Protein AF-0000000066663809 (afdb_homodimer)

Radius of gyration: 26.53 Å; Cα contacts (8 Å, |Δi|>4): 1756; chains: 2; bounding box: 61×98×74 Å

Organism: Nocardia brasiliensis (strain ATCC 700358 / HUJEG-1) (NCBI:txid1133849)

Solvent-accessible surface area (backbone atoms only — not comparable to full-atom values): 35822 Å² total; per-residue (Å²): 129,78,75,81,65,85,80,81,50,74,12,41,63,73,47,77,40,82,46,66,41,21,41,27,49,97,36,65,39,71,44,48,30,28,42,32,32,24,27,21,38,38,52,80,69,44,84,42,63,30,35,22,28,37,38,31,32,68,58,68,71,36,98,58,38,34,38,30,26,38,29,57,47,75,40,48,41,20,46,77,34,9,50,47,59,21,22,56,57,16,67,28,62,60,28,44,61,51,44,54,44,20,73,69,12,29,27,36,19,34,37,26,36,54,12,16,69,34,82,68,56,34,35,47,80,36,24,58,29,36,5,41,28,38,52,18,33,38,46,20,42,47,67,34,72,87,62,68,46,54,76,81,33,46,26,32,34,35,17,36,34,48,2,5,26,21,25,45,32,23,41,32,39,27,72,77,76,38,61,75,60,53,51,34,25,35,30,30,21,39,29,64,32,44,52,64,59,46,52,66,66,25,53,60,31,73,60,24,47,53,54,52,49,38,50,51,5,46,30,50,50,40,58,89,66,50,56,70,74,32,41,31,75,60,23,47,53,50,47,61,54,52,47,36,18,43,39,69,42,40,50,51,41,33,53,66,42,94,67,41,46,61,73,62,30,24,79,53,60,60,79,76,34,66,72,52,37,52,53,37,59,69,42,36,61,41,85,52,53,40,85,34,41,35,40,37,34,34,16,68,50,28,77,80,40,51,41,63,45,51,54,49,37,46,51,40,27,41,74,65,69,29,55,67,44,79,47,77,39,77,85,18,36,59,70,57,29,53,65,64,41,48,65,57,50,52,51,54,45,51,59,28,56,74,52,55,73,71,72,78,75,75,77,75,128,130,78,75,81,67,85,82,81,49,73,12,41,63,72,46,74,40,82,46,65,41,22,43,26,50,97,37,66,38,70,42,50,31,26,43,33,33,25,27,21,36,38,55,80,68,44,81,43,64,30,34,22,29,37,38,33,30,69,57,68,71,36,96,59,39,34,40,32,26,38,31,57,47,73,40,48,43,19,46,78,32,9,49,47,59,21,21,56,58,16,67,28,62,59,27,43,60,52,45,55,45,20,74,68,11,29,26,36,18,33,37,27,36,53,12,17,70,33,83,68,57,33,34,46,79,38,23,60,29,36,6,42,28,39,51,19,34,38,46,21,44,47,68,34,73,89,62,68,44,54,76,82,34,46,24,32,33,35,17,37,34,47,2,4,25,21,25,46,32,24,41,33,40,27,71,77,78,38,62,76,59,53,51,35,25,36,29,31,22,38,29,63,32,44,53,64,60,45,53,66,65,24,52,59,31,71,60,23,48,53,54,55,49,37,50,52,6,47,31,50,51,40,58,89,66,51,57,70,74,32,41,32,75,59,24,48,52,50,47,61,54,53,47,35,18,42,40,69,42,41,51,50,41,33,52,66,41,93,68,38,47,61,74,62,30,25,77,54,61,59,79,76,34,68,74,51,36,51,54,38,60,70,41,35,60,40,84,51,54,39,84,34,41,35,39,38,32,34,16,69,50,28,77,81,39,52,39,64,45,53,53,51,38,48,51,39,27,40,75,64,69,29,55,65,44,81,46,76,39,76,85,20,36,58,69,57,30,53,65,64,41,47,67,57,50,53,50,53,45,50,59,28,57,75,53,56,74,73,74,80,76,78,78,86,126

Sequence (730 aa):
MRPPVPADRPGQLLSAEPMTAYLVPGVRMPGRAWRIRYTSTTATGGRTEVTGTVLVPHRRGRPDNPLIGYAVGTQGLADRCAASWQLARGVEYEAPFLAMALRRGWTLAVTDYPGLGTPGEHPYVIGHALGPAVLDCMRAARALPEAGLDPQGPAAIHGYSEGGCAAGWALQLQPTYAPDIPLAAGVVGAAPADLEAMIDRHEGGMFAFLLVYGLLGLHAAYPELDALSYLTGYGRAAATVLRRTHIVPAVPLGWLAPSKRIDRYVTRRPQDVPAIRARLRENRLGDLAPAAPVLLGSSTWEQITPHSQMIRLAADWASLGVPVTLHTMPYREHLTGALCLAPRAFRFLDHHLARPANPITQRIAMRPPVPADRPGQLLSAEPMTAYLVPGVRMPGRAWRIRYTSTTATGGRTEVTGTVLVPHRRGRPDNPLIGYAVGTQGLADRCAASWQLARGVEYEAPFLAMALRRGWTLAVTDYPGLGTPGEHPYVIGHALGPAVLDCMRAARALPEAGLDPQGPAAIHGYSEGGCAAGWALQLQPTYAPDIPLAAGVVGAAPADLEAMIDRHEGGMFAFLLVYGLLGLHAAYPELDALSYLTGYGRAAATVLRRTHIVPAVPLGWLAPSKRIDRYVTRRPQDVPAIRARLRENRLGDLAPAAPVLLGSSTWEQITPHSQMIRLAADWASLGVPVTLHTMPYREHLTGALCLAPRAFRFLDHHLARPANPITQRIA

Nearest PDB structures (foldseek):
  2veo-assembly2_B  TM=9.023E-01  e=4.514E-25  Moesziomyces antarcticus
  3zpx-assembly1_B  TM=8.946E-01  e=8.281E-25  Mycosarcoma maydis
  3guu-assembly2_B  TM=8.817E-01  e=8.799E-25  Moesziomyces antarcticus
  4ezi-assembly1_A  TM=8.107E-01  e=3.610E-19  Legionella pneumophila subsp. pneumophila str. Philadelphia 1
  7qun-assembly1_A  TM=5.311E-01  e=5.364E-09  Sus scrofa domesticus

Secondary structure (DSSP, 8-state):
--------STT-EEEEEEE--EEETTEE-SEEEEEEEEEEE-TTS-EEEEEEEEEEESS--STT--EEEEE----BSSGGG-HHHHHHHT--TTHHHHHHHHHTT-EEEEE--TTSSSSS---TT-HHHHHHHHHHHHHHHHT-GGG---TT--EEEEEETHHHHHHHHHHHHHHHH-TTS-EEEEEEES----HHHHHHHHTTSTTTHHHHHHHHHHHHH-GGG-GGGGB-HHHHHHHHHHTT-BHHHHHHHHHHSS---HHHHBSS-GGGSHHHHHHHHHT-TTSS--SS-EEEEEETT-SSS-HHHHHHHHHHHHHTT--EEEEEETT--HHHHHHHHHHHHHHHHHHHHHS----------/--------STT-EEEEEEE--EEETTEE-SEEEEEEEEEEE-TTS-EEEEEEEEEEESS--STT--EEEEE----BSSGGG-HHHHHHHT--TTHHHHHHHHHTT-EEEEE--TTSSSSS---TT-HHHHHHHHHHHHHHHHT-GGG---TT--EEEEEETHHHHHHHHHHHHHHHH-TTS-EEEEEEES----HHHHHHHHTTSTTTHHHHHHHHHHHHH-GGG-GGGGB-HHHHHHHHHHTT-BHHHHHHHHHHSS---HHHHBSS-GGGSHHHHHHHHHT-TTSS--SS-EEEEEETT-SSS-HHHHHHHHHHHHHTT--EEEEEETT--HHHHHHHHHHHHHHHHHHHHHS----------

Structure (mmCIF, N/CA/C/O backbone):
data_AF-0000000066663809-model_v1
#
loop_
_entity.id
_entity.type
_entity.pdbx_description
1 polymer 'Inactive lipase'
#
loop_
_atom_site.group_PDB
_atom_site.id
_atom_site.type_symbol
_atom_site.label_atom_id
_atom_site.label_alt_id
_atom_site.label_comp_id
_atom_site.label_asym_id
_atom_site.label_entity_id
_atom_site.label_seq_id
_atom_site.pdbx_PDB_ins_code
_atom_site.Cartn_x
_atom_site.Cartn_y
_atom_site.Cartn_z
_atom_site.occupancy
_atom_site.B_iso_or_equiv
_atom_site.auth_seq_id
_atom_site.auth_comp_id
_atom_site.auth_asym_id
_atom_site.auth_atom_id
_atom_site.pdbx_PDB_model_num
ATOM 1 N N . MET A 1 1 ? 6.641 7.875 38.594 1 26.58 1 MET A N 1
ATOM 2 C CA . MET A 1 1 ? 5.559 8.281 37.719 1 26.58 1 MET A CA 1
ATOM 3 C C . MET A 1 1 ? 5.207 9.75 37.906 1 26.58 1 MET A C 1
ATOM 5 O O . MET A 1 1 ? 4.871 10.164 39.031 1 26.58 1 MET A O 1
ATOM 9 N N . ARG A 1 2 ? 5.887 10.703 37.25 1 36.16 2 ARG A N 1
ATOM 10 C CA . ARG A 1 2 ? 5.738 12.102 37.625 1 36.16 2 ARG A CA 1
ATOM 11 C C . ARG A 1 2 ? 4.266 12.508 37.688 1 36.16 2 ARG A C 1
ATOM 13 O O . ARG A 1 2 ? 3.443 11.953 36.969 1 36.16 2 ARG A O 1
ATOM 20 N N . PRO A 1 3 ? 3.836 13.219 38.625 1 37.69 3 PRO A N 1
ATOM 21 C CA . PRO A 1 3 ? 2.434 13.633 38.719 1 37.69 3 PRO A CA 1
ATOM 22 C C . PRO A 1 3 ? 1.9 14.227 37.406 1 37.69 3 PRO A C 1
ATOM 24 O O . PRO A 1 3 ? 2.668 14.781 36.625 1 37.69 3 PRO A O 1
ATOM 27 N N . PRO A 1 4 ? 0.763 13.75 36.812 1 42.25 4 PRO A N 1
ATOM 28 C CA . PRO A 1 4 ? 0.203 14.344 35.594 1 42.25 4 PRO A CA 1
ATOM 29 C C . PRO A 1 4 ? 0.189 15.867 35.625 1 42.25 4 PRO A C 1
ATOM 31 O O . PRO A 1 4 ? -0.228 16.469 36.625 1 42.25 4 PRO A O 1
ATOM 34 N N . VAL A 1 5 ? 1.173 16.625 35.25 1 44.97 5 VAL A N 1
ATOM 35 C CA . VAL A 1 5 ? 1.13 18.094 35.125 1 44.97 5 VAL A CA 1
ATOM 36 C C . VAL A 1 5 ? -0.267 18.531 34.719 1 44.97 5 VAL A C 1
ATOM 38 O O . VAL A 1 5 ? -0.899 17.906 33.875 1 44.97 5 VAL A O 1
ATOM 41 N N . PRO A 1 6 ? -0.952 19.297 35.5 1 51 6 PRO A N 1
ATOM 42 C CA . PRO A 1 6 ? -2.262 19.812 35.094 1 51 6 PRO A CA 1
ATOM 43 C C . PRO A 1 6 ? -2.309 20.234 33.625 1 51 6 PRO A C 1
ATOM 45 O O . PRO A 1 6 ? -1.492 21.047 33.156 1 51 6 PRO A O 1
ATOM 48 N N . ALA A 1 7 ? -2.611 19.375 32.719 1 60 7 ALA A N 1
ATOM 49 C CA . ALA A 1 7 ? -2.752 19.438 31.25 1 60 7 ALA A CA 1
ATOM 50 C C . ALA A 1 7 ? -3.705 20.547 30.844 1 60 7 ALA A C 1
ATOM 52 O O . ALA A 1 7 ? -4.852 20.297 30.469 1 60 7 ALA A O 1
ATOM 53 N N . ASP A 1 8 ? -3.363 21.906 31.203 1 75.81 8 ASP A N 1
ATOM 54 C CA . ASP A 1 8 ? -4.367 22.953 31.016 1 75.81 8 ASP A CA 1
ATOM 55 C C . ASP A 1 8 ? -4.215 23.625 29.656 1 75.81 8 ASP A C 1
ATOM 57 O O . ASP A 1 8 ? -5.137 24.297 29.172 1 75.81 8 ASP A O 1
ATOM 61 N N . ARG A 1 9 ? -3.074 23.406 29 1 91.88 9 ARG A N 1
ATOM 62 C CA . ARG A 1 9 ? -2.951 24.109 27.734 1 91.88 9 ARG A CA 1
ATOM 63 C C . ARG A 1 9 ? -2.73 23.141 26.578 1 91.88 9 ARG A C 1
ATOM 65 O O . ARG A 1 9 ? -2.158 22.062 26.766 1 91.88 9 ARG A O 1
ATOM 72 N N . PRO A 1 10 ? -3.141 23.469 25.406 1 96.62 10 PRO A N 1
ATOM 73 C CA . PRO A 1 10 ? -2.871 22.625 24.234 1 96.62 10 PRO A CA 1
ATOM 74 C C . PRO A 1 10 ? -1.384 22.547 23.906 1 96.62 10 PRO A C 1
ATOM 76 O O . PRO A 1 10 ? -0.661 23.531 24.031 1 96.62 10 PRO A O 1
ATOM 79 N N . GLY A 1 11 ? -0.873 21.297 23.641 1 97.94 11 GLY A N 1
ATOM 80 C CA . GLY A 1 11 ? 0.498 21.094 23.203 1 97.94 11 GLY A CA 1
ATOM 81 C C . GLY A 1 11 ? 1.456 20.812 24.328 1 97.94 11 GLY A C 1
ATOM 82 O O . GLY A 1 11 ? 2.674 20.812 24.141 1 97.94 11 GLY A O 1
ATOM 83 N N . GLN A 1 12 ? 0.927 20.641 25.516 1 97.31 12 GLN A N 1
ATOM 84 C CA . GLN A 1 12 ? 1.769 20.281 26.656 1 97.31 12 GLN A CA 1
ATOM 85 C C . GLN A 1 12 ? 2.328 18.859 26.516 1 97.31 12 GLN A C 1
ATOM 87 O O . GLN A 1 12 ? 1.579 17.922 26.25 1 97.31 12 GLN A O 1
ATOM 92 N N . LEU A 1 13 ? 3.621 18.734 26.641 1 97.81 13 LEU A N 1
ATOM 93 C CA . LEU A 1 13 ? 4.258 17.422 26.641 1 97.81 13 LEU A CA 1
ATOM 94 C C . LEU A 1 13 ? 3.967 16.672 27.938 1 97.81 13 LEU A C 1
ATOM 96 O O . LEU A 1 13 ? 4.301 17.156 29.031 1 97.81 13 LEU A O 1
ATOM 100 N N . LEU A 1 14 ? 3.328 15.602 27.891 1 97.38 14 LEU A N 1
ATOM 101 C CA . LEU A 1 14 ? 2.947 14.82 29.062 1 97.38 14 LEU A CA 1
ATOM 102 C C . LEU A 1 14 ? 3.98 13.734 29.359 1 97.38 14 LEU A C 1
ATOM 104 O O . LEU A 1 14 ? 4.262 13.438 30.516 1 97.38 14 LEU A O 1
ATOM 108 N N . SER A 1 15 ? 4.461 13.125 28.359 1 97.88 15 SER A N 1
ATOM 109 C CA . SER A 1 15 ? 5.504 12.109 28.484 1 97.88 15 SER A CA 1
ATOM 110 C C . SER A 1 15 ? 6.324 11.992 27.219 1 97.88 15 SER A C 1
ATOM 112 O O . SER A 1 15 ? 5.855 12.352 26.125 1 97.88 15 SER A O 1
ATOM 114 N N . ALA A 1 16 ? 7.535 11.578 27.328 1 98.44 16 ALA A N 1
ATOM 115 C CA . ALA A 1 16 ? 8.461 11.281 26.25 1 98.44 16 ALA A CA 1
ATOM 116 C C . ALA A 1 16 ? 9.297 10.047 26.562 1 98.44 16 ALA A C 1
ATOM 118 O O . ALA A 1 16 ? 10 10 27.578 1 98.44 16 ALA A O 1
ATOM 119 N N . GLU A 1 17 ? 9.195 9.062 25.734 1 98.25 17 GLU A N 1
ATOM 120 C CA . GLU A 1 17 ? 9.945 7.82 25.906 1 98.25 17 GLU A CA 1
ATOM 121 C C . GLU A 1 17 ? 10.836 7.543 24.703 1 98.25 17 GLU A C 1
ATOM 123 O O . GLU A 1 17 ? 10.352 7.477 23.562 1 98.25 17 GLU A O 1
ATOM 128 N N . PRO A 1 18 ? 12.141 7.41 24.969 1 98 18 PRO A N 1
ATOM 129 C CA . PRO A 1 18 ? 12.984 7.035 23.844 1 98 18 PRO A CA 1
ATOM 130 C C . PRO A 1 18 ? 12.508 5.762 23.141 1 98 18 PRO A C 1
ATOM 132 O O . PRO A 1 18 ? 12.055 4.828 23.797 1 98 18 PRO A O 1
ATOM 135 N N . MET A 1 19 ? 12.57 5.797 21.812 1 97.81 19 MET A N 1
ATOM 136 C CA . MET A 1 19 ? 12.219 4.625 21.016 1 97.81 19 MET A CA 1
ATOM 137 C C . MET A 1 19 ? 13.18 4.453 19.844 1 97.81 19 MET A C 1
ATOM 139 O O . MET A 1 19 ? 13.984 5.34 19.562 1 97.81 19 MET A O 1
ATOM 143 N N . THR A 1 20 ? 13.18 3.273 19.328 1 97.12 20 THR A N 1
ATOM 144 C CA . THR A 1 20 ? 13.844 3.059 18.047 1 97.12 20 THR A CA 1
ATOM 145 C C . THR A 1 20 ? 12.836 3.143 16.891 1 97.12 20 THR A C 1
ATOM 147 O O . THR A 1 20 ? 11.805 2.471 16.922 1 97.12 20 THR A O 1
ATOM 150 N N . ALA A 1 21 ? 13.047 4.055 16.031 1 97.06 21 ALA A N 1
ATOM 151 C CA . ALA A 1 21 ? 12.258 4.141 14.805 1 97.06 21 ALA A CA 1
ATOM 152 C C . ALA A 1 21 ? 12.984 3.479 13.633 1 97.06 21 ALA A C 1
ATOM 154 O O . ALA A 1 21 ? 14.203 3.604 13.508 1 97.06 21 ALA A O 1
ATOM 155 N N . TYR A 1 22 ? 12.195 2.832 12.836 1 91.88 22 TYR A N 1
ATOM 156 C CA . TYR A 1 22 ? 12.789 2.055 11.75 1 91.88 22 TYR A CA 1
ATOM 157 C C . TYR A 1 22 ? 12.297 2.543 10.398 1 91.88 22 TYR A C 1
ATOM 159 O O . TYR A 1 22 ? 11.125 2.896 10.242 1 91.88 22 TYR A O 1
ATOM 167 N N . LEU A 1 23 ? 13.258 2.586 9.492 1 89.12 23 LEU A N 1
ATOM 168 C CA . LEU A 1 23 ? 12.914 2.809 8.086 1 89.12 23 LEU A CA 1
ATOM 169 C C . LEU A 1 23 ? 12.172 1.606 7.512 1 89.12 23 LEU A C 1
ATOM 171 O O . LEU A 1 23 ? 11.117 1.758 6.898 1 89.12 23 LEU A O 1
ATOM 175 N N . VAL A 1 24 ? 12.719 0.503 7.656 1 81.69 24 VAL A N 1
ATOM 176 C CA . VAL A 1 24 ? 12.18 -0.834 7.422 1 81.69 24 VAL A CA 1
ATOM 177 C C . VAL A 1 24 ? 12.602 -1.767 8.555 1 81.69 24 VAL A C 1
ATOM 179 O O . VAL A 1 24 ? 13.492 -1.434 9.344 1 81.69 24 VAL A O 1
ATOM 182 N N . PRO A 1 25 ? 11.93 -2.932 8.703 1 78.19 25 PRO A N 1
ATOM 183 C CA . PRO A 1 25 ? 12.312 -3.793 9.82 1 78.19 25 PRO A CA 1
ATOM 184 C C . PRO A 1 25 ? 13.812 -4.086 9.844 1 78.19 25 PRO A C 1
ATOM 186 O O . PRO A 1 25 ? 14.375 -4.539 8.844 1 78.19 25 PRO A O 1
ATOM 189 N N . GLY A 1 26 ? 14.516 -3.744 10.977 1 79.56 26 GLY A N 1
ATOM 190 C CA . GLY A 1 26 ? 15.922 -4.051 11.18 1 79.56 26 GLY A CA 1
ATOM 191 C C . GLY A 1 26 ? 16.844 -2.943 10.711 1 79.56 26 GLY A C 1
ATOM 192 O O . GLY A 1 26 ? 18.062 -3.004 10.93 1 79.56 26 GLY A O 1
ATOM 193 N N . VAL A 1 27 ? 16.281 -1.91 10.031 1 84.12 27 VAL A N 1
ATOM 194 C CA . VAL A 1 27 ? 17.062 -0.762 9.602 1 84.12 27 VAL A CA 1
ATOM 195 C C . VAL A 1 27 ? 16.578 0.498 10.312 1 84.12 27 VAL A C 1
ATOM 197 O O . VAL A 1 27 ? 15.477 0.973 10.055 1 84.12 27 VAL A O 1
ATOM 200 N N . ARG A 1 28 ? 17.375 1 11.031 1 91.56 28 ARG A N 1
ATOM 201 C CA . ARG A 1 28 ? 17 2.137 11.867 1 91.56 28 ARG A CA 1
ATOM 202 C C . ARG A 1 28 ? 16.891 3.414 11.039 1 91.56 28 ARG A C 1
ATOM 204 O O . ARG A 1 28 ? 17.609 3.576 10.047 1 91.56 28 ARG A O 1
ATOM 211 N N . MET A 1 29 ? 16 4.328 11.445 1 93.81 29 MET A N 1
ATOM 212 C CA . MET A 1 29 ? 15.977 5.691 10.922 1 93.81 29 MET A CA 1
ATOM 213 C C . MET A 1 29 ? 17.297 6.406 11.211 1 93.81 29 MET A C 1
ATOM 215 O O . MET A 1 29 ? 17.953 6.117 12.203 1 93.81 29 MET A O 1
ATOM 219 N N . PRO A 1 30 ? 17.688 7.336 10.328 1 91.31 30 PRO A N 1
ATOM 220 C CA . PRO A 1 30 ? 18.922 8.086 10.555 1 91.31 30 PRO A CA 1
ATOM 221 C C . PRO A 1 30 ? 18.766 9.195 11.586 1 91.31 30 PRO A C 1
ATOM 223 O O . PRO A 1 30 ? 19.031 10.367 11.289 1 91.31 30 PRO A O 1
ATOM 226 N N . GLY A 1 31 ? 18.406 8.859 12.734 1 95.69 31 GLY A N 1
ATOM 227 C CA . GLY A 1 31 ? 18.172 9.805 13.82 1 95.69 31 GLY A CA 1
ATOM 228 C C . GLY A 1 31 ? 17.719 9.133 15.102 1 95.69 31 GLY A C 1
ATOM 229 O O . GLY A 1 31 ? 17.688 7.902 15.188 1 95.69 31 GLY A O 1
ATOM 230 N N . ARG A 1 32 ? 17.469 9.961 16.078 1 97.06 32 ARG A N 1
ATOM 231 C CA . ARG A 1 32 ? 16.891 9.531 17.344 1 97.06 32 ARG A CA 1
ATOM 232 C C . ARG A 1 32 ? 15.375 9.75 17.359 1 97.06 32 ARG A C 1
ATOM 234 O O . ARG A 1 32 ? 14.859 10.578 16.609 1 97.06 32 ARG A O 1
ATOM 241 N N . ALA A 1 33 ? 14.742 8.961 18.141 1 98.56 33 ALA A N 1
ATOM 242 C CA . ALA A 1 33 ? 13.281 9.047 18.156 1 98.56 33 ALA A CA 1
ATOM 243 C C . ALA A 1 33 ? 12.742 8.961 19.578 1 98.56 33 ALA A C 1
ATOM 245 O O . ALA A 1 33 ? 13.32 8.281 20.438 1 98.56 33 ALA A O 1
ATOM 246 N N . TRP A 1 34 ? 11.656 9.617 19.859 1 98.75 34 TRP A N 1
ATOM 247 C CA . TRP A 1 34 ? 10.883 9.555 21.094 1 98.75 34 TRP A CA 1
ATOM 248 C C . TRP A 1 34 ? 9.398 9.383 20.797 1 98.75 34 TRP A C 1
ATOM 250 O O . TRP A 1 34 ? 8.844 10.086 19.953 1 98.75 34 TRP A O 1
ATOM 260 N N . ARG A 1 35 ? 8.773 8.461 21.406 1 98.56 35 ARG A N 1
ATOM 261 C CA . ARG A 1 35 ? 7.312 8.453 21.469 1 98.56 35 ARG A CA 1
ATOM 262 C C . ARG A 1 35 ? 6.809 9.453 22.5 1 98.56 35 ARG A C 1
ATOM 264 O O . ARG A 1 35 ? 7.246 9.43 23.656 1 98.56 35 ARG A O 1
ATOM 271 N N . ILE A 1 36 ? 5.906 10.289 22.094 1 98.69 36 ILE A N 1
ATOM 272 C CA . ILE A 1 36 ? 5.457 11.328 23.016 1 98.69 36 ILE A CA 1
ATOM 273 C C . ILE A 1 36 ? 3.945 11.227 23.219 1 98.69 36 ILE A C 1
ATOM 275 O O . ILE A 1 36 ? 3.242 10.672 22.375 1 98.69 36 ILE A O 1
ATOM 279 N N . ARG A 1 37 ? 3.5 11.688 24.312 1 98.19 37 ARG A N 1
ATOM 280 C CA . ARG A 1 37 ? 2.105 12 24.625 1 98.19 37 ARG A CA 1
ATOM 281 C C . ARG A 1 37 ? 1.923 13.484 24.906 1 98.19 37 ARG A C 1
ATOM 283 O O . ARG A 1 37 ? 2.74 14.086 25.609 1 98.19 37 ARG A O 1
ATOM 290 N N . TYR A 1 38 ? 0.921 14.078 24.391 1 98.19 38 TYR A N 1
ATOM 291 C CA . TYR A 1 38 ? 0.719 15.508 24.562 1 98.19 38 TYR A CA 1
ATOM 292 C C . TYR A 1 38 ? -0.766 15.852 24.562 1 98.19 38 TYR A C 1
ATOM 294 O O . TYR A 1 38 ? -1.599 15.047 24.141 1 98.19 38 TYR A O 1
ATOM 302 N N . THR A 1 39 ? -1.058 17.031 25.062 1 98.12 39 THR A N 1
ATOM 303 C CA . THR A 1 39 ? -2.438 17.5 25.062 1 98.12 39 THR A CA 1
ATOM 304 C C . THR A 1 39 ? -2.773 18.172 23.734 1 98.12 39 THR A C 1
ATOM 306 O O . THR A 1 39 ? -1.896 18.734 23.078 1 98.12 39 THR A O 1
ATOM 309 N N . SER A 1 40 ? -3.994 18.016 23.297 1 98.12 40 SER A N 1
ATOM 310 C CA . SER A 1 40 ? -4.5 18.672 22.094 1 98.12 40 SER A CA 1
ATOM 311 C C . SER A 1 40 ? -5.965 19.062 22.25 1 98.12 40 SER A C 1
ATOM 313 O O . SER A 1 40 ? -6.48 19.125 23.375 1 98.12 40 SER A O 1
ATOM 315 N N . THR A 1 41 ? -6.543 19.547 21.219 1 97.81 41 THR A N 1
ATOM 316 C CA . THR A 1 41 ? -7.895 20.094 21.234 1 97.81 41 THR A CA 1
ATOM 317 C C . THR A 1 41 ? -8.812 19.312 20.312 1 97.81 41 THR A C 1
ATOM 319 O O . THR A 1 41 ? -8.453 19.031 19.156 1 97.81 41 THR A O 1
ATOM 322 N N . THR A 1 42 ? -9.961 18.938 20.812 1 97.69 42 THR A N 1
ATOM 323 C CA . THR A 1 42 ? -10.938 18.219 20 1 97.69 42 THR A CA 1
ATOM 324 C C . THR A 1 42 ? -11.586 19.156 18.969 1 97.69 42 THR A C 1
ATOM 326 O O . THR A 1 42 ? -11.375 20.375 19.016 1 97.69 42 THR A O 1
ATOM 329 N N . ALA A 1 43 ? -12.359 18.594 18.078 1 98.06 43 ALA A N 1
ATOM 330 C CA . ALA A 1 43 ? -13.016 19.359 17.031 1 98.06 43 ALA A CA 1
ATOM 331 C C . ALA A 1 43 ? -13.969 20.391 17.641 1 98.06 43 ALA A C 1
ATOM 333 O O . ALA A 1 43 ? -14.242 21.438 17.031 1 98.06 43 ALA A O 1
ATOM 334 N N . THR A 1 44 ? -14.398 20.156 18.859 1 97 44 THR A N 1
ATOM 335 C CA . THR A 1 44 ? -15.375 21.031 19.484 1 97 44 THR A CA 1
ATOM 336 C C . THR A 1 44 ? -14.711 21.875 20.578 1 97 44 THR A C 1
ATOM 338 O O . THR A 1 44 ? -15.391 22.5 21.391 1 97 44 THR A O 1
ATOM 341 N N . GLY A 1 45 ? -13.43 21.812 20.688 1 95.69 45 GLY A N 1
ATOM 342 C CA . GLY A 1 45 ? -12.719 22.734 21.562 1 95.69 45 GLY A CA 1
ATOM 343 C C . GLY A 1 45 ? -12.328 22.141 22.891 1 95.69 45 GLY A C 1
ATOM 344 O O . GLY A 1 45 ? -11.688 22.797 23.719 1 95.69 45 GLY A O 1
ATOM 345 N N . GLY A 1 46 ? -12.703 20.891 23.109 1 95.44 46 GLY A N 1
ATOM 346 C CA . GLY A 1 46 ? -12.328 20.219 24.344 1 95.44 46 GLY A CA 1
ATOM 347 C C . GLY A 1 46 ? -10.883 19.766 24.359 1 95.44 46 GLY A C 1
ATOM 348 O O . GLY A 1 46 ? -10.211 19.766 23.328 1 95.44 46 GLY A O 1
ATOM 349 N N . ARG A 1 47 ? -10.406 19.391 25.578 1 95.81 47 ARG A N 1
ATOM 350 C CA . ARG A 1 47 ? -9.039 18.891 25.734 1 95.81 47 ARG A CA 1
ATOM 351 C C . ARG A 1 47 ? -8.984 17.375 25.5 1 95.81 47 ARG A C 1
ATOM 353 O O . ARG A 1 47 ? -9.906 16.656 25.875 1 95.81 47 ARG A O 1
ATOM 360 N N . THR A 1 48 ? -7.938 16.953 24.844 1 96.19 48 THR A N 1
ATOM 361 C CA . THR A 1 48 ? -7.695 15.531 24.641 1 96.19 48 THR A CA 1
ATOM 362 C C . THR A 1 48 ? -6.199 15.227 24.656 1 96.19 48 THR A C 1
ATOM 364 O O . THR A 1 48 ? -5.379 16.141 24.75 1 96.19 48 THR A O 1
ATOM 367 N N . GLU A 1 49 ? -5.891 13.945 24.734 1 97.19 49 GLU A N 1
ATOM 368 C CA . GLU A 1 49 ? -4.504 13.492 24.672 1 97.19 49 GLU A CA 1
ATOM 369 C C . GLU A 1 49 ? -4.23 12.781 23.344 1 97.19 49 GLU A C 1
ATOM 371 O O . GLU A 1 49 ? -5.07 12.016 22.859 1 97.19 49 GLU A O 1
ATOM 376 N N . VAL A 1 50 ? -3.146 13.078 22.781 1 97.94 50 VAL A N 1
ATOM 377 C CA . VAL A 1 50 ? -2.707 12.5 21.516 1 97.94 50 VAL A CA 1
ATOM 378 C C . VAL A 1 50 ? -1.27 12 21.656 1 97.94 50 VAL A C 1
ATOM 380 O O . VAL A 1 50 ? -0.509 12.5 22.484 1 97.94 50 VAL A O 1
ATOM 383 N N . THR A 1 51 ? -0.942 10.969 20.938 1 98.19 51 THR A N 1
ATOM 384 C CA . THR A 1 51 ? 0.436 10.492 20.891 1 98.19 51 THR A CA 1
ATOM 385 C C . THR A 1 51 ? 1.086 10.875 19.562 1 98.19 51 THR A C 1
ATOM 387 O O . THR A 1 51 ? 0.406 11.328 18.641 1 98.19 51 THR A O 1
ATOM 390 N N . GLY A 1 52 ? 2.357 10.797 19.484 1 98.56 52 GLY A N 1
ATOM 391 C CA . GLY A 1 52 ? 3.154 11.062 18.297 1 98.56 52 GLY A CA 1
ATOM 392 C C . GLY A 1 52 ? 4.605 10.648 18.453 1 98.56 52 GLY A C 1
ATOM 393 O O . GLY A 1 52 ? 4.961 9.938 19.391 1 98.56 52 GLY A O 1
ATOM 394 N N . THR A 1 53 ? 5.395 10.953 17.453 1 98.88 53 THR A N 1
ATOM 395 C CA . THR A 1 53 ? 6.824 10.664 17.438 1 98.88 53 THR A CA 1
ATOM 396 C C . THR A 1 53 ? 7.625 11.922 17.109 1 98.88 53 THR A C 1
ATOM 398 O O . THR A 1 53 ? 7.262 12.688 16.219 1 98.88 53 THR A O 1
ATOM 401 N N . VAL A 1 54 ? 8.641 12.164 17.906 1 98.81 54 VAL A N 1
ATOM 402 C CA . VAL A 1 54 ? 9.648 13.164 17.562 1 98.81 54 VAL A CA 1
ATOM 403 C C . VAL A 1 54 ? 10.883 12.469 17 1 98.81 54 VAL A C 1
ATOM 405 O O . VAL A 1 54 ? 11.445 11.57 17.641 1 98.81 54 VAL A O 1
ATOM 408 N N . LEU A 1 55 ? 11.266 12.812 15.789 1 98.44 55 LEU A N 1
ATOM 409 C CA . LEU A 1 55 ? 12.469 12.305 15.133 1 98.44 55 LEU A CA 1
ATOM 410 C C . LEU A 1 55 ? 13.523 13.398 15.023 1 98.44 55 LEU A C 1
ATOM 412 O O . LEU A 1 55 ? 13.266 14.469 14.469 1 98.44 55 LEU A O 1
ATOM 416 N N . VAL A 1 56 ? 14.703 13.172 15.523 1 96.88 56 VAL A N 1
ATOM 417 C CA . VAL A 1 56 ? 15.812 14.133 15.516 1 96.88 56 VAL A CA 1
ATOM 418 C C . VAL A 1 56 ? 16.969 13.57 14.688 1 96.88 56 VAL A C 1
ATOM 420 O O . VAL A 1 56 ? 17.453 12.469 14.953 1 96.88 56 VAL A O 1
ATOM 423 N N . PRO A 1 57 ? 17.391 14.352 13.672 1 94.81 57 PRO A N 1
ATOM 424 C CA . PRO A 1 57 ? 18.484 13.836 12.836 1 94.81 57 PRO A CA 1
ATOM 425 C C . PRO A 1 57 ? 19.781 13.672 13.609 1 94.81 57 PRO A C 1
ATOM 427 O O . PRO A 1 57 ? 20.031 14.414 14.57 1 94.81 57 PRO A O 1
ATOM 430 N N . HIS A 1 58 ? 20.594 12.641 13.289 1 86.88 58 HIS A N 1
ATOM 431 C CA . HIS A 1 58 ? 21.922 12.469 13.883 1 86.88 58 HIS A CA 1
ATOM 432 C C . HIS A 1 58 ? 22.828 13.648 13.555 1 86.88 58 HIS A C 1
ATOM 434 O O . HIS A 1 58 ? 23.547 14.141 14.422 1 86.88 58 HIS A O 1
ATOM 440 N N . ARG A 1 59 ? 22.891 13.906 12.328 1 73.56 59 ARG A N 1
ATOM 441 C CA . ARG A 1 59 ? 23.734 15.023 11.906 1 73.56 59 ARG A CA 1
ATOM 442 C C . ARG A 1 59 ? 22.922 16.312 11.805 1 73.56 59 ARG A C 1
ATOM 444 O O . ARG A 1 59 ? 21.891 16.359 11.125 1 73.56 59 ARG A O 1
ATOM 451 N N . ARG A 1 60 ? 23.234 17.141 12.758 1 64.56 60 ARG A N 1
ATOM 452 C CA . ARG A 1 60 ? 22.562 18.422 12.672 1 64.56 60 ARG A CA 1
ATOM 453 C C . ARG A 1 60 ? 23.141 19.266 11.531 1 64.56 60 ARG A C 1
ATOM 455 O O . ARG A 1 60 ? 24.312 19.641 11.57 1 64.56 60 ARG A O 1
ATOM 462 N N . GLY A 1 61 ? 22.688 18.906 10.344 1 58.22 61 GLY A N 1
ATOM 463 C CA . GLY A 1 61 ? 23.219 19.594 9.172 1 58.22 61 GLY A CA 1
ATOM 464 C C . GLY A 1 61 ? 23.078 21.109 9.25 1 58.22 61 GLY A C 1
ATOM 465 O O . GLY A 1 61 ? 23.766 21.828 8.531 1 58.22 61 GLY A O 1
ATOM 466 N N . ARG A 1 62 ? 22.125 21.578 9.953 1 69.75 62 ARG A N 1
ATOM 467 C CA . ARG A 1 62 ? 21.891 23.016 10.023 1 69.75 62 ARG A CA 1
ATOM 468 C C . ARG A 1 62 ? 21.844 23.5 11.469 1 69.75 62 ARG A C 1
ATOM 470 O O . ARG A 1 62 ? 21.281 22.812 12.336 1 69.75 62 ARG A O 1
ATOM 477 N N . PRO A 1 63 ? 22.641 24.438 11.75 1 67.81 63 PRO A N 1
ATOM 478 C CA . PRO A 1 63 ? 22.656 24.953 13.125 1 67.81 63 PRO A CA 1
ATOM 479 C C . PRO A 1 63 ? 21.266 25.312 13.641 1 67.81 63 PRO A C 1
ATOM 481 O O . PRO A 1 63 ? 21.031 25.297 14.852 1 67.81 63 PRO A O 1
ATOM 484 N N . ASP A 1 64 ? 20.359 25.547 12.68 1 79.06 64 ASP A N 1
ATOM 485 C CA . ASP A 1 64 ? 19.078 26.047 13.156 1 79.06 64 ASP A CA 1
ATOM 486 C C . ASP A 1 64 ? 18.078 24.906 13.375 1 79.06 64 ASP A C 1
ATOM 488 O O . ASP A 1 64 ? 17 25.109 13.938 1 79.06 64 ASP A O 1
ATOM 492 N N . ASN A 1 65 ? 18.359 23.656 13.047 1 85.19 65 ASN A N 1
ATOM 493 C CA . ASN A 1 65 ? 17.562 22.469 13.344 1 85.19 65 ASN A CA 1
ATOM 494 C C . ASN A 1 65 ? 16.062 22.734 13.188 1 85.19 65 ASN A C 1
ATOM 496 O O . ASN A 1 65 ? 15.32 22.672 14.164 1 85.19 65 ASN A O 1
ATOM 500 N N . PRO A 1 66 ? 15.641 23.062 11.969 1 94.06 66 PRO A N 1
ATOM 501 C CA . PRO A 1 66 ? 14.227 23.422 11.805 1 94.06 66 PRO A CA 1
ATOM 502 C C . PRO A 1 66 ? 13.289 22.297 12.227 1 94.06 66 PRO A C 1
ATOM 504 O O . PRO A 1 66 ? 13.664 21.125 12.172 1 94.06 66 PRO A O 1
ATOM 507 N N . LEU A 1 67 ? 12.109 22.688 12.672 1 96.94 67 LEU A N 1
ATOM 508 C CA . LEU A 1 67 ? 11.07 21.75 13.094 1 96.94 67 LEU A CA 1
ATOM 509 C C . LEU A 1 67 ? 9.992 21.625 12.016 1 96.94 67 LEU A C 1
ATOM 511 O O . LEU A 1 67 ? 9.438 22.625 11.562 1 96.94 67 LEU A O 1
ATOM 515 N N . ILE A 1 68 ? 9.781 20.422 11.57 1 98.56 68 ILE A N 1
ATOM 516 C CA . ILE A 1 68 ? 8.719 20.156 10.609 1 98.56 68 ILE A CA 1
ATOM 517 C C . ILE A 1 68 ? 7.574 19.422 11.289 1 98.56 68 ILE A C 1
ATOM 519 O O . ILE A 1 68 ? 7.773 18.328 11.836 1 98.56 68 ILE A O 1
ATOM 523 N N . GLY A 1 69 ? 6.375 20.078 11.375 1 98.88 69 GLY A N 1
ATOM 524 C CA . GLY A 1 69 ? 5.176 19.297 11.633 1 98.88 69 GLY A CA 1
ATOM 525 C C . GLY A 1 69 ? 4.785 18.406 10.477 1 98.88 69 GLY A C 1
ATOM 526 O O . GLY A 1 69 ? 4.328 18.891 9.438 1 98.88 69 GLY A O 1
ATOM 527 N N . TYR A 1 70 ? 5.008 17.125 10.609 1 98.81 70 TYR A N 1
ATOM 528 C CA . TYR A 1 70 ? 4.723 16.172 9.547 1 98.81 70 TYR A CA 1
ATOM 529 C C . TYR A 1 70 ? 3.393 15.469 9.789 1 98.81 70 TYR A C 1
ATOM 531 O O . TYR A 1 70 ? 3.268 14.664 10.719 1 98.81 70 TYR A O 1
ATOM 539 N N . ALA A 1 71 ? 2.412 15.781 8.945 1 98.88 71 ALA A N 1
ATOM 540 C CA . ALA A 1 71 ? 1.087 15.172 9.008 1 98.88 71 ALA A CA 1
ATOM 541 C C . ALA A 1 71 ? 0.991 13.961 8.078 1 98.88 71 ALA A C 1
ATOM 543 O O . ALA A 1 71 ? 0.95 14.117 6.859 1 98.88 71 ALA A O 1
ATOM 544 N N . VAL A 1 72 ? 0.865 12.82 8.703 1 98.38 72 VAL A N 1
ATOM 545 C CA . VAL A 1 72 ? 0.858 11.586 7.918 1 98.38 72 VAL A CA 1
ATOM 546 C C . VAL A 1 72 ? -0.481 11.438 7.203 1 98.38 72 VAL A C 1
ATOM 548 O O . VAL A 1 72 ? -1.495 11.984 7.645 1 98.38 72 VAL A O 1
ATOM 551 N N . GLY A 1 73 ? -0.413 10.758 6.066 1 97.94 73 GLY A N 1
ATOM 552 C CA . GLY A 1 73 ? -1.636 10.398 5.359 1 97.94 73 GLY A CA 1
ATOM 553 C C . GLY A 1 73 ? -2.488 9.398 6.113 1 97.94 73 GLY A C 1
ATOM 554 O O . GLY A 1 73 ? -2.234 9.117 7.285 1 97.94 73 GLY A O 1
ATOM 555 N N . THR A 1 74 ? -3.551 8.93 5.402 1 97.56 74 THR A N 1
ATOM 556 C CA . THR A 1 74 ? -4.48 7.984 6.008 1 97.56 74 THR A CA 1
ATOM 557 C C . THR A 1 74 ? -3.75 6.711 6.438 1 97.56 74 THR A C 1
ATOM 559 O O . THR A 1 74 ? -3.135 6.035 5.613 1 97.56 74 THR A O 1
ATOM 562 N N . GLN A 1 75 ? -3.848 6.441 7.703 1 94.81 75 GLN A N 1
ATOM 563 C CA . GLN A 1 75 ? -3.213 5.246 8.242 1 94.81 75 GLN A CA 1
ATOM 564 C C . GLN A 1 75 ? -4.223 4.109 8.406 1 94.81 75 GLN A C 1
ATOM 566 O O . GLN A 1 75 ? -3.865 2.936 8.297 1 94.81 75 GLN A O 1
ATOM 571 N N . GLY A 1 76 ? -5.422 4.43 8.547 1 93.94 76 GLY A N 1
ATOM 572 C CA . GLY A 1 76 ? -6.504 3.547 8.953 1 93.94 76 GLY A CA 1
ATOM 573 C C . GLY A 1 76 ? -7.238 4.031 10.188 1 93.94 76 GLY A C 1
ATOM 574 O O . GLY A 1 76 ? -7.102 5.191 10.586 1 93.94 76 GLY A O 1
ATOM 575 N N . LEU A 1 77 ? -8.148 3.115 10.68 1 93.5 77 LEU A N 1
ATOM 576 C CA . LEU A 1 77 ? -8.938 3.527 11.836 1 93.5 77 LEU A CA 1
ATOM 577 C C . LEU A 1 77 ? -8.641 2.641 13.039 1 93.5 77 LEU A C 1
ATOM 579 O O . LEU A 1 77 ? -9.055 2.951 14.164 1 93.5 77 LEU A O 1
ATOM 583 N N . ALA A 1 78 ? -7.824 1.637 12.797 1 88.5 78 ALA A N 1
ATOM 584 C CA . ALA A 1 78 ? -7.449 0.771 13.906 1 88.5 78 ALA A CA 1
ATOM 585 C C . ALA A 1 78 ? -6.398 1.44 14.797 1 88.5 78 ALA A C 1
ATOM 587 O O . ALA A 1 78 ? -5.613 2.264 14.32 1 88.5 78 ALA A O 1
ATOM 588 N N . ASP A 1 79 ? -6.316 1.056 16.031 1 79.88 79 ASP A N 1
ATOM 589 C CA . ASP A 1 79 ? -5.359 1.642 16.969 1 79.88 79 ASP A CA 1
ATOM 590 C C . ASP A 1 79 ? -3.924 1.376 16.531 1 79.88 79 ASP A C 1
ATOM 592 O O . ASP A 1 79 ? -3.057 2.242 16.656 1 79.88 79 ASP A O 1
ATOM 596 N N . ARG A 1 80 ? -3.734 0.244 16.016 1 81.19 80 ARG A N 1
ATOM 597 C CA . ARG A 1 80 ? -2.385 -0.159 15.633 1 81.19 80 ARG A CA 1
ATOM 598 C C . ARG A 1 80 ? -1.938 0.556 14.359 1 81.19 80 ARG A C 1
ATOM 600 O O . ARG A 1 80 ? -0.804 0.378 13.914 1 81.19 80 ARG A O 1
ATOM 607 N N . CYS A 1 81 ? -2.832 1.451 13.938 1 88.62 81 CYS A N 1
ATOM 608 C CA . CYS A 1 81 ? -2.49 2.197 12.734 1 88.62 81 CYS A CA 1
ATOM 609 C C . CYS A 1 81 ? -1.772 3.496 13.086 1 88.62 81 CYS A C 1
ATOM 611 O O . CYS A 1 81 ? -1.383 4.254 12.188 1 88.62 81 CYS A O 1
ATOM 613 N N . ALA A 1 82 ? -1.554 3.713 14.367 1 95.12 82 ALA A N 1
ATOM 614 C CA . ALA A 1 82 ? -0.793 4.898 14.758 1 95.12 82 ALA A CA 1
ATOM 615 C C . ALA A 1 82 ? 0.584 4.906 14.102 1 95.12 82 ALA A C 1
ATOM 617 O O . ALA A 1 82 ? 1.281 3.887 14.094 1 95.12 82 ALA A O 1
ATOM 618 N N . ALA A 1 83 ? 0.974 6.047 13.578 1 96.25 83 ALA A N 1
ATOM 619 C CA . ALA A 1 83 ? 2.273 6.164 12.922 1 96.25 83 ALA A CA 1
ATOM 620 C C . ALA A 1 83 ? 3.404 5.785 13.867 1 96.25 83 ALA A C 1
ATOM 622 O O . ALA A 1 83 ? 4.379 5.148 13.461 1 96.25 83 ALA A O 1
ATOM 623 N N . SER A 1 84 ? 3.309 6.148 15.141 1 97.19 84 SER A N 1
ATOM 624 C CA . SER A 1 84 ? 4.336 5.824 16.125 1 97.19 84 SER A CA 1
ATOM 625 C C . SER A 1 84 ? 4.5 4.312 16.281 1 97.19 84 SER A C 1
ATOM 627 O O . SER A 1 84 ? 5.621 3.809 16.359 1 97.19 84 SER A O 1
ATOM 629 N N . TRP A 1 85 ? 3.396 3.637 16.312 1 93.25 85 TRP A N 1
ATOM 630 C CA . TRP A 1 85 ? 3.418 2.18 16.406 1 93.25 85 TRP A CA 1
ATOM 631 C C . TRP A 1 85 ? 4.09 1.568 15.18 1 93.25 85 TRP A C 1
ATOM 633 O O . TRP A 1 85 ? 4.906 0.651 15.305 1 93.25 85 TRP A O 1
ATOM 643 N N . GLN A 1 86 ? 3.758 2.08 14.109 1 90.81 86 GLN A N 1
ATOM 644 C CA . GLN A 1 86 ? 4.258 1.539 12.844 1 90.81 86 GLN A CA 1
ATOM 645 C C . GLN A 1 86 ? 5.742 1.845 12.664 1 90.81 86 GLN A C 1
ATOM 647 O O . GLN A 1 86 ? 6.496 1.01 12.164 1 90.81 86 GLN A O 1
ATOM 652 N N . LEU A 1 87 ? 6.168 3.008 13.023 1 94.44 87 LEU A N 1
ATOM 653 C CA . LEU A 1 87 ? 7.574 3.387 12.961 1 94.44 87 LEU A CA 1
ATOM 654 C C . LEU A 1 87 ? 8.422 2.494 13.859 1 94.44 87 LEU A C 1
ATOM 656 O O . LEU A 1 87 ? 9.539 2.121 13.5 1 94.44 87 LEU A O 1
ATOM 660 N N . ALA A 1 88 ? 7.883 2.127 15.016 1 94.44 88 ALA A N 1
ATOM 661 C CA . ALA A 1 88 ? 8.609 1.285 15.961 1 94.44 88 ALA A CA 1
ATOM 662 C C . ALA A 1 88 ? 8.82 -0.117 15.398 1 94.44 88 ALA A C 1
ATOM 664 O O . ALA A 1 88 ? 9.672 -0.865 15.891 1 94.44 88 ALA A O 1
ATOM 665 N N . ARG A 1 89 ? 8.07 -0.414 14.398 1 85.94 89 ARG A N 1
ATOM 666 C CA . ARG A 1 89 ? 8.117 -1.777 13.875 1 85.94 89 ARG A CA 1
ATOM 667 C C . ARG A 1 89 ? 8.648 -1.801 12.445 1 85.94 89 ARG A C 1
ATOM 669 O O . ARG A 1 89 ? 8.875 -2.873 11.883 1 85.94 89 ARG A O 1
ATOM 676 N N . GLY A 1 90 ? 8.867 -0.622 11.883 1 87 90 GLY A N 1
ATOM 677 C CA . GLY A 1 90 ? 9.43 -0.528 10.539 1 87 90 GLY A CA 1
ATOM 678 C C . GLY A 1 90 ? 8.414 -0.805 9.445 1 87 90 GLY A C 1
ATOM 679 O O . GLY A 1 90 ? 8.766 -1.301 8.375 1 87 90 GLY A O 1
ATOM 680 N N . VAL A 1 91 ? 7.066 -0.509 9.711 1 81.31 91 VAL A N 1
ATOM 681 C CA . VAL A 1 91 ? 6.047 -0.839 8.719 1 81.31 91 VAL A CA 1
ATOM 682 C C . VAL A 1 91 ? 5.273 0.419 8.336 1 81.31 91 VAL A C 1
ATOM 684 O O . VAL A 1 91 ? 4.242 0.341 7.66 1 81.31 91 VAL A O 1
ATOM 687 N N . GLU A 1 92 ? 5.801 1.593 8.781 1 90.56 92 GLU A N 1
ATOM 688 C CA . GLU A 1 92 ? 5.195 2.854 8.367 1 90.56 92 GLU A CA 1
ATOM 689 C C . GLU A 1 92 ? 5.492 3.152 6.902 1 90.56 92 GLU A C 1
ATOM 691 O O . GLU A 1 92 ? 6.652 3.303 6.516 1 90.56 92 GLU A O 1
ATOM 696 N N . TYR A 1 93 ? 4.422 3.369 6.074 1 88.44 93 TYR A N 1
ATOM 697 C CA . TYR A 1 93 ? 4.621 3.441 4.633 1 88.44 93 TYR A CA 1
ATOM 698 C C . TYR A 1 93 ? 5.234 4.777 4.23 1 88.44 93 TYR A C 1
ATOM 700 O O . TYR A 1 93 ? 5.789 4.914 3.137 1 88.44 93 TYR A O 1
ATOM 708 N N . GLU A 1 94 ? 5.215 5.781 5.125 1 94.69 94 GLU A N 1
ATOM 709 C CA . GLU A 1 94 ? 5.812 7.074 4.809 1 94.69 94 GLU A CA 1
ATOM 710 C C . GLU A 1 94 ? 7.203 7.203 5.426 1 94.69 94 GLU A C 1
ATOM 712 O O . GLU A 1 94 ? 7.812 8.273 5.375 1 94.69 94 GLU A O 1
ATOM 717 N N . ALA A 1 95 ? 7.734 6.148 6.008 1 93.75 95 ALA A N 1
ATOM 718 C CA . ALA A 1 95 ? 9.039 6.172 6.656 1 93.75 95 ALA A CA 1
ATOM 719 C C . ALA A 1 95 ? 10.117 6.672 5.695 1 93.75 95 ALA A C 1
ATOM 721 O O . ALA A 1 95 ? 10.992 7.449 6.086 1 93.75 95 ALA A O 1
ATOM 722 N N . PRO A 1 96 ? 10.094 6.324 4.426 1 90.56 96 PRO A N 1
ATOM 723 C CA . PRO A 1 96 ? 11.133 6.816 3.516 1 90.56 96 PRO A CA 1
ATOM 724 C C . PRO A 1 96 ? 11.109 8.336 3.355 1 90.56 96 PRO A C 1
ATOM 726 O O . PRO A 1 96 ? 12.164 8.961 3.23 1 90.56 96 PRO A O 1
ATOM 729 N N . PHE A 1 97 ? 9.906 8.914 3.336 1 95.06 97 PHE A N 1
ATOM 730 C CA . PHE A 1 97 ? 9.82 10.367 3.258 1 95.06 97 PHE A CA 1
ATOM 731 C C . PHE A 1 97 ? 10.359 11.016 4.527 1 95.06 97 PHE A C 1
ATOM 733 O O . PHE A 1 97 ? 11.023 12.055 4.465 1 95.06 97 PHE A O 1
ATOM 740 N N . LEU A 1 98 ? 10.07 10.375 5.652 1 97.19 98 LEU A N 1
ATOM 741 C CA . LEU A 1 98 ? 10.594 10.867 6.922 1 97.19 98 LEU A CA 1
ATOM 742 C C . LEU A 1 98 ? 12.117 10.797 6.941 1 97.19 98 LEU A C 1
ATOM 744 O O . LEU A 1 98 ? 12.773 11.734 7.406 1 97.19 98 LEU A O 1
ATOM 748 N N . ALA A 1 99 ? 12.633 9.734 6.457 1 93.44 99 ALA A N 1
ATOM 749 C CA . ALA A 1 99 ? 14.078 9.578 6.395 1 93.44 99 ALA A CA 1
ATOM 750 C C . ALA A 1 99 ? 14.711 10.648 5.504 1 93.44 99 ALA A C 1
ATOM 752 O O . ALA A 1 99 ? 15.773 11.18 5.828 1 93.44 99 ALA A O 1
ATOM 753 N N . MET A 1 100 ? 14.07 10.93 4.406 1 91.06 100 MET A N 1
ATOM 754 C CA . MET A 1 100 ? 14.539 11.977 3.504 1 91.06 100 MET A CA 1
ATOM 755 C C . MET A 1 100 ? 14.555 13.336 4.199 1 91.06 100 MET A C 1
ATOM 757 O O . MET A 1 100 ? 15.5 14.109 4.039 1 91.06 100 MET A O 1
ATOM 761 N N . ALA A 1 101 ? 13.562 13.594 4.926 1 94.81 101 ALA A N 1
ATOM 762 C CA . ALA A 1 101 ? 13.484 14.836 5.68 1 94.81 101 ALA A CA 1
ATOM 763 C C . ALA A 1 101 ? 14.586 14.914 6.738 1 94.81 101 ALA A C 1
ATOM 765 O O . ALA A 1 101 ? 15.234 15.945 6.895 1 94.81 101 ALA A O 1
ATOM 766 N N . LEU A 1 102 ? 14.82 13.836 7.477 1 94.94 102 LEU A N 1
ATOM 767 C CA . LEU A 1 102 ? 15.867 13.781 8.492 1 94.94 102 LEU A CA 1
ATOM 768 C C . LEU A 1 102 ? 17.234 14.039 7.875 1 94.94 102 LEU A C 1
ATOM 770 O O . LEU A 1 102 ? 18.078 14.719 8.477 1 94.94 102 LEU A O 1
ATOM 774 N N . ARG A 1 103 ? 17.422 13.555 6.711 1 89.81 103 ARG A N 1
ATOM 775 C CA . ARG A 1 103 ? 18.703 13.703 6.039 1 89.81 103 ARG A CA 1
ATOM 776 C C . ARG A 1 103 ? 18.969 15.156 5.66 1 89.81 103 ARG A C 1
ATOM 778 O O . ARG A 1 103 ? 20.109 15.547 5.418 1 89.81 103 ARG A O 1
ATOM 785 N N . ARG A 1 104 ? 17.953 15.938 5.648 1 91.31 104 ARG A N 1
ATOM 786 C CA . ARG A 1 104 ? 18.109 17.359 5.371 1 91.31 104 ARG A CA 1
ATOM 787 C C . ARG A 1 104 ? 18.422 18.141 6.648 1 91.31 104 ARG A C 1
ATOM 789 O O . ARG A 1 104 ? 18.594 19.359 6.613 1 91.31 104 ARG A O 1
ATOM 796 N N . GLY A 1 105 ? 18.391 17.422 7.766 1 93 105 GLY A N 1
ATOM 797 C CA . GLY A 1 105 ? 18.734 18.047 9.039 1 93 105 GLY A CA 1
ATOM 798 C C . GLY A 1 105 ? 17.516 18.578 9.773 1 93 105 GLY A C 1
ATOM 799 O O . GLY A 1 105 ? 17.656 19.422 10.672 1 93 105 GLY A O 1
ATOM 800 N N . TRP A 1 106 ? 16.344 18.156 9.367 1 95.69 106 TRP A N 1
ATOM 801 C CA . TRP A 1 106 ? 15.125 18.641 10 1 95.69 106 TRP A CA 1
ATOM 802 C C . TRP A 1 106 ? 14.703 17.734 11.156 1 95.69 106 TRP A C 1
ATOM 804 O O . TRP A 1 106 ? 14.812 16.516 11.062 1 95.69 106 TRP A O 1
ATOM 814 N N . THR A 1 107 ? 14.297 18.297 12.25 1 97.06 107 THR A N 1
ATOM 815 C CA . THR A 1 107 ? 13.562 17.578 13.281 1 97.06 107 THR A CA 1
ATOM 816 C C . THR A 1 107 ? 12.094 17.453 12.914 1 97.06 107 THR A C 1
ATOM 818 O O . THR A 1 107 ? 11.484 18.406 12.422 1 97.06 107 THR A O 1
ATOM 821 N N . LEU A 1 108 ? 11.547 16.281 13.117 1 98.62 108 LEU A N 1
ATOM 822 C CA . LEU A 1 108 ? 10.172 16.047 12.703 1 98.62 108 LEU A CA 1
ATOM 823 C C . LEU A 1 108 ? 9.281 15.766 13.914 1 98.62 108 LEU A C 1
ATOM 825 O O . LEU A 1 108 ? 9.656 15 14.805 1 98.62 108 LEU A O 1
ATOM 829 N N . ALA A 1 109 ? 8.156 16.453 14 1 98.94 109 ALA A N 1
ATOM 830 C CA . ALA A 1 109 ? 7.039 16.125 14.883 1 98.94 109 ALA A CA 1
ATOM 831 C C . ALA A 1 109 ? 5.918 15.43 14.109 1 98.94 109 ALA A C 1
ATOM 833 O O . ALA A 1 109 ? 5.227 16.062 13.305 1 98.94 109 ALA A O 1
ATOM 834 N N . VAL A 1 110 ? 5.738 14.141 14.398 1 98.94 110 VAL A N 1
ATOM 835 C CA . VAL A 1 110 ? 4.793 13.312 13.656 1 98.94 110 VAL A CA 1
ATOM 836 C C . VAL A 1 110 ? 3.627 12.922 14.562 1 98.94 110 VAL A C 1
ATOM 838 O O . VAL A 1 110 ? 3.766 12.039 15.414 1 98.94 110 VAL A O 1
ATOM 841 N N . THR A 1 111 ? 2.506 13.516 14.367 1 98.81 111 THR A N 1
ATOM 842 C CA . THR A 1 111 ? 1.33 13.203 15.172 1 98.81 111 THR A CA 1
ATOM 843 C C . THR A 1 111 ? 0.735 11.859 14.758 1 98.81 111 THR A C 1
ATOM 845 O O . THR A 1 111 ? 0.724 11.516 13.578 1 98.81 111 THR A O 1
ATOM 848 N N . ASP A 1 112 ? 0.203 11.094 15.711 1 98.31 112 ASP A N 1
ATOM 849 C CA . ASP A 1 112 ? -0.587 9.906 15.422 1 98.31 112 ASP A CA 1
ATOM 850 C C . ASP A 1 112 ? -2.025 10.273 15.062 1 98.31 112 ASP A C 1
ATOM 852 O O . ASP A 1 112 ? -2.748 9.477 14.461 1 98.31 112 ASP A O 1
ATOM 856 N N . TYR A 1 113 ? -2.416 11.5 15.391 1 98.31 113 TYR A N 1
ATOM 857 C CA . TYR A 1 113 ? -3.793 11.977 15.344 1 98.31 113 TYR A CA 1
ATOM 858 C C . TYR A 1 113 ? -4.598 11.438 16.516 1 98.31 113 TYR A C 1
ATOM 860 O O . TYR A 1 113 ? -4.254 10.406 17.094 1 98.31 113 TYR A O 1
ATOM 868 N N . PRO A 1 114 ? -5.68 12.219 16.922 1 97.75 114 PRO A N 1
ATOM 869 C CA . PRO A 1 114 ? -6.547 11.711 17.984 1 97.75 114 PRO A CA 1
ATOM 870 C C . PRO A 1 114 ? -7.188 10.367 17.641 1 97.75 114 PRO A C 1
ATOM 872 O O . PRO A 1 114 ? -7.609 10.164 16.5 1 97.75 114 PRO A O 1
ATOM 875 N N . GLY A 1 115 ? -7.172 9.508 18.609 1 96.31 115 GLY A N 1
ATOM 876 C CA . GLY A 1 115 ? -7.887 8.25 18.438 1 96.31 115 GLY A CA 1
ATOM 877 C C . GLY A 1 115 ? -7.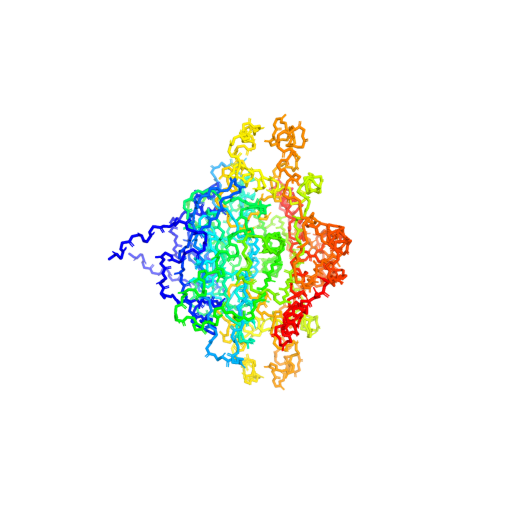031 7.156 17.812 1 96.31 115 GLY A C 1
ATOM 878 O O . GLY A 1 115 ? -7.441 5.996 17.781 1 96.31 115 GLY A O 1
ATOM 879 N N . LEU A 1 116 ? -5.91 7.465 17.266 1 95.94 116 LEU A N 1
ATOM 880 C CA . LEU A 1 116 ? -4.941 6.473 16.812 1 95.94 116 LEU A CA 1
ATOM 881 C C . LEU A 1 116 ? -3.826 6.297 17.844 1 95.94 116 LEU A C 1
ATOM 883 O O . LEU A 1 116 ? -2.963 7.168 17.984 1 95.94 116 LEU A O 1
ATOM 887 N N . GLY A 1 117 ? -3.809 5.195 18.531 1 91 117 GLY A N 1
ATOM 888 C CA . GLY A 1 117 ? -2.869 4.977 19.609 1 91 117 GLY A CA 1
ATOM 889 C C . GLY A 1 117 ? -3.367 5.504 20.953 1 91 117 GLY A C 1
ATOM 890 O O . GLY A 1 117 ? -2.705 5.336 21.969 1 91 117 GLY A O 1
ATOM 891 N N . THR A 1 118 ? -4.461 6.191 20.984 1 92.38 118 THR A N 1
ATOM 892 C CA . THR A 1 118 ? -5.129 6.711 22.172 1 92.38 118 THR A CA 1
ATOM 893 C C . THR A 1 118 ? -6.605 6.32 22.172 1 92.38 118 THR A C 1
ATOM 895 O O . THR A 1 118 ? -7.137 5.859 21.156 1 92.38 118 THR A O 1
ATOM 898 N N . PRO A 1 119 ? -7.191 6.438 23.312 1 89.94 119 PRO A N 1
ATOM 899 C CA . PRO A 1 119 ? -8.609 6.066 23.375 1 89.94 119 PRO A CA 1
ATOM 900 C C . PRO A 1 119 ? -9.477 6.902 22.438 1 89.94 119 PRO A C 1
ATOM 902 O O . PRO A 1 119 ? -9.148 8.062 22.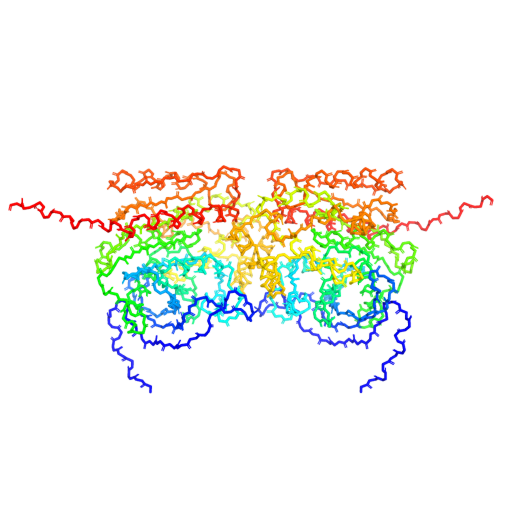156 1 89.94 119 PRO A O 1
ATOM 905 N N . GLY A 1 120 ? -10.57 6.281 22.031 1 91.81 120 GLY A N 1
ATOM 906 C CA . GLY A 1 120 ? -11.5 6.949 21.125 1 91.81 120 GLY A CA 1
ATOM 907 C C . GLY A 1 120 ? -11.312 6.562 19.672 1 91.81 120 GLY A C 1
ATOM 908 O O . GLY A 1 120 ? -10.414 5.781 19.344 1 91.81 120 GLY A O 1
ATOM 909 N N . GLU A 1 121 ? -12.203 7.078 18.812 1 95.25 121 GLU A N 1
ATOM 910 C CA . GLU A 1 121 ? -12.148 6.852 17.375 1 95.25 121 GLU A CA 1
ATOM 911 C C . GLU A 1 121 ? -11.492 8.023 16.656 1 95.25 121 GLU A C 1
ATOM 913 O O . GLU A 1 121 ? -11.641 9.172 17.062 1 95.25 121 GLU A O 1
ATOM 918 N N . HIS A 1 122 ? -10.75 7.715 15.633 1 97.75 122 HIS A N 1
ATOM 919 C CA . HIS A 1 122 ? -10.023 8.719 14.852 1 97.75 122 HIS A CA 1
ATOM 920 C C . HIS A 1 122 ? -10.992 9.602 14.078 1 97.75 122 HIS A C 1
ATOM 922 O O . HIS A 1 122 ? -11.805 9.109 13.289 1 97.75 122 HIS A O 1
ATOM 928 N N . PRO A 1 123 ? -10.961 10.922 14.375 1 98.5 123 PRO A N 1
ATOM 929 C CA . PRO A 1 123 ? -11.789 11.844 13.594 1 98.5 123 PRO A CA 1
ATOM 930 C C . PRO A 1 123 ? -11.242 12.086 12.188 1 98.5 123 PRO A C 1
ATOM 932 O O . PRO A 1 123 ? -10.828 13.203 11.867 1 98.5 123 PRO A O 1
ATOM 935 N N . TYR A 1 124 ? -11.406 11.078 11.359 1 98.31 124 TYR A N 1
ATOM 936 C CA . TYR A 1 124 ? -10.836 11 10.016 1 98.31 124 TYR A CA 1
ATOM 937 C C . TYR A 1 124 ? -11.273 12.188 9.164 1 98.31 124 TYR A C 1
ATOM 939 O O . TYR A 1 124 ? -12.469 12.438 9.016 1 98.31 124 TYR A O 1
ATOM 947 N N . VAL A 1 125 ? -10.32 13.031 8.656 1 98.31 125 VAL A N 1
ATOM 948 C CA . VAL A 1 125 ? -10.398 14.148 7.719 1 98.31 125 VAL A CA 1
ATOM 949 C C . VAL A 1 125 ? -11.203 15.281 8.336 1 98.31 125 VAL A C 1
ATOM 951 O O . VAL A 1 125 ? -11.758 16.125 7.621 1 98.31 125 VAL A O 1
ATOM 954 N N . ILE A 1 126 ? -11.32 15.281 9.648 1 98.75 126 ILE A N 1
ATOM 955 C CA . ILE A 1 126 ? -11.93 16.422 10.328 1 98.75 126 ILE A CA 1
ATOM 956 C C . ILE A 1 126 ? -10.852 17.422 10.727 1 98.75 126 ILE A C 1
ATOM 958 O O . ILE A 1 126 ? -10.188 17.266 11.758 1 98.75 126 ILE A O 1
ATOM 962 N N . GLY A 1 127 ? -10.789 18.469 9.977 1 98.56 127 GLY A N 1
ATOM 963 C CA . GLY A 1 127 ? -9.711 19.438 10.07 1 98.56 127 GLY A CA 1
ATOM 964 C C . GLY A 1 127 ? -9.633 20.109 11.422 1 98.56 127 GLY A C 1
ATOM 965 O O . GLY A 1 127 ? -8.539 20.344 11.945 1 98.56 127 GLY A O 1
ATOM 966 N N . HIS A 1 128 ? -10.711 20.391 12.07 1 98.31 128 HIS A N 1
ATOM 967 C CA . HIS A 1 128 ? -10.75 21.078 13.352 1 98.31 128 HIS A CA 1
ATOM 968 C C . HIS A 1 128 ? -10.141 20.234 14.461 1 98.31 128 HIS A C 1
ATOM 970 O O . HIS A 1 128 ? -9.805 20.766 15.531 1 98.31 128 HIS A O 1
ATOM 976 N N . ALA A 1 129 ? -10.023 18.969 14.219 1 98.62 129 ALA A N 1
ATOM 977 C CA . ALA A 1 129 ? -9.336 18.109 15.172 1 98.62 129 ALA A CA 1
ATOM 978 C C . ALA A 1 129 ? -7.898 17.844 14.742 1 98.62 129 ALA A C 1
ATOM 980 O O . ALA A 1 129 ? -6.992 17.812 15.57 1 98.62 129 ALA A O 1
ATOM 981 N N . LEU A 1 130 ? -7.711 17.641 13.453 1 98.88 130 LEU A N 1
ATOM 982 C CA . LEU A 1 130 ? -6.41 17.203 12.953 1 98.88 130 LEU A CA 1
ATOM 983 C C . LEU A 1 130 ? -5.414 18.359 12.953 1 98.88 130 LEU A C 1
ATOM 985 O O . LEU A 1 130 ? -4.234 18.172 13.258 1 98.88 130 LEU A O 1
ATOM 989 N N . GLY A 1 131 ? -5.844 19.578 12.625 1 98.88 131 GLY A N 1
ATOM 990 C CA . GLY A 1 131 ? -4.98 20.75 12.633 1 98.88 131 GLY A CA 1
ATOM 991 C C . GLY A 1 131 ? -4.328 20.984 13.977 1 98.88 131 GLY A C 1
ATOM 992 O O . GLY A 1 131 ? -3.098 21.031 14.086 1 98.88 131 GLY A O 1
ATOM 993 N N . PRO A 1 132 ? -5.152 21.109 15.016 1 98.81 132 PRO A N 1
ATOM 994 C CA . PRO A 1 132 ? -4.609 21.266 16.375 1 98.81 132 PRO A CA 1
ATOM 995 C C . PRO A 1 132 ? -3.643 20.156 16.75 1 98.81 132 PRO A C 1
ATOM 997 O O . PRO A 1 132 ? -2.621 20.406 17.391 1 98.81 132 PRO A O 1
ATOM 1000 N N . ALA A 1 133 ? -3.936 18.953 16.328 1 98.88 133 ALA A N 1
ATOM 1001 C CA . ALA A 1 133 ? -3.068 17.828 16.688 1 98.88 133 ALA A CA 1
ATOM 1002 C C . ALA A 1 133 ? -1.667 18.016 16.109 1 98.88 133 ALA A C 1
ATOM 1004 O O . ALA A 1 133 ? -0.671 17.719 16.766 1 98.88 133 ALA A O 1
ATOM 1005 N N . VAL A 1 134 ? -1.602 18.484 14.867 1 98.94 134 VAL A N 1
ATOM 1006 C CA . VAL A 1 134 ? -0.313 18.734 14.234 1 98.94 134 VAL A CA 1
ATOM 1007 C C . VAL A 1 134 ? 0.43 19.828 14.977 1 98.94 134 VAL A C 1
ATOM 1009 O O . VAL A 1 134 ? 1.593 19.672 15.352 1 98.94 134 VAL A O 1
ATOM 1012 N N . LEU A 1 135 ? -0.205 20.969 15.258 1 98.88 135 LEU A N 1
ATOM 1013 C CA . LEU A 1 135 ? 0.409 22.109 15.914 1 98.88 135 LEU A CA 1
ATOM 1014 C C . LEU A 1 135 ? 0.843 21.766 17.328 1 98.88 135 LEU A C 1
ATOM 1016 O O . LEU A 1 135 ? 1.938 22.141 17.766 1 98.88 135 LEU A O 1
ATOM 1020 N N . ASP A 1 136 ? 0.005 21.047 18.016 1 98.88 136 ASP A N 1
ATOM 1021 C CA . ASP A 1 136 ? 0.302 20.688 19.391 1 98.88 136 ASP A CA 1
ATOM 1022 C C . ASP A 1 136 ? 1.439 19.672 19.469 1 98.88 136 ASP A C 1
ATOM 1024 O O . ASP A 1 136 ? 2.23 19.688 20.422 1 98.88 136 ASP A O 1
ATOM 1028 N N . CYS A 1 137 ? 1.509 18.812 18.484 1 98.81 137 CYS A N 1
ATOM 1029 C CA . CYS A 1 137 ? 2.662 17.922 18.406 1 98.81 137 CYS A CA 1
ATOM 1030 C C . CYS A 1 137 ? 3.953 18.719 18.25 1 98.81 137 CYS A C 1
ATOM 1032 O O . CYS A 1 137 ? 4.969 18.375 18.859 1 98.81 137 CYS A O 1
ATOM 1034 N N . MET A 1 138 ? 3.924 19.75 17.469 1 98.75 138 MET A N 1
ATOM 1035 C CA . MET A 1 138 ? 5.078 20.625 17.266 1 98.75 138 MET A CA 1
ATOM 1036 C C . MET A 1 138 ? 5.449 21.328 18.562 1 98.75 138 MET A C 1
ATOM 1038 O O . MET A 1 138 ? 6.625 21.422 18.922 1 98.75 138 MET A O 1
ATOM 1042 N N . ARG A 1 139 ? 4.453 21.844 19.312 1 97.94 139 ARG A N 1
ATOM 1043 C CA . ARG A 1 139 ? 4.703 22.438 20.609 1 97.94 139 ARG A CA 1
ATOM 1044 C C . ARG A 1 139 ? 5.375 21.453 21.547 1 97.94 139 ARG A C 1
ATOM 1046 O O . ARG A 1 139 ? 6.34 21.797 22.234 1 97.94 139 ARG A O 1
ATOM 1053 N N . ALA A 1 140 ? 4.844 20.266 21.562 1 98.19 140 ALA A N 1
ATOM 1054 C CA . ALA A 1 140 ? 5.391 19.234 22.438 1 98.19 140 ALA A CA 1
ATOM 1055 C C . ALA A 1 140 ? 6.832 18.906 22.062 1 98.19 140 ALA A C 1
ATOM 1057 O O . ALA A 1 140 ? 7.672 18.688 22.938 1 98.19 140 ALA A O 1
ATOM 1058 N N . ALA A 1 141 ? 7.07 18.828 20.75 1 98.38 141 ALA A N 1
ATOM 1059 C CA . ALA A 1 141 ? 8.43 18.562 20.297 1 98.38 141 ALA A CA 1
ATOM 1060 C C . ALA A 1 141 ? 9.391 19.641 20.797 1 98.38 141 ALA A C 1
ATOM 1062 O O . ALA A 1 141 ? 10.516 19.344 21.203 1 98.38 141 ALA A O 1
ATOM 1063 N N . ARG A 1 142 ? 9.023 20.891 20.828 1 96.75 142 ARG A N 1
ATOM 1064 C CA . ARG A 1 142 ? 9.852 22 21.281 1 96.75 142 ARG A CA 1
ATOM 1065 C C . ARG A 1 142 ? 10.094 21.938 22.781 1 96.75 142 ARG A C 1
ATOM 1067 O O . ARG A 1 142 ? 11.109 22.422 23.281 1 96.75 142 ARG A O 1
ATOM 1074 N N . ALA A 1 143 ? 9.203 21.312 23.453 1 96.19 143 ALA A N 1
ATOM 1075 C CA . ALA A 1 143 ? 9.328 21.188 24.906 1 96.19 143 ALA A CA 1
ATOM 1076 C C . ALA A 1 143 ? 10.203 20 25.281 1 96.19 143 ALA A C 1
ATOM 1078 O O . ALA A 1 143 ? 10.523 19.812 26.453 1 96.19 143 ALA A O 1
ATOM 1079 N N . LEU A 1 144 ? 10.531 19.156 24.297 1 97.38 144 LEU A N 1
ATOM 1080 C CA . LEU A 1 144 ? 11.406 18.016 24.531 1 97.38 144 LEU A CA 1
ATOM 1081 C C . LEU A 1 144 ? 12.867 18.453 24.562 1 97.38 144 LEU A C 1
ATOM 1083 O O . LEU A 1 144 ? 13.453 18.734 23.516 1 97.38 144 LEU A O 1
ATOM 1087 N N . PRO A 1 145 ? 13.5 18.516 25.75 1 95.31 145 PRO A N 1
ATOM 1088 C CA . PRO A 1 145 ? 14.867 19.031 25.828 1 95.31 145 PRO A CA 1
ATOM 1089 C C . PRO A 1 145 ? 15.852 18.25 24.953 1 95.31 145 PRO A C 1
ATOM 1091 O O . PRO A 1 145 ? 16.766 18.828 24.375 1 95.31 145 PRO A O 1
ATOM 1094 N N . GLU A 1 146 ? 15.609 17.016 24.781 1 94.31 146 GLU A N 1
ATOM 1095 C CA . GLU A 1 146 ? 16.531 16.141 24.047 1 94.31 146 GLU A CA 1
ATOM 1096 C C . GLU A 1 146 ? 16.516 16.469 22.547 1 94.31 146 GLU A C 1
ATOM 1098 O O . GLU A 1 146 ? 17.438 16.094 21.828 1 94.31 146 GLU A O 1
ATOM 1103 N N . ALA A 1 147 ? 15.461 17.078 22.125 1 94.31 147 ALA A N 1
ATOM 1104 C CA . ALA A 1 147 ? 15.367 17.406 20.703 1 94.31 147 ALA A CA 1
ATOM 1105 C C . ALA A 1 147 ? 16.281 18.578 20.359 1 94.31 147 ALA A C 1
ATOM 1107 O O . ALA A 1 147 ? 16.625 18.781 19.188 1 94.31 147 ALA A O 1
ATOM 1108 N N . GLY A 1 148 ? 16.641 19.406 21.328 1 91.25 148 GLY A N 1
ATOM 1109 C CA . GLY A 1 148 ? 17.562 20.5 21.109 1 91.25 148 GLY A CA 1
ATOM 1110 C C . GLY A 1 148 ? 17.031 21.562 20.156 1 91.25 148 GLY A C 1
ATOM 1111 O O . GLY A 1 148 ? 17.781 22.125 19.359 1 91.25 148 GLY A O 1
ATOM 1112 N N . LEU A 1 149 ? 15.742 21.75 20.219 1 92.94 149 LEU A N 1
ATOM 1113 C CA . LEU A 1 149 ? 15.109 22.703 19.312 1 92.94 149 LEU A CA 1
ATOM 1114 C C . LEU A 1 149 ? 15.156 24.109 19.906 1 92.94 149 LEU A C 1
ATOM 1116 O O . LEU A 1 149 ? 15 24.297 21.109 1 92.94 149 LEU A O 1
ATOM 1120 N N . ASP A 1 150 ? 15.398 25.062 19.016 1 88.31 150 ASP A N 1
ATOM 1121 C CA . ASP A 1 150 ? 15.211 26.469 19.375 1 88.31 150 ASP A CA 1
ATOM 1122 C C . ASP A 1 150 ? 13.734 26.797 19.547 1 88.31 150 ASP A C 1
ATOM 1124 O O . ASP A 1 150 ? 12.93 26.578 18.641 1 88.31 150 ASP A O 1
ATOM 1128 N N . PRO A 1 151 ? 13.328 27.25 20.688 1 84.5 151 PRO A N 1
ATOM 1129 C CA . PRO A 1 151 ? 11.914 27.562 20.938 1 84.5 151 PRO A CA 1
ATOM 1130 C C . PRO A 1 151 ? 11.344 28.531 19.906 1 84.5 151 PRO A C 1
ATOM 1132 O O . PRO A 1 151 ? 10.133 28.547 19.672 1 84.5 151 PRO A O 1
ATOM 1135 N N . GLN A 1 152 ? 12.227 29.328 19.312 1 84.75 152 GLN A N 1
ATOM 1136 C CA . GLN A 1 152 ? 11.766 30.297 18.328 1 84.75 152 GLN A CA 1
ATOM 1137 C C . GLN A 1 152 ? 12.375 30 16.953 1 84.75 152 GLN A C 1
ATOM 1139 O O . GLN A 1 152 ? 12.445 30.891 16.094 1 84.75 152 GLN A O 1
ATOM 1144 N N . GLY A 1 153 ? 12.828 28.828 16.812 1 90.12 153 GLY A N 1
ATOM 1145 C CA . GLY A 1 153 ? 13.469 28.469 15.555 1 90.12 153 GLY A CA 1
ATOM 1146 C C . GLY A 1 153 ? 12.477 28.281 14.414 1 90.12 153 GLY A C 1
ATOM 1147 O O . GLY A 1 153 ? 11.266 28.25 14.633 1 90.12 153 GLY A O 1
ATOM 1148 N N . PRO A 1 154 ? 12.984 28.234 13.227 1 92.19 154 PRO A N 1
ATOM 1149 C CA . PRO A 1 154 ? 12.117 28.078 12.062 1 92.19 154 PRO A CA 1
ATOM 1150 C C . PRO A 1 154 ? 11.336 26.766 12.062 1 92.19 154 PRO A C 1
ATOM 1152 O O . PRO A 1 154 ? 11.852 25.75 12.531 1 92.19 154 PRO A O 1
ATOM 1155 N N . ALA A 1 155 ? 10.156 26.844 11.578 1 97.06 155 ALA A N 1
ATOM 1156 C CA . ALA A 1 155 ? 9.281 25.688 11.508 1 97.06 155 ALA A CA 1
ATOM 1157 C C . ALA A 1 155 ? 8.492 25.656 10.195 1 97.06 155 ALA A C 1
ATOM 1159 O O . ALA A 1 155 ? 8.367 26.688 9.523 1 97.06 155 ALA A O 1
ATOM 1160 N N . ALA A 1 156 ? 8.07 24.516 9.789 1 98.38 156 ALA A N 1
ATOM 1161 C CA . ALA A 1 156 ? 7.215 24.328 8.625 1 98.38 156 ALA A CA 1
ATOM 1162 C C . ALA A 1 156 ? 6.297 23.125 8.812 1 98.38 156 ALA A C 1
ATOM 1164 O O . ALA A 1 156 ? 6.406 22.406 9.812 1 98.38 156 ALA A O 1
ATOM 1165 N N . ILE A 1 157 ? 5.324 23 7.934 1 98.88 157 ILE A N 1
ATOM 1166 C CA . ILE A 1 157 ? 4.367 21.906 8.016 1 98.88 157 ILE A CA 1
ATOM 1167 C C . ILE A 1 157 ? 4.258 21.219 6.652 1 98.88 157 ILE A C 1
ATOM 1169 O O . ILE A 1 157 ? 4.285 21.875 5.613 1 98.88 157 ILE A O 1
ATOM 1173 N N . HIS A 1 158 ? 4.191 19.891 6.676 1 98.81 158 HIS A N 1
ATOM 1174 C CA . HIS A 1 158 ? 4.031 19.094 5.469 1 98.81 158 HIS A CA 1
ATOM 1175 C C . HIS A 1 158 ? 2.951 18.031 5.648 1 98.81 158 HIS A C 1
ATOM 1177 O O . HIS A 1 158 ? 2.857 17.406 6.711 1 98.81 158 HIS A O 1
ATOM 1183 N N . GLY A 1 159 ? 2.131 17.844 4.609 1 98.81 159 GLY A N 1
ATOM 1184 C CA . GLY A 1 159 ? 1.183 16.734 4.609 1 98.81 159 GLY A CA 1
ATOM 1185 C C . GLY A 1 159 ? 0.635 16.406 3.232 1 98.81 159 GLY A C 1
ATOM 1186 O O . GLY A 1 159 ? 0.641 17.266 2.342 1 98.81 159 GLY A O 1
ATOM 1187 N N . TYR A 1 160 ? 0.205 15.203 3.035 1 98.5 160 TYR A N 1
ATOM 1188 C CA . TYR A 1 160 ? -0.385 14.711 1.797 1 98.5 160 TYR A CA 1
ATOM 1189 C C . TYR A 1 160 ? -1.654 13.914 2.078 1 98.5 160 TYR A C 1
ATOM 1191 O O . TYR A 1 160 ? -1.724 13.172 3.059 1 98.5 160 TYR A O 1
ATOM 1199 N N . SER A 1 161 ? -2.727 14.086 1.179 1 98.31 161 SER A N 1
ATOM 1200 C CA . SER A 1 161 ? -3.982 13.367 1.338 1 98.31 161 SER A CA 1
ATOM 1201 C C . SER A 1 161 ? -4.664 13.719 2.652 1 98.31 161 SER A C 1
ATOM 1203 O O . SER A 1 161 ? -4.887 14.898 2.943 1 98.31 161 SER A O 1
ATOM 1205 N N . GLU A 1 162 ? -4.953 12.711 3.551 1 98.62 162 GLU A N 1
ATOM 1206 C CA . GLU A 1 162 ? -5.422 13.094 4.879 1 98.62 162 GLU A CA 1
ATOM 1207 C C . GLU A 1 162 ? -4.418 14.008 5.578 1 98.62 162 GLU A C 1
ATOM 1209 O O . GLU A 1 162 ? -4.809 14.93 6.301 1 98.62 162 GLU A O 1
ATOM 1214 N N . GLY A 1 163 ? -3.184 13.711 5.383 1 98.81 163 GLY A N 1
ATOM 1215 C CA . GLY A 1 163 ? -2.143 14.586 5.902 1 98.81 163 GLY A CA 1
ATOM 1216 C C . GLY A 1 163 ? -2.188 15.984 5.316 1 98.81 163 GLY A C 1
ATOM 1217 O O . GLY A 1 163 ? -1.849 16.953 5.992 1 98.81 163 GLY A O 1
ATOM 1218 N N . GLY A 1 164 ? -2.596 16.031 4.027 1 98.88 164 GLY A N 1
ATOM 1219 C CA . GLY A 1 164 ? -2.811 17.344 3.436 1 98.88 164 GLY A CA 1
ATOM 1220 C C . GLY A 1 164 ? -3.924 18.125 4.109 1 98.88 164 GLY A C 1
ATOM 1221 O O . GLY A 1 164 ? -3.801 19.328 4.32 1 98.88 164 GLY A O 1
ATOM 1222 N N . CYS A 1 165 ? -5.008 17.438 4.402 1 98.81 165 CYS A N 1
ATOM 1223 C CA . CYS A 1 165 ? -6.102 18.047 5.152 1 98.81 165 CYS A CA 1
ATOM 1224 C C . CYS A 1 165 ? -5.617 18.562 6.508 1 98.81 165 CYS A C 1
ATOM 1226 O O . CYS A 1 165 ? -5.867 19.719 6.867 1 98.81 165 CYS A O 1
ATOM 1228 N N . ALA A 1 166 ? -4.891 17.75 7.211 1 98.94 166 ALA A N 1
ATOM 1229 C CA . ALA A 1 166 ? -4.371 18.109 8.531 1 98.94 166 ALA A CA 1
ATOM 1230 C C . ALA A 1 166 ? -3.395 19.281 8.445 1 98.94 166 ALA A C 1
ATOM 1232 O O . ALA A 1 166 ? -3.48 20.219 9.219 1 98.94 166 ALA A O 1
ATOM 1233 N N . ALA A 1 167 ? -2.525 19.203 7.496 1 98.94 167 ALA A N 1
ATOM 1234 C CA . ALA A 1 167 ? -1.55 20.266 7.289 1 98.94 167 ALA A CA 1
ATOM 1235 C C . ALA A 1 167 ? -2.24 21.578 6.922 1 98.94 167 ALA A C 1
ATOM 1237 O O . ALA A 1 167 ? -1.896 22.625 7.453 1 98.94 167 ALA A O 1
ATOM 1238 N N . GLY A 1 168 ? -3.176 21.469 6.012 1 98.94 168 GLY A N 1
ATOM 1239 C CA . GLY A 1 168 ? -3.914 22.672 5.637 1 98.94 168 GLY A CA 1
ATOM 1240 C C . GLY A 1 168 ? -4.602 23.328 6.812 1 98.94 168 GLY A C 1
ATOM 1241 O O . GLY A 1 168 ? -4.523 24.547 6.973 1 98.94 168 GLY A O 1
ATOM 1242 N N . TRP A 1 169 ? -5.195 22.578 7.582 1 98.94 169 TRP A N 1
ATOM 1243 C CA . TRP A 1 169 ? -5.895 23.141 8.734 1 98.94 169 TRP A CA 1
ATOM 1244 C C . TRP A 1 169 ? -4.902 23.656 9.773 1 98.94 169 TRP A C 1
ATOM 1246 O O . TRP A 1 169 ? -5.137 24.688 10.406 1 98.94 169 TRP A O 1
ATOM 1256 N N . ALA A 1 170 ? -3.811 22.953 9.977 1 98.94 170 ALA A N 1
ATOM 1257 C CA . ALA A 1 170 ? -2.777 23.469 10.875 1 98.94 170 ALA A CA 1
ATOM 1258 C C . ALA A 1 170 ? -2.271 24.828 10.414 1 98.94 170 ALA A C 1
ATOM 1260 O O . ALA A 1 170 ? -2.143 25.75 11.219 1 98.94 170 ALA A O 1
ATOM 1261 N N . LEU A 1 171 ? -2.053 24.953 9.148 1 98.88 171 LEU A N 1
ATOM 1262 C CA . LEU A 1 171 ? -1.575 26.219 8.57 1 98.88 171 LEU A CA 1
ATOM 1263 C C . LEU A 1 171 ? -2.596 27.328 8.773 1 98.88 171 LEU A C 1
ATOM 1265 O O . LEU A 1 171 ? -2.236 28.438 9.164 1 98.88 171 LEU A O 1
ATOM 1269 N N . GLN A 1 172 ? -3.826 27.016 8.625 1 98.12 172 GLN A N 1
ATOM 1270 C CA . GLN A 1 172 ? -4.902 28 8.742 1 98.12 172 GLN A CA 1
ATOM 1271 C C . GLN A 1 172 ? -5.113 28.406 10.195 1 98.12 172 GLN A C 1
ATOM 1273 O O . GLN A 1 172 ? -5.484 29.547 10.477 1 98.12 172 GLN A O 1
ATOM 1278 N N . LEU A 1 173 ? -4.895 27.484 11.047 1 98.56 173 LEU A N 1
ATOM 1279 C CA . LEU A 1 173 ? -5.215 27.75 12.445 1 98.56 173 LEU A CA 1
ATOM 1280 C C . LEU A 1 173 ? -4.027 28.359 13.172 1 98.56 173 LEU A C 1
ATOM 1282 O O . LEU A 1 173 ? -4.188 28.969 14.234 1 98.56 173 LEU A O 1
ATOM 1286 N N . GLN A 1 174 ? -2.863 28.219 12.633 1 98.38 174 GLN A N 1
ATOM 1287 C CA . GLN A 1 174 ? -1.628 28.594 13.305 1 98.38 174 GLN A CA 1
ATOM 1288 C C . GLN A 1 174 ? -1.681 30.047 13.766 1 98.38 174 GLN A C 1
ATOM 1290 O O . GLN A 1 174 ? -1.355 30.344 14.922 1 98.38 174 GLN A O 1
ATOM 1295 N N . PRO A 1 175 ? -2.172 31.062 13.039 1 97.56 175 PRO A N 1
ATOM 1296 C CA . PRO A 1 175 ? -2.117 32.469 13.453 1 97.56 175 PRO A CA 1
ATOM 1297 C C . PRO A 1 175 ? -2.902 32.719 14.742 1 97.56 175 PRO A C 1
ATOM 1299 O O . PRO A 1 175 ? -2.504 33.562 15.547 1 97.56 175 PRO A O 1
ATOM 1302 N N . THR A 1 176 ? -3.906 31.953 14.984 1 97.25 176 THR A N 1
ATOM 1303 C CA . THR A 1 176 ? -4.75 32.25 16.141 1 97.25 176 THR A CA 1
ATOM 1304 C C . THR A 1 176 ? -4.555 31.172 17.219 1 97.25 176 THR A C 1
ATOM 1306 O O . THR A 1 176 ? -4.539 31.484 18.422 1 97.25 176 THR A O 1
ATOM 1309 N N . TYR A 1 177 ? -4.363 29.969 16.828 1 97.69 177 TYR A N 1
ATOM 1310 C CA . TYR A 1 177 ? -4.32 28.828 17.75 1 97.69 177 TYR A CA 1
ATOM 1311 C C . TYR A 1 177 ? -2.912 28.641 18.297 1 97.69 177 TYR A C 1
ATOM 1313 O O . TYR A 1 177 ? -2.742 28.281 19.469 1 97.69 177 TYR A O 1
ATOM 1321 N N . ALA A 1 178 ? -1.934 28.859 17.469 1 97.44 178 ALA A N 1
ATOM 1322 C CA . ALA A 1 178 ? -0.545 28.594 17.844 1 97.44 178 ALA A CA 1
ATOM 1323 C C . ALA A 1 178 ? 0.381 29.688 17.297 1 97.44 178 ALA A C 1
ATOM 1325 O O . ALA A 1 178 ? 1.374 29.375 16.625 1 97.44 178 ALA A O 1
ATOM 1326 N N . PRO A 1 179 ? 0.127 30.938 17.625 1 95.94 179 PRO A N 1
ATOM 1327 C CA . PRO A 1 179 ? 0.987 32 17.125 1 95.94 179 PRO A CA 1
ATOM 1328 C C . PRO A 1 179 ? 2.434 31.875 17.594 1 95.94 179 PRO A C 1
ATOM 1330 O O . PRO A 1 179 ? 3.326 32.531 17.047 1 95.94 179 PRO A O 1
ATOM 1333 N N . ASP A 1 180 ? 2.688 31.031 18.562 1 94.69 180 ASP A N 1
ATOM 1334 C CA . ASP A 1 180 ? 4.012 30.828 19.141 1 94.69 180 ASP A CA 1
ATOM 1335 C C . ASP A 1 180 ? 4.863 29.938 18.234 1 94.69 180 ASP A C 1
ATOM 1337 O O . ASP A 1 180 ? 6.062 29.766 18.469 1 94.69 180 ASP A O 1
ATOM 1341 N N . ILE A 1 181 ? 4.312 29.375 17.172 1 95.62 181 ILE A N 1
ATOM 1342 C CA . ILE A 1 181 ? 5.07 28.562 16.203 1 95.62 181 ILE A CA 1
ATOM 1343 C C . ILE A 1 181 ? 5.324 29.391 14.945 1 95.62 181 ILE A C 1
ATOM 1345 O O . ILE A 1 181 ? 4.457 29.484 14.07 1 95.62 181 ILE A O 1
ATOM 1349 N N . PRO A 1 182 ? 6.457 29.906 14.852 1 92.25 182 PRO A N 1
ATOM 1350 C CA . PRO A 1 182 ? 6.754 30.672 13.641 1 92.25 182 PRO A CA 1
ATOM 1351 C C . PRO A 1 182 ? 6.914 29.797 12.406 1 92.25 182 PRO A C 1
ATOM 1353 O O . PRO A 1 182 ? 7.973 29.188 12.211 1 92.25 182 PRO A O 1
ATOM 1356 N N . LEU A 1 183 ? 5.949 29.797 11.523 1 96.88 183 LEU A N 1
ATOM 1357 C CA . LEU A 1 183 ? 6 28.953 10.328 1 96.88 183 LEU A CA 1
ATOM 1358 C C . LEU A 1 183 ? 6.656 29.703 9.172 1 96.88 183 LEU A C 1
ATOM 1360 O O . LEU A 1 183 ? 6.234 30.812 8.828 1 96.88 183 LEU A O 1
ATOM 1364 N N . ALA A 1 184 ? 7.633 29.078 8.594 1 96.94 184 ALA A N 1
ATOM 1365 C CA . ALA A 1 184 ? 8.32 29.641 7.434 1 96.94 184 ALA A CA 1
ATOM 1366 C C . ALA A 1 184 ? 7.605 29.25 6.141 1 96.94 184 ALA A C 1
ATOM 1368 O O . ALA A 1 184 ? 7.672 29.984 5.148 1 96.94 184 ALA A O 1
ATOM 1369 N N . ALA A 1 185 ? 6.938 28.125 6.133 1 98.31 185 ALA A N 1
ATOM 1370 C CA . ALA A 1 185 ? 6.266 27.625 4.938 1 98.31 185 ALA A CA 1
ATOM 1371 C C . ALA A 1 185 ? 5.375 26.422 5.262 1 98.31 185 ALA A C 1
ATOM 1373 O O . ALA A 1 185 ? 5.422 25.891 6.375 1 98.31 185 ALA A O 1
ATOM 1374 N N . GLY A 1 186 ? 4.551 26.047 4.328 1 98.75 186 GLY A N 1
ATOM 1375 C CA . GLY A 1 186 ? 3.736 24.844 4.426 1 98.75 186 GLY A CA 1
ATOM 1376 C C . GLY A 1 186 ? 3.531 24.156 3.092 1 98.75 186 GLY A C 1
ATOM 1377 O O . GLY A 1 186 ? 3.557 24.797 2.041 1 98.75 186 GLY A O 1
ATOM 1378 N N . VAL A 1 187 ? 3.393 22.875 3.131 1 98.88 187 VAL A N 1
ATOM 1379 C CA . VAL A 1 187 ? 3.072 22.062 1.96 1 98.88 187 VAL A CA 1
ATOM 1380 C C . VAL A 1 187 ? 1.781 21.281 2.207 1 98.88 187 VAL A C 1
ATOM 1382 O O . VAL A 1 187 ? 1.633 20.625 3.242 1 98.88 187 VAL A O 1
ATOM 1385 N N . VAL A 1 188 ? 0.858 21.375 1.297 1 98.88 188 VAL A N 1
ATOM 1386 C CA . VAL A 1 188 ? -0.413 20.656 1.308 1 98.88 188 VAL A CA 1
ATOM 1387 C C . VAL A 1 188 ? -0.596 19.906 -0.009 1 98.88 188 VAL A C 1
ATOM 1389 O O . VAL A 1 188 ? -0.805 20.531 -1.058 1 98.88 188 VAL A O 1
ATOM 1392 N N . GLY A 1 189 ? -0.538 18.609 0.082 1 98.75 189 GLY A N 1
ATOM 1393 C CA . GLY A 1 189 ? -0.699 17.797 -1.114 1 98.75 189 GLY A CA 1
ATOM 1394 C C . GLY A 1 189 ? -2.008 17.031 -1.143 1 98.75 189 GLY A C 1
ATOM 1395 O O . GLY A 1 189 ? -2.385 16.391 -0.153 1 98.75 189 GLY A O 1
ATOM 1396 N N . ALA A 1 190 ? -2.729 17.109 -2.24 1 98.25 190 ALA A N 1
ATOM 1397 C CA . ALA A 1 190 ? -3.924 16.328 -2.537 1 98.25 190 ALA A CA 1
ATOM 1398 C C . ALA A 1 190 ? -4.859 16.266 -1.333 1 98.25 190 ALA A C 1
ATOM 1400 O O . ALA A 1 190 ? -5.301 15.195 -0.929 1 98.25 190 ALA A O 1
ATOM 1401 N N . ALA A 1 191 ? -5.152 17.359 -0.751 1 98.62 191 ALA A N 1
ATOM 1402 C CA . ALA A 1 191 ? -5.988 17.438 0.444 1 98.62 191 ALA A CA 1
ATOM 1403 C C . ALA A 1 191 ? -7.469 17.312 0.088 1 98.62 191 ALA A C 1
ATOM 1405 O O . ALA A 1 191 ? -7.934 17.922 -0.873 1 98.62 191 ALA A O 1
ATOM 1406 N N . PRO A 1 192 ? -8.227 16.469 0.803 1 98.25 192 PRO A N 1
ATOM 1407 C CA . PRO A 1 192 ? -9.68 16.672 0.767 1 98.25 192 PRO A CA 1
ATOM 1408 C C . PRO A 1 192 ? -10.102 17.984 1.413 1 98.25 192 PRO A C 1
ATOM 1410 O O . PRO A 1 192 ? -10.383 18.031 2.613 1 98.25 192 PRO A O 1
ATOM 1413 N N . ALA A 1 193 ? -10.273 19 0.609 1 98.25 193 ALA A N 1
ATOM 1414 C CA . ALA A 1 193 ? -10.469 20.375 1.073 1 98.25 193 ALA A CA 1
ATOM 1415 C C . ALA A 1 193 ? -11.953 20.688 1.211 1 98.25 193 ALA A C 1
ATOM 1417 O O . ALA A 1 193 ? -12.328 21.641 1.91 1 98.25 193 ALA A O 1
ATOM 1418 N N . ASP A 1 194 ? -12.758 19.969 0.501 1 97.81 194 ASP A N 1
ATOM 1419 C CA . ASP A 1 194 ? -14.211 20.125 0.492 1 97.81 194 ASP A CA 1
ATOM 1420 C C . ASP A 1 194 ? -14.906 18.781 0.671 1 97.81 194 ASP A C 1
ATOM 1422 O O . ASP A 1 194 ? -15.195 18.094 -0.308 1 97.81 194 ASP A O 1
ATOM 1426 N N . LEU A 1 195 ? -15.297 18.547 1.902 1 96.75 195 LEU A N 1
ATOM 1427 C CA . LEU A 1 195 ? -15.805 17.219 2.258 1 96.75 195 LEU A CA 1
ATOM 1428 C C . LEU A 1 195 ? -17.172 16.969 1.62 1 96.75 195 LEU A C 1
ATOM 1430 O O . LEU A 1 195 ? -17.484 15.836 1.264 1 96.75 195 LEU A O 1
ATOM 1434 N N . GLU A 1 196 ? -17.969 18 1.441 1 95.06 196 GLU A N 1
ATOM 1435 C CA . GLU A 1 196 ? -19.25 17.828 0.757 1 95.06 196 GLU A CA 1
ATOM 1436 C C . GLU A 1 196 ? -19.031 17.375 -0.683 1 95.06 196 GLU A C 1
ATOM 1438 O O . GLU A 1 196 ? -19.703 16.438 -1.144 1 95.06 196 GLU A O 1
ATOM 1443 N N . ALA A 1 197 ? -18.156 18 -1.343 1 95.06 197 ALA A N 1
ATOM 1444 C CA . ALA A 1 197 ? -17.859 17.641 -2.729 1 95.06 197 ALA A CA 1
ATOM 1445 C C . ALA A 1 197 ? -17.281 16.234 -2.816 1 95.06 197 ALA A C 1
ATOM 1447 O O . ALA A 1 197 ? -17.484 15.531 -3.807 1 95.06 197 ALA A O 1
ATOM 1448 N N . MET A 1 198 ? -16.562 15.82 -1.767 1 95.88 198 MET A N 1
ATOM 1449 C CA . MET A 1 198 ? -15.969 14.492 -1.744 1 95.88 198 MET A CA 1
ATOM 1450 C C . MET A 1 198 ? -17.047 13.414 -1.717 1 95.88 198 MET A C 1
ATOM 1452 O O . MET A 1 198 ? -16.844 12.32 -2.254 1 95.88 198 MET A O 1
ATOM 1456 N N . ILE A 1 199 ? -18.156 13.703 -1.036 1 94.69 199 ILE A N 1
ATOM 1457 C CA . ILE A 1 199 ? -19.266 12.758 -1.005 1 94.69 199 ILE A CA 1
ATOM 1458 C C . ILE A 1 199 ? -19.734 12.477 -2.428 1 94.69 199 ILE A C 1
ATOM 1460 O O . ILE A 1 199 ? -19.891 11.32 -2.822 1 94.69 199 ILE A O 1
ATOM 1464 N N . ASP A 1 200 ? -19.891 13.57 -3.217 1 91.88 200 ASP A N 1
ATOM 1465 C CA . ASP A 1 200 ? -20.328 13.422 -4.605 1 91.88 200 ASP A CA 1
ATOM 1466 C C . ASP A 1 200 ? -19.281 12.672 -5.43 1 91.88 200 ASP A C 1
ATOM 1468 O O . ASP A 1 200 ? -19.625 11.828 -6.258 1 91.88 200 ASP A O 1
ATOM 1472 N N . ARG A 1 201 ? -18.031 12.938 -5.164 1 91.19 201 ARG A N 1
ATOM 1473 C CA . ARG A 1 201 ? -16.938 12.336 -5.914 1 91.19 201 ARG A CA 1
ATOM 1474 C C . ARG A 1 201 ? -16.891 10.828 -5.723 1 91.19 201 ARG A C 1
ATOM 1476 O O . ARG A 1 201 ? -16.594 10.078 -6.656 1 91.19 201 ARG A O 1
ATOM 1483 N N . HIS A 1 202 ? -17.141 10.336 -4.492 1 93.69 202 HIS A N 1
ATOM 1484 C CA . HIS A 1 202 ? -16.906 8.93 -4.176 1 93.69 202 HIS A CA 1
ATOM 1485 C C . HIS A 1 202 ? -18.188 8.109 -4.312 1 93.69 202 HIS A C 1
ATOM 1487 O O . HIS A 1 202 ? -18.141 6.875 -4.281 1 93.69 202 HIS A O 1
ATOM 1493 N N . GLU A 1 203 ? -19.328 8.805 -4.531 1 91.44 203 GLU A N 1
ATOM 1494 C CA . GLU A 1 203 ? -20.578 8.086 -4.734 1 91.44 203 GLU A CA 1
ATOM 1495 C C . GLU A 1 203 ? -20.469 7.117 -5.91 1 91.44 203 GLU A C 1
ATOM 1497 O O . GLU A 1 203 ? -20.172 7.523 -7.031 1 91.44 203 GLU A O 1
ATOM 1502 N N . GLY A 1 204 ? -20.688 5.898 -5.57 1 90.19 204 GLY A N 1
ATOM 1503 C CA . GLY A 1 204 ? -20.672 4.875 -6.602 1 90.19 204 GLY A CA 1
ATOM 1504 C C . GLY A 1 204 ? -19.297 4.609 -7.164 1 90.19 204 GLY A C 1
ATOM 1505 O O . GLY A 1 204 ? -19.141 3.863 -8.133 1 90.19 204 GLY A O 1
ATOM 1506 N N . GLY A 1 205 ? -18.328 5.172 -6.578 1 88.5 205 GLY A N 1
ATOM 1507 C CA . GLY A 1 205 ? -17 5.098 -7.16 1 88.5 205 GLY A CA 1
ATOM 1508 C C . GLY A 1 205 ? -16.109 4.074 -6.48 1 88.5 205 GLY A C 1
ATOM 1509 O O . GLY A 1 205 ? -16.5 3.457 -5.488 1 88.5 205 GLY A O 1
ATOM 1510 N N . MET A 1 206 ? -14.859 3.926 -7.008 1 84.94 206 MET A N 1
ATOM 1511 C CA . MET A 1 206 ? -13.883 2.922 -6.605 1 84.94 206 MET A CA 1
ATOM 1512 C C . MET A 1 206 ? -13.492 3.1 -5.141 1 84.94 206 MET A C 1
ATOM 1514 O O . MET A 1 206 ? -13.227 2.119 -4.441 1 84.94 206 MET A O 1
ATOM 1518 N N . PHE A 1 207 ? -13.492 4.32 -4.6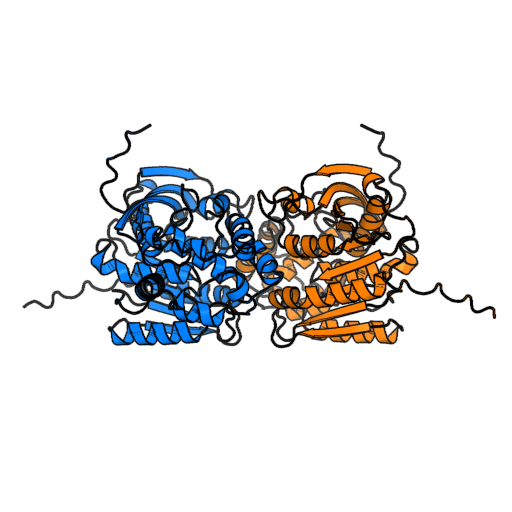72 1 92.06 207 PHE A N 1
ATOM 1519 C CA . PHE A 1 207 ? -13.008 4.605 -3.326 1 92.06 207 PHE A CA 1
ATOM 1520 C C . PHE A 1 207 ? -14.148 5.059 -2.422 1 92.06 207 PHE A C 1
ATOM 1522 O O . PHE A 1 207 ? -13.945 5.863 -1.513 1 92.06 207 PHE A O 1
ATOM 1529 N N . ALA A 1 208 ? -15.328 4.508 -2.664 1 92 208 ALA A N 1
ATOM 1530 C CA . ALA A 1 208 ? -16.531 4.852 -1.904 1 92 208 ALA A CA 1
ATOM 1531 C C . ALA A 1 208 ? -16.375 4.477 -0.433 1 92 208 ALA A C 1
ATOM 1533 O O . ALA A 1 208 ? -17.016 5.07 0.436 1 92 208 ALA A O 1
ATOM 1534 N N . PHE A 1 209 ? -15.484 3.527 -0.094 1 91.75 209 PHE A N 1
ATOM 1535 C CA . PHE A 1 209 ? -15.281 3.102 1.285 1 91.75 209 PHE A CA 1
ATOM 1536 C C . PHE A 1 209 ? -14.781 4.258 2.141 1 91.75 209 PHE A C 1
ATOM 1538 O O . PHE A 1 209 ? -14.984 4.273 3.355 1 91.75 209 PHE A O 1
ATOM 1545 N N . LEU A 1 210 ? -14.164 5.238 1.526 1 95.38 210 LEU A N 1
ATOM 1546 C CA . LEU A 1 210 ? -13.664 6.41 2.24 1 95.38 210 LEU A CA 1
ATOM 1547 C C . LEU A 1 210 ? -14.812 7.227 2.818 1 95.38 210 LEU A C 1
ATOM 1549 O O . LEU A 1 210 ? -14.633 7.961 3.793 1 95.38 210 LEU A O 1
ATOM 1553 N N . LEU A 1 211 ? -15.992 7.07 2.191 1 95.06 211 LEU A N 1
ATOM 1554 C CA . LEU A 1 211 ? -17.172 7.742 2.742 1 95.06 211 LEU A CA 1
ATOM 1555 C C . LEU A 1 211 ? -17.562 7.129 4.086 1 95.06 211 LEU A C 1
ATOM 1557 O O . LEU A 1 211 ? -18.031 7.836 4.977 1 95.06 211 LEU A O 1
ATOM 1561 N N . VAL A 1 212 ? -17.344 5.855 4.211 1 95.12 212 VAL A N 1
ATOM 1562 C CA . VAL A 1 212 ? -17.594 5.211 5.496 1 95.12 212 VAL A CA 1
ATOM 1563 C C . VAL A 1 212 ? -16.578 5.699 6.523 1 95.12 212 VAL A C 1
ATOM 1565 O O . VAL A 1 212 ? -16.938 6.012 7.66 1 95.12 212 VAL A O 1
ATOM 1568 N N . TYR A 1 213 ? -15.289 5.77 6.113 1 96.38 213 TYR A N 1
ATOM 1569 C CA . TYR A 1 213 ? -14.273 6.363 6.973 1 96.38 213 TYR A CA 1
ATOM 1570 C C . TYR A 1 213 ? -14.68 7.766 7.41 1 96.38 213 TYR A C 1
ATOM 1572 O O . TYR A 1 213 ? -14.562 8.117 8.586 1 96.38 213 TYR A O 1
ATOM 1580 N N . GLY A 1 214 ? -15.133 8.516 6.43 1 96.88 214 GLY A N 1
ATOM 1581 C CA . GLY A 1 214 ? -15.562 9.875 6.715 1 96.88 214 GLY A CA 1
ATOM 1582 C C . GLY A 1 214 ? -16.703 9.945 7.711 1 96.88 214 GLY A C 1
ATOM 1583 O O . GLY A 1 214 ? -16.703 10.797 8.609 1 96.88 214 GLY A O 1
ATOM 1584 N N . LEU A 1 215 ? -17.672 9.07 7.539 1 96.62 215 LEU A N 1
ATOM 1585 C CA . LEU A 1 215 ? -18.812 9.039 8.438 1 96.62 215 LEU A CA 1
ATOM 1586 C C . LEU A 1 215 ? -18.375 8.68 9.859 1 96.62 215 LEU A C 1
ATOM 1588 O O . LEU A 1 215 ? -18.859 9.273 10.828 1 96.62 215 LEU A O 1
ATOM 1592 N N . LEU A 1 216 ? -17.531 7.742 9.984 1 96.94 216 LEU A N 1
ATOM 1593 C CA . LEU A 1 216 ? -16.984 7.363 11.289 1 96.94 216 LEU A CA 1
ATOM 1594 C C . LEU A 1 216 ? -16.203 8.516 11.898 1 96.94 216 LEU A C 1
ATOM 1596 O O . LEU A 1 216 ? -16.281 8.758 13.102 1 96.94 216 LEU A O 1
ATOM 1600 N N . GLY A 1 217 ? -15.438 9.211 11.047 1 97.81 217 GLY A N 1
ATOM 1601 C CA . GLY A 1 217 ? -14.727 10.391 11.508 1 97.81 217 GLY A CA 1
ATOM 1602 C C . GLY A 1 217 ? -15.648 11.492 12 1 97.81 217 GLY A C 1
ATOM 1603 O O . GLY A 1 217 ? -15.383 12.109 13.031 1 97.81 217 GLY A O 1
ATOM 1604 N N . LEU A 1 218 ? -16.703 11.711 11.266 1 97.44 218 LEU A N 1
ATOM 1605 C CA . LEU A 1 218 ? -17.703 12.711 11.648 1 97.44 218 LEU A CA 1
ATOM 1606 C C . LEU A 1 218 ? -18.328 12.359 12.992 1 97.44 218 LEU A C 1
ATOM 1608 O O . LEU A 1 218 ? -18.516 13.234 13.844 1 97.44 218 LEU A O 1
ATOM 1612 N N . HIS A 1 219 ? -18.625 11.117 13.141 1 97.06 219 HIS A N 1
ATOM 1613 C CA . HIS A 1 219 ? -19.203 10.656 14.398 1 97.06 219 HIS A CA 1
ATOM 1614 C C . HIS A 1 219 ? -18.219 10.844 15.555 1 97.06 219 HIS A C 1
ATOM 1616 O O . HIS A 1 219 ? -18.625 11.242 16.641 1 97.06 219 HIS A O 1
ATOM 1622 N N . ALA A 1 220 ? -17 10.562 15.32 1 97.69 220 ALA A N 1
ATOM 1623 C CA . ALA A 1 220 ? -15.977 10.688 16.344 1 97.69 220 ALA A CA 1
ATOM 1624 C C . ALA A 1 220 ? -15.805 12.148 16.766 1 97.69 220 ALA A C 1
ATOM 1626 O O . ALA A 1 220 ? -15.633 12.438 17.953 1 97.69 220 ALA A O 1
ATOM 1627 N N . ALA A 1 221 ? -15.914 13.078 15.852 1 98.31 221 ALA A N 1
ATOM 1628 C CA . ALA A 1 221 ? -15.672 14.5 16.109 1 98.31 221 ALA A CA 1
ATOM 1629 C C . ALA A 1 221 ? -16.906 15.172 16.688 1 98.31 221 ALA A C 1
ATOM 1631 O O . ALA A 1 221 ? -16.797 16.062 17.531 1 98.31 221 ALA A O 1
ATOM 1632 N N . TYR A 1 222 ? -18.062 14.742 16.203 1 98.12 222 TYR A N 1
ATOM 1633 C CA . TYR A 1 222 ? -19.312 15.391 16.547 1 98.12 222 TYR A CA 1
ATOM 1634 C C . TYR A 1 222 ? -20.375 14.352 16.922 1 98.12 222 TYR A C 1
ATOM 1636 O O . TYR A 1 222 ? -21.359 14.188 16.203 1 98.12 222 TYR A O 1
ATOM 1644 N N . PRO A 1 223 ? -20.234 13.82 18.078 1 97.12 223 PRO A N 1
ATOM 1645 C CA . PRO A 1 223 ? -21.156 12.75 18.469 1 97.12 223 PRO A CA 1
ATOM 1646 C C . PRO A 1 223 ? -22.609 13.234 18.578 1 97.12 223 PRO A C 1
ATOM 1648 O O . PRO A 1 223 ? -23.531 12.43 18.453 1 97.12 223 PRO A O 1
ATOM 1651 N N . GLU A 1 224 ? -22.812 14.508 18.75 1 96.81 224 GLU A N 1
ATOM 1652 C CA . GLU A 1 224 ? -24.156 15.062 18.891 1 96.81 224 GLU A CA 1
ATOM 1653 C C . GLU A 1 224 ? -24.953 14.906 17.609 1 96.81 224 GLU A C 1
ATOM 1655 O O . GLU A 1 224 ? -26.172 14.977 17.625 1 96.81 224 GLU A O 1
ATOM 1660 N N . LEU A 1 225 ? -24.281 14.664 16.516 1 96.81 225 LEU A N 1
ATOM 1661 C CA . LEU A 1 225 ? -24.953 14.531 15.234 1 96.81 225 LEU A CA 1
ATOM 1662 C C . LEU A 1 225 ? -25.625 13.164 15.109 1 96.81 225 LEU A C 1
ATOM 1664 O O . LEU A 1 225 ? -26.484 12.969 14.258 1 96.81 225 LEU A O 1
ATOM 1668 N N . ASP A 1 226 ? -25.203 12.211 15.883 1 96.12 226 ASP A N 1
ATOM 1669 C CA . ASP A 1 226 ? -25.703 10.844 15.82 1 96.12 226 ASP A CA 1
ATOM 1670 C C . ASP A 1 226 ? -25.688 10.32 14.383 1 96.12 226 ASP A C 1
ATOM 1672 O O . ASP A 1 226 ? -26.703 9.805 13.898 1 96.12 226 ASP A O 1
ATOM 1676 N N . ALA A 1 227 ? -24.641 10.578 13.75 1 95.38 227 ALA A N 1
ATOM 1677 C CA . ALA A 1 227 ? -24.547 10.297 12.32 1 95.38 227 ALA A CA 1
ATOM 1678 C C . ALA A 1 227 ? -24.703 8.805 12.047 1 95.38 227 ALA A C 1
ATOM 1680 O O . ALA A 1 227 ? -25.203 8.406 10.992 1 95.38 227 ALA A O 1
ATOM 1681 N N . LEU A 1 228 ? -24.312 7.938 12.969 1 96.12 228 LEU A N 1
ATOM 1682 C CA . LEU A 1 228 ? -24.328 6.496 12.75 1 96.12 228 LEU A CA 1
ATOM 1683 C C . LEU A 1 228 ? -25.75 5.953 12.805 1 96.12 228 LEU A C 1
ATOM 1685 O O . LEU A 1 228 ? -26.016 4.82 12.398 1 96.12 228 LEU A O 1
ATOM 1689 N N . SER A 1 229 ? -26.672 6.766 13.297 1 95.88 229 SER A N 1
ATOM 1690 C CA . SER A 1 229 ? -28.062 6.328 13.359 1 95.88 229 SER A CA 1
ATOM 1691 C C . SER A 1 229 ? -28.656 6.203 11.961 1 95.88 229 SER A C 1
ATOM 1693 O O . SER A 1 229 ? -29.703 5.562 11.781 1 95.88 229 SER A O 1
ATOM 1695 N N . TYR A 1 230 ? -28 6.797 11.016 1 95.88 230 TYR A N 1
ATOM 1696 C CA . TYR A 1 230 ? -28.5 6.758 9.648 1 95.88 230 TYR A CA 1
ATOM 1697 C C . TYR A 1 230 ? -28.016 5.516 8.922 1 95.88 230 TYR A C 1
ATOM 1699 O O . TYR A 1 230 ? -28.422 5.246 7.789 1 95.88 230 TYR A O 1
ATOM 1707 N N . LEU A 1 231 ? -27.156 4.715 9.516 1 97.06 231 LEU A N 1
ATOM 1708 C CA . LEU A 1 231 ? -26.625 3.523 8.859 1 97.06 231 LEU A CA 1
ATOM 1709 C C . LEU A 1 231 ? -27.703 2.455 8.734 1 97.06 231 LEU A C 1
ATOM 1711 O O . LEU A 1 231 ? -28.469 2.225 9.672 1 97.06 231 LEU A O 1
ATOM 1715 N N . THR A 1 232 ? -27.766 1.873 7.57 1 97.25 232 THR A N 1
ATOM 1716 C CA . THR A 1 232 ? -28.531 0.648 7.406 1 97.25 232 THR A CA 1
ATOM 1717 C C . THR A 1 232 ? -27.828 -0.535 8.055 1 97.25 232 THR A C 1
ATOM 1719 O O . THR A 1 232 ? -26.734 -0.377 8.625 1 97.25 232 THR A O 1
ATOM 1722 N N . GLY A 1 233 ? -28.5 -1.701 7.992 1 95.69 233 GLY A N 1
ATOM 1723 C CA . GLY A 1 233 ? -27.812 -2.902 8.438 1 95.69 233 GLY A CA 1
ATOM 1724 C C . GLY A 1 233 ? -26.516 -3.16 7.691 1 95.69 233 GLY A C 1
ATOM 1725 O O . GLY A 1 233 ? -25.516 -3.512 8.297 1 95.69 233 GLY A O 1
ATOM 1726 N N . TYR A 1 234 ? -26.547 -2.936 6.402 1 93.44 234 TYR A N 1
ATOM 1727 C CA . TYR A 1 234 ? -25.359 -3.076 5.562 1 93.44 234 TYR A CA 1
ATOM 1728 C C . TYR A 1 234 ? -24.297 -2.066 5.957 1 93.44 234 TYR A C 1
ATOM 1730 O O . TYR A 1 234 ? -23.109 -2.41 6.066 1 93.44 234 TYR A O 1
ATOM 1738 N N . GLY A 1 235 ? -24.688 -0.878 6.168 1 95.88 235 GLY A N 1
ATOM 1739 C CA . GLY A 1 235 ? -23.766 0.169 6.578 1 95.88 235 GLY A CA 1
ATOM 1740 C C . GLY A 1 235 ? -23.109 -0.111 7.914 1 95.88 235 GLY A C 1
ATOM 1741 O O . GLY A 1 235 ? -21.906 0.15 8.086 1 95.88 235 GLY A O 1
ATOM 1742 N N . ARG A 1 236 ? -23.828 -0.663 8.836 1 96.25 236 ARG A N 1
ATOM 1743 C CA . ARG A 1 236 ? -23.297 -0.993 10.156 1 96.25 236 ARG A CA 1
ATOM 1744 C C . ARG A 1 236 ? -22.25 -2.092 10.055 1 96.25 236 ARG A C 1
ATOM 1746 O O . ARG A 1 236 ? -21.234 -2.047 10.75 1 96.25 236 ARG A O 1
ATOM 1753 N N . ALA A 1 237 ? -22.531 -3.018 9.258 1 91.5 237 ALA A N 1
ATOM 1754 C CA . ALA A 1 237 ? -21.562 -4.102 9.055 1 91.5 237 ALA A CA 1
ATOM 1755 C C . ALA A 1 237 ? -20.281 -3.584 8.422 1 91.5 237 ALA A C 1
ATOM 1757 O O . ALA A 1 237 ? -19.172 -3.943 8.859 1 91.5 237 ALA A O 1
ATOM 1758 N N . ALA A 1 238 ? -20.438 -2.783 7.414 1 92.69 238 ALA A N 1
ATOM 1759 C CA . ALA A 1 238 ? -19.281 -2.193 6.758 1 92.69 238 ALA A CA 1
ATOM 1760 C C . ALA A 1 238 ? -18.453 -1.357 7.738 1 92.69 238 ALA A C 1
ATOM 1762 O O . ALA A 1 238 ? -17.234 -1.451 7.77 1 92.69 238 ALA A O 1
ATOM 1763 N N . ALA A 1 239 ? -19.156 -0.574 8.555 1 94.06 239 ALA A N 1
ATOM 1764 C CA . ALA A 1 239 ? -18.484 0.271 9.547 1 94.06 239 ALA A CA 1
ATOM 1765 C C . ALA A 1 239 ? -17.719 -0.572 10.562 1 94.06 239 ALA A C 1
ATOM 1767 O O . ALA A 1 239 ? -16.609 -0.215 10.961 1 94.06 239 ALA A O 1
ATOM 1768 N N . THR A 1 240 ? -18.281 -1.657 10.945 1 91.75 240 THR A N 1
ATOM 1769 C CA . THR A 1 240 ? -17.656 -2.545 11.922 1 91.75 240 THR A CA 1
ATOM 1770 C C . THR A 1 240 ? -16.328 -3.096 11.391 1 91.75 240 THR A C 1
ATOM 1772 O O . THR A 1 240 ? -15.336 -3.146 12.109 1 91.75 240 THR A O 1
ATOM 1775 N N . VAL A 1 241 ? -16.359 -3.41 10.164 1 88.12 241 VAL A N 1
ATOM 1776 C CA . VAL A 1 241 ? -15.164 -3.984 9.547 1 88.12 241 VAL A CA 1
ATOM 1777 C C . VAL A 1 241 ? -14.125 -2.893 9.32 1 88.12 241 VAL A C 1
ATOM 1779 O O . VAL A 1 241 ? -12.953 -3.059 9.68 1 88.12 241 VAL A O 1
ATOM 1782 N N . LEU A 1 242 ? -14.555 -1.818 8.781 1 92 242 LEU A N 1
ATOM 1783 C CA . LEU A 1 242 ? -13.625 -0.775 8.359 1 92 242 LEU A CA 1
ATOM 1784 C C . LEU A 1 242 ? -12.992 -0.089 9.57 1 92 242 LEU A C 1
ATOM 1786 O O . LEU A 1 242 ? -11.867 0.399 9.492 1 92 242 LEU A O 1
ATOM 1790 N N . ARG A 1 243 ? -13.617 -0.136 10.75 1 92.38 243 ARG A N 1
ATOM 1791 C CA . ARG A 1 243 ? -13.078 0.409 11.992 1 92.38 243 ARG A CA 1
ATOM 1792 C C . ARG A 1 243 ? -11.797 -0.311 12.398 1 92.38 243 ARG A C 1
ATOM 1794 O O . ARG A 1 243 ? -11 0.223 13.172 1 92.38 243 ARG A O 1
ATOM 1801 N N . ARG A 1 244 ? -11.547 -1.403 11.844 1 88.19 244 ARG A N 1
ATOM 1802 C CA . ARG A 1 244 ? -10.453 -2.26 12.281 1 88.19 244 ARG A CA 1
ATOM 1803 C C . ARG A 1 244 ? -9.367 -2.35 11.219 1 88.19 244 ARG A C 1
ATOM 1805 O O . ARG A 1 244 ? -8.469 -3.188 11.312 1 88.19 244 ARG A O 1
ATOM 1812 N N . THR A 1 245 ? -9.484 -1.49 10.266 1 88.56 245 THR A N 1
ATOM 1813 C CA . THR A 1 245 ? -8.609 -1.694 9.117 1 88.56 245 THR A CA 1
ATOM 1814 C C . THR A 1 245 ? -7.469 -0.679 9.117 1 88.56 245 THR A C 1
ATOM 1816 O O . THR A 1 245 ? -7.66 0.476 9.508 1 88.56 245 THR A O 1
ATOM 1819 N N . HIS A 1 246 ? -6.227 -1.18 8.758 1 86 246 HIS A N 1
ATOM 1820 C CA . HIS A 1 246 ? -5.211 -0.336 8.141 1 86 246 HIS A CA 1
ATOM 1821 C C . HIS A 1 246 ? -5.625 0.082 6.73 1 86 246 HIS A C 1
ATOM 1823 O O . HIS A 1 246 ? -6.398 -0.616 6.074 1 86 246 HIS A O 1
ATOM 1829 N N . ILE A 1 247 ? -5.105 1.152 6.242 1 89.88 247 ILE A N 1
ATOM 1830 C CA . ILE A 1 247 ? -5.551 1.721 4.977 1 89.88 247 ILE A CA 1
ATOM 1831 C C . ILE A 1 247 ? -5.18 0.78 3.83 1 89.88 247 ILE A C 1
ATOM 1833 O O . ILE A 1 247 ? -5.922 0.663 2.852 1 89.88 247 ILE A O 1
ATOM 1837 N N . VAL A 1 248 ? -4.137 0.051 3.939 1 84.19 248 VAL A N 1
ATOM 1838 C CA . VAL A 1 248 ? -3.631 -0.748 2.828 1 84.19 248 VAL A CA 1
ATOM 1839 C C . VAL A 1 248 ? -4.609 -1.875 2.514 1 84.19 248 VAL A C 1
ATOM 1841 O O . VAL A 1 248 ? -5.094 -1.989 1.384 1 84.19 248 VAL A O 1
ATOM 1844 N N . PRO A 1 249 ? -5.062 -2.66 3.457 1 81.38 249 PRO A N 1
ATOM 1845 C CA . PRO A 1 249 ? -6.09 -3.654 3.135 1 81.38 249 PRO A CA 1
ATOM 1846 C C . PRO A 1 249 ? -7.469 -3.031 2.928 1 81.38 249 PRO A C 1
ATOM 1848 O O . PRO A 1 249 ? -8.336 -3.645 2.309 1 81.38 249 PRO A O 1
ATOM 1851 N N . ALA A 1 250 ? -7.715 -1.818 3.436 1 88.06 250 ALA A N 1
ATOM 1852 C CA . ALA A 1 250 ? -9.016 -1.176 3.295 1 88.06 250 ALA A CA 1
ATOM 1853 C C . ALA A 1 250 ? -9.32 -0.868 1.832 1 88.06 250 ALA A C 1
ATOM 1855 O O . ALA A 1 250 ? -10.484 -0.875 1.419 1 88.06 250 ALA A O 1
ATOM 1856 N N . VAL A 1 251 ? -8.305 -0.658 1.093 1 88.31 251 VAL A N 1
ATOM 1857 C CA . VAL A 1 251 ? -8.5 -0.271 -0.301 1 88.31 251 VAL A CA 1
ATOM 1858 C C . VAL A 1 251 ? -9.125 -1.427 -1.077 1 88.31 251 VAL A C 1
ATOM 1860 O O . VAL A 1 251 ? -10.219 -1.294 -1.624 1 88.31 251 VAL A O 1
ATOM 1863 N N . PRO A 1 252 ? -8.547 -2.611 -1.086 1 83.94 252 PRO A N 1
ATOM 1864 C CA . PRO A 1 252 ? -9.211 -3.701 -1.81 1 83.94 252 PRO A CA 1
ATOM 1865 C C . PRO A 1 252 ? -10.508 -4.152 -1.146 1 83.94 252 PRO A C 1
ATOM 1867 O O . PRO A 1 252 ? -11.445 -4.574 -1.831 1 83.94 252 PRO A O 1
ATOM 1870 N N . LEU A 1 253 ? -10.586 -4.047 0.134 1 82.69 253 LEU A N 1
ATOM 1871 C CA . LEU A 1 253 ? -11.828 -4.395 0.813 1 82.69 253 LEU A CA 1
ATOM 1872 C C . LEU A 1 253 ? -12.977 -3.494 0.354 1 82.69 253 LEU A C 1
ATOM 1874 O O . LEU A 1 253 ? -14.078 -3.971 0.092 1 82.69 253 LEU A O 1
ATOM 1878 N N . GLY A 1 254 ? -12.672 -2.246 0.235 1 84.06 254 GLY A N 1
ATOM 1879 C CA . GLY A 1 254 ? -13.664 -1.288 -0.232 1 84.06 254 GLY A CA 1
ATOM 1880 C C . GLY A 1 254 ? -14.039 -1.485 -1.687 1 84.06 254 GLY A C 1
ATOM 1881 O O . GLY A 1 254 ? -15.219 -1.404 -2.041 1 84.06 254 GLY A O 1
ATOM 1882 N N . TRP A 1 255 ? -13.07 -1.774 -2.447 1 80.81 255 TRP A N 1
ATOM 1883 C CA . TRP A 1 255 ? -13.32 -1.976 -3.871 1 80.81 255 TRP A CA 1
ATOM 1884 C C . TRP A 1 255 ? -14.172 -3.223 -4.105 1 80.81 255 TRP A C 1
ATOM 1886 O O . TRP A 1 255 ? -15.008 -3.248 -5.004 1 80.81 255 TRP A O 1
ATOM 1896 N N . LEU A 1 256 ? -13.992 -4.176 -3.277 1 76.75 256 LEU A N 1
ATOM 1897 C CA . LEU A 1 256 ? -14.672 -5.453 -3.463 1 76.75 256 LEU A CA 1
ATOM 1898 C C . LEU A 1 256 ? -16.031 -5.449 -2.783 1 76.75 256 LEU A C 1
ATOM 1900 O O . LEU A 1 256 ? -16.812 -6.398 -2.922 1 76.75 256 LEU A O 1
ATOM 1904 N N . ALA A 1 257 ? -16.328 -4.398 -2.059 1 82.5 257 ALA A N 1
ATOM 1905 C CA . ALA A 1 257 ? -17.625 -4.293 -1.406 1 82.5 257 ALA A CA 1
ATOM 1906 C C . ALA A 1 257 ? -18.766 -4.434 -2.418 1 82.5 257 ALA A C 1
ATOM 1908 O O . ALA A 1 257 ? -18.656 -3.938 -3.543 1 82.5 257 ALA A O 1
ATOM 1909 N N . PRO A 1 258 ? -19.844 -5.078 -2.021 1 77.12 258 PRO A N 1
ATOM 1910 C CA . PRO A 1 258 ? -20.969 -5.367 -2.932 1 77.12 258 PRO A CA 1
ATOM 1911 C C . PRO A 1 258 ? -21.625 -4.102 -3.473 1 77.12 258 PRO A C 1
ATOM 1913 O O . PRO A 1 258 ? -22.234 -4.129 -4.547 1 77.12 258 PRO A O 1
ATOM 1916 N N . SER A 1 259 ? -21.625 -3.086 -2.693 1 82.88 259 SER A N 1
ATOM 1917 C CA . SER A 1 259 ? -22.234 -1.844 -3.152 1 82.88 259 SER A CA 1
ATOM 1918 C C . SER A 1 259 ? -21.328 -0.65 -2.902 1 82.88 259 SER A C 1
ATOM 1920 O O . SER A 1 259 ? -20.594 -0.619 -1.909 1 82.88 259 SER A O 1
ATOM 1922 N N . LYS A 1 260 ? -21.422 0.223 -3.871 1 86.44 260 LYS A N 1
ATOM 1923 C CA . LYS A 1 260 ? -20.688 1.479 -3.764 1 86.44 260 LYS A CA 1
ATOM 1924 C C . LYS A 1 260 ? -21.641 2.672 -3.705 1 86.44 260 LYS A C 1
ATOM 1926 O O . LYS A 1 260 ? -21.203 3.824 -3.707 1 86.44 260 LYS A O 1
ATOM 1931 N N . ARG A 1 261 ? -22.891 2.346 -3.555 1 91.31 261 ARG A N 1
ATOM 1932 C CA . ARG A 1 261 ? -23.906 3.393 -3.518 1 91.31 261 ARG A CA 1
ATOM 1933 C C . ARG A 1 261 ? -24.203 3.824 -2.084 1 91.31 261 ARG A C 1
ATOM 1935 O O . ARG A 1 261 ? -24.438 2.984 -1.212 1 91.31 261 ARG A O 1
ATOM 1942 N N . ILE A 1 262 ? -24.25 5.035 -1.859 1 92.25 262 ILE A N 1
ATOM 1943 C CA . ILE A 1 262 ? -24.438 5.625 -0.538 1 92.25 262 ILE A CA 1
ATOM 1944 C C . ILE A 1 262 ? -25.766 5.156 0.051 1 92.25 262 ILE A C 1
ATOM 1946 O O . ILE A 1 262 ? -25.859 4.859 1.244 1 92.25 262 ILE A O 1
ATOM 1950 N N . ASP A 1 263 ? -26.75 4.969 -0.829 1 93.56 263 ASP A N 1
ATOM 1951 C CA . ASP A 1 263 ? -28.094 4.648 -0.37 1 93.56 263 ASP A CA 1
ATOM 1952 C C . ASP A 1 263 ? -28.156 3.238 0.211 1 93.56 263 ASP A C 1
ATOM 1954 O O . ASP A 1 263 ? -29.109 2.895 0.914 1 93.56 263 ASP A O 1
ATOM 1958 N N . ARG A 1 264 ? -27.188 2.449 -0.068 1 94.19 264 ARG A N 1
ATOM 1959 C CA . ARG A 1 264 ? -27.141 1.115 0.524 1 94.19 264 ARG A CA 1
ATOM 1960 C C . ARG A 1 264 ? -26.594 1.171 1.949 1 94.19 264 ARG A C 1
ATOM 1962 O O . ARG A 1 264 ? -26.891 0.294 2.766 1 94.19 264 ARG A O 1
ATOM 1969 N N . TYR A 1 265 ? -25.875 2.195 2.248 1 94.75 265 TYR A N 1
ATOM 1970 C CA . TYR A 1 265 ? -25.156 2.271 3.512 1 94.75 265 TYR A CA 1
ATOM 1971 C C . TYR A 1 265 ? -25.906 3.121 4.523 1 94.75 265 TYR A C 1
ATOM 1973 O O . TYR A 1 265 ? -25.766 2.936 5.734 1 94.75 265 TYR A O 1
ATOM 1981 N N . VAL A 1 266 ? -26.703 4.059 4.051 1 95.94 266 VAL A N 1
ATOM 1982 C CA . VAL A 1 266 ? -27.375 4.984 4.957 1 95.94 266 VAL A CA 1
ATOM 1983 C C . VAL A 1 266 ? -28.828 5.156 4.535 1 95.94 266 VAL A C 1
ATOM 1985 O O . VAL A 1 266 ? -29.156 5.035 3.352 1 95.94 266 VAL A O 1
ATOM 1988 N N . THR A 1 267 ? -29.625 5.496 5.504 1 96.31 267 THR A N 1
ATOM 1989 C CA . THR A 1 267 ? -31.047 5.738 5.266 1 96.31 267 THR A CA 1
ATOM 1990 C C . THR A 1 267 ? -31.281 7.172 4.801 1 96.31 267 THR A C 1
ATOM 1992 O O . THR A 1 267 ? -32.312 7.477 4.203 1 96.31 267 THR A O 1
ATOM 1995 N N . ARG A 1 268 ? -30.344 8.008 5.164 1 94.44 268 ARG A N 1
ATOM 1996 C CA . ARG A 1 268 ? -30.344 9.414 4.773 1 94.44 268 ARG A CA 1
ATOM 1997 C C . ARG A 1 268 ? -28.938 9.898 4.418 1 94.44 268 ARG A C 1
ATOM 1999 O O . ARG A 1 268 ? -28 9.672 5.172 1 94.44 268 ARG A O 1
ATOM 2006 N N . ARG A 1 269 ? -28.922 10.555 3.289 1 91.75 269 ARG A N 1
ATOM 2007 C CA . ARG A 1 269 ? -27.625 11.07 2.877 1 91.75 269 ARG A CA 1
ATOM 2008 C C . ARG A 1 269 ? -27.156 12.164 3.824 1 91.75 269 ARG A C 1
ATOM 2010 O O . ARG A 1 269 ? -27.938 13.023 4.238 1 91.75 269 ARG A O 1
ATOM 2017 N N . PRO A 1 270 ? -25.828 12.133 4.133 1 88.62 270 PRO A N 1
ATOM 2018 C CA . PRO A 1 270 ? -25.297 13.133 5.059 1 88.62 270 PRO A CA 1
ATOM 2019 C C . PRO A 1 270 ? -25.547 14.57 4.594 1 88.62 270 PRO A C 1
ATOM 2021 O O . PRO A 1 270 ? -25.844 15.445 5.41 1 88.62 270 PRO A O 1
ATOM 2024 N N . GLN A 1 271 ? -25.438 14.75 3.309 1 87.75 271 GLN A N 1
ATOM 2025 C CA . GLN A 1 271 ? -25.594 16.094 2.775 1 87.75 271 GLN A CA 1
ATOM 2026 C C . GLN A 1 271 ? -27.031 16.594 2.926 1 87.75 271 GLN A C 1
ATOM 2028 O O . GLN A 1 271 ? -27.297 17.781 2.811 1 87.75 271 GLN A O 1
ATOM 2033 N N . ASP A 1 272 ? -27.938 15.664 3.176 1 92.81 272 ASP A N 1
ATOM 2034 C CA . ASP A 1 272 ? -29.344 16.016 3.289 1 92.81 272 ASP A CA 1
ATOM 2035 C C . ASP A 1 272 ? -29.719 16.297 4.742 1 92.81 272 ASP A C 1
ATOM 2037 O O . ASP A 1 272 ? -30.859 16.672 5.027 1 92.81 272 ASP A O 1
ATOM 2041 N N . VAL A 1 273 ? -28.844 16.141 5.641 1 95.5 273 VAL A N 1
ATOM 2042 C CA . VAL A 1 273 ? -29.047 16.453 7.051 1 95.5 273 VAL A CA 1
ATOM 2043 C C . VAL A 1 273 ? -28.406 17.797 7.383 1 95.5 273 VAL A C 1
ATOM 2045 O O . VAL A 1 273 ? -27.188 17.906 7.461 1 95.5 273 VAL A O 1
ATOM 2048 N N . PRO A 1 274 ? -29.219 18.781 7.648 1 96.69 274 PRO A N 1
ATOM 2049 C CA . PRO A 1 274 ? -28.703 20.141 7.785 1 96.69 274 PRO A CA 1
ATOM 2050 C C . PRO A 1 274 ? -27.578 20.25 8.812 1 96.69 274 PRO A C 1
ATOM 2052 O O . PRO A 1 274 ? -26.547 20.891 8.555 1 96.69 274 PRO A O 1
ATOM 2055 N N . ALA A 1 275 ? -27.719 19.609 9.945 1 97.19 275 ALA A N 1
ATOM 2056 C CA . ALA A 1 275 ? -26.688 19.688 10.984 1 97.19 275 ALA A CA 1
ATOM 2057 C C . ALA A 1 275 ? -25.375 19.078 10.5 1 97.19 275 ALA A C 1
ATOM 2059 O O . ALA A 1 275 ? -24.297 19.578 10.82 1 97.19 275 ALA A O 1
ATOM 2060 N N . ILE A 1 276 ? -25.422 18 9.758 1 97.25 276 ILE A N 1
ATOM 2061 C CA . ILE A 1 276 ? -24.234 17.359 9.219 1 97.25 276 ILE A CA 1
ATOM 2062 C C . ILE A 1 276 ? -23.609 18.234 8.141 1 97.25 276 ILE A C 1
ATOM 2064 O O . ILE A 1 276 ? -22.391 18.453 8.141 1 97.25 276 ILE A O 1
ATOM 2068 N N . ARG A 1 277 ? -24.406 18.734 7.25 1 96.69 277 ARG A N 1
ATOM 2069 C CA . ARG A 1 277 ? -23.922 19.641 6.203 1 96.69 277 ARG A CA 1
ATOM 2070 C C . ARG A 1 277 ? -23.188 20.828 6.797 1 96.69 277 ARG A C 1
ATOM 2072 O O . ARG A 1 277 ? -22.156 21.25 6.277 1 96.69 277 ARG A O 1
ATOM 2079 N N . ALA A 1 278 ? -23.703 21.375 7.867 1 97.5 278 ALA A N 1
ATOM 2080 C CA . ALA A 1 278 ? -23.078 22.531 8.523 1 97.5 278 ALA A CA 1
ATOM 2081 C C . ALA A 1 278 ? -21.688 22.172 9.023 1 97.5 278 ALA A C 1
ATOM 2083 O O . ALA A 1 278 ? -20.75 22.953 8.859 1 97.5 278 ALA A O 1
ATOM 2084 N N . ARG A 1 279 ? -21.547 21 9.633 1 97.75 279 ARG A N 1
ATOM 2085 C CA . ARG A 1 279 ? -20.25 20.594 10.133 1 97.75 279 ARG A CA 1
ATOM 2086 C C . ARG A 1 279 ? -19.281 20.297 8.984 1 97.75 279 ARG A C 1
ATOM 2088 O O . ARG A 1 279 ? -18.094 20.562 9.086 1 97.75 279 ARG A O 1
ATOM 2095 N N . LEU A 1 280 ? -19.781 19.719 7.883 1 97.31 280 LEU A N 1
ATOM 2096 C CA . LEU A 1 280 ? -18.953 19.5 6.707 1 97.31 280 LEU A CA 1
ATOM 2097 C C . LEU A 1 280 ? -18.422 20.812 6.16 1 97.31 280 LEU A C 1
ATOM 2099 O O . LEU A 1 280 ? -17.234 20.922 5.844 1 97.31 280 LEU A O 1
ATOM 2103 N N . ARG A 1 281 ? -19.266 21.828 6.145 1 96.31 281 ARG A N 1
ATOM 2104 C CA . ARG A 1 281 ? -18.875 23.141 5.629 1 96.31 281 ARG A CA 1
ATOM 2105 C C . ARG A 1 281 ? -17.891 23.828 6.562 1 96.31 281 ARG A C 1
ATOM 2107 O O . ARG A 1 281 ? -16.969 24.516 6.105 1 96.31 281 ARG A O 1
ATOM 2114 N N . GLU A 1 282 ? -18.109 23.594 7.82 1 96.94 282 GLU A N 1
ATOM 2115 C CA . GLU A 1 282 ? -17.188 24.141 8.812 1 96.94 282 GLU A CA 1
ATOM 2116 C C . GLU A 1 282 ? -15.781 23.594 8.641 1 96.94 282 GLU A C 1
ATOM 2118 O O . GLU A 1 282 ? -14.805 24.25 9 1 96.94 282 GLU A O 1
ATOM 2123 N N . ASN A 1 283 ? -15.688 22.422 8.102 1 97.75 283 ASN A N 1
ATOM 2124 C CA . ASN A 1 283 ? -14.391 21.766 7.949 1 97.75 283 ASN A CA 1
ATOM 2125 C C . ASN A 1 283 ? -13.852 21.906 6.527 1 97.75 283 ASN A C 1
ATOM 2127 O O . ASN A 1 283 ? -13.008 21.125 6.098 1 97.75 283 ASN A O 1
ATOM 2131 N N . ARG A 1 284 ? -14.352 22.859 5.781 1 98.25 284 ARG A N 1
ATOM 2132 C CA . ARG A 1 284 ? -13.805 23.172 4.461 1 98.25 284 ARG A CA 1
ATOM 2133 C C . ARG A 1 284 ? -12.547 24.016 4.57 1 98.25 284 ARG A C 1
ATOM 2135 O O . ARG A 1 284 ? -12.492 24.953 5.367 1 98.25 284 ARG A O 1
ATOM 2142 N N . LEU A 1 285 ? -11.523 23.641 3.865 1 98.56 285 LEU A N 1
ATOM 2143 C CA . LEU A 1 285 ? -10.305 24.438 3.783 1 98.56 285 LEU A CA 1
ATOM 2144 C C . LEU A 1 285 ? -10.516 25.656 2.887 1 98.56 285 LEU A C 1
ATOM 2146 O O . LEU A 1 285 ? -11.281 25.594 1.92 1 98.56 285 LEU A O 1
ATOM 2150 N N . GLY A 1 286 ? -9.852 26.734 3.184 1 98.56 286 GLY A N 1
ATOM 2151 C CA . GLY A 1 286 ? -9.805 27.844 2.23 1 98.56 286 GLY A CA 1
ATOM 2152 C C . GLY A 1 286 ? -10.375 29.125 2.781 1 98.56 286 GLY A C 1
ATOM 2153 O O . GLY A 1 286 ? -10.164 30.203 2.211 1 98.56 286 GLY A O 1
ATOM 2154 N N . ASP A 1 287 ? -11.016 29.062 3.957 1 97.31 287 ASP A N 1
ATOM 2155 C CA . ASP A 1 287 ? -11.727 30.234 4.465 1 97.31 287 ASP A CA 1
ATOM 2156 C C . ASP A 1 287 ? -10.828 31.062 5.387 1 97.31 287 ASP A C 1
ATOM 2158 O O . ASP A 1 287 ? -11.133 32.219 5.688 1 97.31 287 ASP A O 1
ATOM 2162 N N . LEU A 1 288 ? -9.812 30.516 5.875 1 98 288 LEU A N 1
ATOM 2163 C CA . LEU A 1 288 ? -8.828 31.188 6.719 1 98 288 LEU A CA 1
ATOM 2164 C C . LEU A 1 288 ? -7.465 31.234 6.035 1 98 288 LEU A C 1
ATOM 2166 O O . LEU A 1 288 ? -7.074 30.281 5.359 1 98 288 LEU A O 1
ATOM 2170 N N . ALA A 1 289 ? -6.766 32.25 6.25 1 98.31 289 ALA A N 1
ATOM 2171 C CA . ALA A 1 289 ? -5.492 32.438 5.562 1 98.31 289 ALA A CA 1
ATOM 2172 C C . ALA A 1 289 ? -4.336 31.875 6.387 1 98.31 289 ALA A C 1
ATOM 2174 O O . ALA A 1 289 ? -4.137 32.281 7.539 1 98.31 289 ALA A O 1
ATOM 2175 N N . PRO A 1 290 ? -3.549 30.969 5.793 1 98.38 290 PRO A N 1
ATOM 2176 C CA . PRO A 1 290 ? -2.24 30.703 6.398 1 98.38 290 PRO A CA 1
ATOM 2177 C C . PRO A 1 290 ? -1.374 31.969 6.496 1 98.38 290 PRO A C 1
ATOM 2179 O O . PRO A 1 290 ? -1.539 32.906 5.703 1 98.38 290 PRO A O 1
ATOM 2182 N N . ALA A 1 291 ? -0.458 32 7.453 1 96.81 291 ALA A N 1
ATOM 2183 C CA . ALA A 1 291 ? 0.41 33.188 7.633 1 96.81 291 ALA A CA 1
ATOM 2184 C C . ALA A 1 291 ? 1.771 32.938 6.984 1 96.81 291 ALA A C 1
ATOM 2186 O O . ALA A 1 291 ? 2.678 33.781 7.125 1 96.81 291 ALA A O 1
ATOM 2187 N N . ALA A 1 292 ? 1.938 31.859 6.293 1 97.12 292 ALA A N 1
ATOM 2188 C CA . ALA A 1 292 ? 3.184 31.5 5.621 1 97.12 292 ALA A CA 1
ATOM 2189 C C . ALA A 1 292 ? 2.93 31.125 4.164 1 97.12 292 ALA A C 1
ATOM 2191 O O . ALA A 1 292 ? 1.812 30.75 3.801 1 97.12 292 ALA A O 1
ATOM 2192 N N . PRO A 1 293 ? 4 31.25 3.266 1 98.19 293 PRO A N 1
ATOM 2193 C CA . PRO A 1 293 ? 3.857 30.719 1.907 1 98.19 293 PRO A CA 1
ATOM 2194 C C . PRO A 1 293 ? 3.529 29.234 1.889 1 98.19 293 PRO A C 1
ATOM 2196 O O . PRO A 1 293 ? 4.012 28.484 2.738 1 98.19 293 PRO A O 1
ATOM 2199 N N . VAL A 1 294 ? 2.715 28.875 0.882 1 98.81 294 VAL A N 1
ATOM 2200 C CA . VAL A 1 294 ? 2.309 27.469 0.823 1 98.81 294 VAL A CA 1
ATOM 2201 C C . VAL A 1 294 ? 2.545 26.922 -0.583 1 98.81 294 VAL A C 1
ATOM 2203 O O . VAL A 1 294 ? 2.43 27.656 -1.568 1 98.81 294 VAL A O 1
ATOM 2206 N N . LEU A 1 295 ? 2.977 25.672 -0.655 1 98.88 295 LEU A N 1
ATOM 2207 C CA . LEU A 1 295 ? 2.971 24.875 -1.881 1 98.88 295 LEU A CA 1
ATOM 2208 C C . LEU A 1 295 ? 1.837 23.859 -1.865 1 98.88 295 LEU A C 1
ATOM 2210 O O . LEU A 1 295 ? 1.729 23.062 -0.934 1 98.88 295 LEU A O 1
ATOM 2214 N N . LEU A 1 296 ? 0.985 23.953 -2.85 1 98.81 296 LEU A N 1
ATOM 2215 C CA . LEU A 1 296 ? -0.087 22.984 -3.055 1 98.81 296 LEU A CA 1
ATOM 2216 C C . LEU A 1 296 ? 0.265 22.016 -4.172 1 98.81 296 LEU A C 1
ATOM 2218 O O . LEU A 1 296 ? 0.723 22.422 -5.242 1 98.81 296 LEU A O 1
ATOM 2222 N N . GLY A 1 297 ? 0.129 20.719 -3.906 1 98.38 297 GLY A N 1
ATOM 2223 C CA . GLY A 1 297 ? 0.41 19.703 -4.906 1 98.38 297 GLY A CA 1
ATOM 2224 C C . GLY A 1 297 ? -0.812 18.891 -5.293 1 98.38 297 GLY A C 1
ATOM 2225 O O . GLY A 1 297 ? -1.627 18.547 -4.438 1 98.38 297 GLY A O 1
ATOM 2226 N N . SER A 1 298 ? -0.962 18.578 -6.586 1 96 298 SER A N 1
ATOM 2227 C CA . SER A 1 298 ? -2.068 17.734 -7.035 1 96 298 SER A CA 1
ATOM 2228 C C . SER A 1 298 ? -1.757 17.094 -8.375 1 96 298 SER A C 1
ATOM 2230 O O . SER A 1 298 ? -1.079 17.688 -9.219 1 96 298 SER A O 1
ATOM 2232 N N . SER A 1 299 ? -2.318 15.906 -8.539 1 95.19 299 SER A N 1
ATOM 2233 C CA . SER A 1 299 ? -2.166 15.156 -9.789 1 95.19 299 SER A CA 1
ATOM 2234 C C . SER A 1 299 ? -3.418 15.273 -10.656 1 95.19 299 SER A C 1
ATOM 2236 O O . SER A 1 299 ? -4.531 15.367 -10.133 1 95.19 299 SER A O 1
ATOM 2238 N N . THR A 1 300 ? -3.219 15.133 -11.992 1 93.94 300 THR A N 1
ATOM 2239 C CA . THR A 1 300 ? -4.352 15.391 -12.875 1 93.94 300 THR A CA 1
ATOM 2240 C C . THR A 1 300 ? -5.199 14.125 -13.039 1 93.94 300 THR A C 1
ATOM 2242 O O . THR A 1 300 ? -6.355 14.203 -13.461 1 93.94 300 THR A O 1
ATOM 2245 N N . TRP A 1 301 ? -4.621 12.977 -12.812 1 88.81 301 TRP A N 1
ATOM 2246 C CA . TRP A 1 301 ? -5.387 11.734 -12.914 1 88.81 301 TRP A CA 1
ATOM 2247 C C . TRP A 1 301 ? -5.77 11.219 -11.531 1 88.81 301 TRP A C 1
ATOM 2249 O O . TRP A 1 301 ? -5.996 10.016 -11.352 1 88.81 301 TRP A O 1
ATOM 2259 N N . GLU A 1 302 ? -5.871 12.141 -10.625 1 89.38 302 GLU A N 1
ATOM 2260 C CA . GLU A 1 302 ? -6.215 11.844 -9.242 1 89.38 302 GLU A CA 1
ATOM 2261 C C . GLU A 1 302 ? -7.59 11.195 -9.141 1 89.38 302 GLU A C 1
ATOM 2263 O O . GLU A 1 302 ? -8.57 11.703 -9.688 1 89.38 302 GLU A O 1
ATOM 2268 N N . GLN A 1 303 ? -7.613 10.039 -8.406 1 88.06 303 GLN A N 1
ATOM 2269 C CA . GLN A 1 303 ? -8.883 9.328 -8.328 1 88.06 3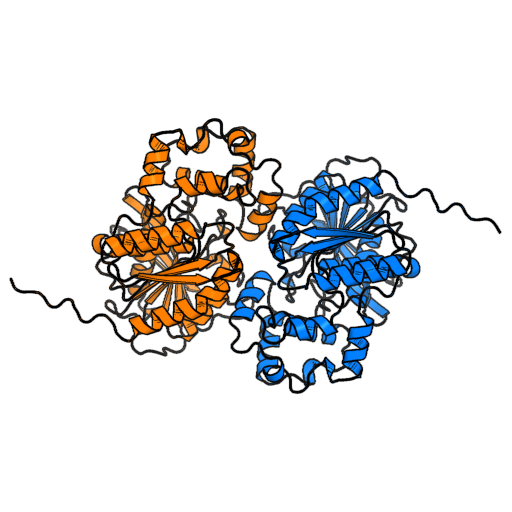03 GLN A CA 1
ATOM 2270 C C . GLN A 1 303 ? -9.539 9.516 -6.961 1 88.06 303 GLN A C 1
ATOM 2272 O O . GLN A 1 303 ? -10.727 9.234 -6.793 1 88.06 303 GLN A O 1
ATOM 2277 N N . ILE A 1 304 ? -8.812 9.992 -6 1 93.69 304 ILE A N 1
ATOM 2278 C CA . ILE A 1 304 ? -9.32 10.062 -4.633 1 93.69 304 ILE A CA 1
ATOM 2279 C C . ILE A 1 304 ? -9.727 11.492 -4.309 1 93.69 304 ILE A C 1
ATOM 2281 O O . ILE A 1 304 ? -10.883 11.75 -3.943 1 93.69 304 ILE A O 1
ATOM 2285 N N . THR A 1 305 ? -8.805 12.422 -4.41 1 96.38 305 THR A N 1
ATOM 2286 C CA . THR A 1 305 ? -9.055 13.844 -4.211 1 96.38 305 THR A CA 1
ATOM 2287 C C . THR A 1 305 ? -8.945 14.602 -5.527 1 96.38 305 THR A C 1
ATOM 2289 O O . THR A 1 305 ? -7.844 14.945 -5.965 1 96.38 305 THR A O 1
ATOM 2292 N N . PRO A 1 306 ? -10.039 14.992 -6.09 1 94.69 306 PRO A N 1
ATOM 2293 C CA . PRO A 1 306 ? -10.008 15.617 -7.414 1 94.69 306 PRO A CA 1
ATOM 2294 C C . PRO A 1 306 ? -9.062 16.812 -7.484 1 94.69 306 PRO A C 1
ATOM 2296 O O . PRO A 1 306 ? -9 17.609 -6.547 1 94.69 306 PRO A O 1
ATOM 2299 N N . HIS A 1 307 ? -8.336 16.859 -8.617 1 96.19 307 HIS A N 1
ATOM 2300 C CA . HIS A 1 307 ? -7.414 17.953 -8.906 1 96.19 307 HIS A CA 1
ATOM 2301 C C . HIS A 1 307 ? -8.086 19.297 -8.711 1 96.19 307 HIS A C 1
ATOM 2303 O O . HIS A 1 307 ? -7.453 20.25 -8.25 1 96.19 307 HIS A O 1
ATOM 2309 N N . SER A 1 308 ? -9.383 19.406 -8.969 1 96.69 308 SER A N 1
ATOM 2310 C CA . SER A 1 308 ? -10.133 20.656 -8.898 1 96.69 308 SER A CA 1
ATOM 2311 C C . SER A 1 308 ? -10.172 21.203 -7.473 1 96.69 308 SER A C 1
ATOM 2313 O O . SER A 1 308 ? -10.273 22.406 -7.262 1 96.69 308 SER A O 1
ATOM 2315 N N . GLN A 1 309 ? -10.102 20.375 -6.473 1 97.38 309 GLN A N 1
ATOM 2316 C CA . GLN A 1 309 ? -10.125 20.828 -5.086 1 97.38 309 GLN A CA 1
ATOM 2317 C C . GLN A 1 309 ? -8.867 21.625 -4.746 1 97.38 309 GLN A C 1
ATOM 2319 O O . GLN A 1 309 ? -8.938 22.641 -4.051 1 97.38 309 GLN A O 1
ATOM 2324 N N . MET A 1 310 ? -7.742 21.156 -5.258 1 98 310 MET A N 1
ATOM 2325 C CA . MET A 1 310 ? -6.496 21.875 -4.996 1 98 310 MET A CA 1
ATOM 2326 C C . MET A 1 310 ? -6.453 23.188 -5.77 1 98 310 MET A C 1
ATOM 2328 O O . MET A 1 310 ? -5.926 24.188 -5.273 1 98 310 MET A O 1
ATOM 2332 N N . ILE A 1 311 ? -7.043 23.203 -6.977 1 98.12 311 ILE A N 1
ATOM 2333 C CA . ILE A 1 311 ? -7.145 24.422 -7.754 1 98.12 311 ILE A CA 1
ATOM 2334 C C . ILE A 1 311 ? -8 25.438 -7.004 1 98.12 311 ILE A C 1
ATOM 2336 O O . ILE A 1 311 ? -7.621 26.609 -6.875 1 98.12 311 ILE A O 1
ATOM 2340 N N . ARG A 1 312 ? -9.109 24.984 -6.512 1 98.44 312 ARG A N 1
ATOM 2341 C CA . ARG A 1 312 ? -10 25.875 -5.773 1 98.44 312 ARG A CA 1
ATOM 2342 C C . ARG A 1 312 ? -9.344 26.375 -4.496 1 98.44 312 ARG A C 1
ATOM 2344 O O . ARG A 1 312 ? -9.445 27.562 -4.164 1 98.44 312 ARG A O 1
ATOM 2351 N N . LEU A 1 313 ? -8.664 25.516 -3.773 1 98.75 313 LEU A N 1
ATOM 2352 C CA . LEU A 1 313 ? -7.98 25.922 -2.551 1 98.75 313 LEU A CA 1
ATOM 2353 C C . LEU A 1 313 ? -6.914 26.969 -2.846 1 98.75 313 LEU A C 1
ATOM 2355 O O . LEU A 1 313 ? -6.766 27.938 -2.094 1 98.75 313 LEU A O 1
ATOM 2359 N N . ALA A 1 314 ? -6.184 26.781 -3.922 1 98.75 314 ALA A N 1
ATOM 2360 C CA . ALA A 1 314 ? -5.18 27.75 -4.336 1 98.75 314 ALA A CA 1
ATOM 2361 C C . ALA A 1 314 ? -5.812 29.125 -4.57 1 98.75 314 ALA A C 1
ATOM 2363 O O . ALA A 1 314 ? -5.289 30.141 -4.113 1 98.75 314 ALA A O 1
ATOM 2364 N N . ALA A 1 315 ? -6.891 29.109 -5.242 1 98.69 315 ALA A N 1
ATOM 2365 C CA . ALA A 1 315 ? -7.594 30.359 -5.543 1 98.69 315 ALA A CA 1
ATOM 2366 C C . ALA A 1 315 ? -8.117 31.016 -4.27 1 98.69 315 ALA A C 1
ATOM 2368 O O . ALA A 1 315 ? -8 32.219 -4.105 1 98.69 315 ALA A O 1
ATOM 2369 N N . ASP A 1 316 ? -8.703 30.25 -3.396 1 98.75 316 ASP A N 1
ATOM 2370 C CA . ASP A 1 316 ? -9.25 30.766 -2.143 1 98.75 316 ASP A CA 1
ATOM 2371 C C . ASP A 1 316 ? -8.148 31.422 -1.301 1 98.75 316 ASP A C 1
ATOM 2373 O O . ASP A 1 316 ? -8.305 32.562 -0.833 1 98.75 316 ASP A O 1
ATOM 2377 N N . TRP A 1 317 ? -7.023 30.734 -1.1 1 98.75 317 TRP A N 1
ATOM 2378 C CA . TRP A 1 317 ? -5.941 31.25 -0.273 1 98.75 317 TRP A CA 1
ATOM 2379 C C . TRP A 1 317 ? -5.27 32.438 -0.948 1 98.75 317 TRP A C 1
ATOM 2381 O O . TRP A 1 317 ? -4.879 33.406 -0.281 1 98.75 317 TRP A O 1
ATOM 2391 N N . ALA A 1 318 ? -5.148 32.406 -2.279 1 98.62 318 ALA A N 1
ATOM 2392 C CA . ALA A 1 318 ? -4.609 33.562 -3 1 98.62 318 ALA A CA 1
ATOM 2393 C C . ALA A 1 318 ? -5.488 34.781 -2.803 1 98.62 318 ALA A C 1
ATOM 2395 O O . ALA A 1 318 ? -4.98 35.906 -2.641 1 98.62 318 ALA A O 1
ATOM 2396 N N . SER A 1 319 ? -6.723 34.625 -2.811 1 98.5 319 SER A N 1
ATOM 2397 C CA . SER A 1 319 ? -7.664 35.719 -2.654 1 98.5 319 SER A CA 1
ATOM 2398 C C . SER A 1 319 ? -7.578 36.312 -1.258 1 98.5 319 SER A C 1
ATOM 2400 O O . SER A 1 319 ? -7.984 37.469 -1.047 1 98.5 319 SER A O 1
ATOM 2402 N N . LEU A 1 320 ? -7.031 35.594 -0.339 1 98.38 320 LEU A N 1
ATOM 2403 C CA . LEU A 1 320 ? -6.855 36.062 1.029 1 98.38 320 LEU A CA 1
ATOM 2404 C C . LEU A 1 320 ? -5.465 36.656 1.228 1 98.38 320 LEU A C 1
ATOM 2406 O O . LEU A 1 320 ? -5.082 37 2.35 1 98.38 320 LEU A O 1
ATOM 2410 N N . GLY A 1 321 ? -4.664 36.625 0.207 1 98.19 321 GLY A N 1
ATOM 2411 C CA . GLY A 1 321 ? -3.365 37.281 0.239 1 98.19 321 GLY A CA 1
ATOM 2412 C C . GLY A 1 321 ? -2.223 36.344 0.549 1 98.19 321 GLY A C 1
ATOM 2413 O O . GLY A 1 321 ? -1.089 36.75 0.761 1 98.19 321 GLY A O 1
ATOM 2414 N N . VAL A 1 322 ? -2.479 35.062 0.577 1 98.19 322 VAL A N 1
ATOM 2415 C CA . VAL A 1 322 ? -1.458 34.062 0.867 1 98.19 322 VAL A CA 1
ATOM 2416 C C . VAL A 1 322 ? -0.589 33.844 -0.369 1 98.19 322 VAL A C 1
ATOM 2418 O O . VAL A 1 322 ? -1.105 33.688 -1.479 1 98.19 322 VAL A O 1
ATOM 2421 N N . PRO A 1 323 ? 0.766 33.906 -0.239 1 98.31 323 PRO A N 1
ATOM 2422 C CA . PRO A 1 323 ? 1.6 33.438 -1.355 1 98.31 323 PRO A CA 1
ATOM 2423 C C . PRO A 1 323 ? 1.456 31.953 -1.629 1 98.31 323 PRO A C 1
ATOM 2425 O O . PRO A 1 323 ? 1.941 31.125 -0.85 1 98.31 323 PRO A O 1
ATOM 2428 N N . VAL A 1 324 ? 0.818 31.625 -2.76 1 98.62 324 VAL A N 1
ATOM 2429 C CA . VAL A 1 324 ? 0.509 30.234 -3.068 1 98.62 324 VAL A CA 1
ATOM 2430 C C . VAL A 1 324 ? 1.269 29.812 -4.32 1 98.62 324 VAL A C 1
ATOM 2432 O O . VAL A 1 324 ? 1.288 30.531 -5.32 1 98.62 324 VAL A O 1
ATOM 2435 N N . THR A 1 325 ? 1.961 28.703 -4.246 1 98.56 325 THR A N 1
ATOM 2436 C CA . THR A 1 325 ? 2.494 27.984 -5.395 1 98.56 325 THR A CA 1
ATOM 2437 C C . THR A 1 325 ? 1.698 26.719 -5.652 1 98.56 325 THR A C 1
ATOM 2439 O O . THR A 1 325 ? 1.588 25.859 -4.773 1 98.56 325 THR A O 1
ATOM 2442 N N . LEU A 1 326 ? 1.097 26.562 -6.793 1 98.31 326 LEU A N 1
ATOM 2443 C CA . LEU A 1 326 ? 0.397 25.344 -7.18 1 98.31 326 LEU A CA 1
ATOM 2444 C C . LEU A 1 326 ? 1.271 24.484 -8.086 1 98.31 326 LEU A C 1
ATOM 2446 O O . LEU A 1 326 ? 1.684 24.922 -9.156 1 98.31 326 LEU A O 1
ATOM 2450 N N . HIS A 1 327 ? 1.602 23.312 -7.633 1 98.06 327 HIS A N 1
ATOM 2451 C CA . HIS A 1 327 ? 2.375 22.344 -8.398 1 98.06 327 HIS A CA 1
ATOM 2452 C C . HIS A 1 327 ? 1.483 21.219 -8.938 1 98.06 327 HIS A C 1
ATOM 2454 O O . HIS A 1 327 ? 1.089 20.328 -8.188 1 98.06 327 HIS A O 1
ATOM 2460 N N . THR A 1 328 ? 1.209 21.219 -10.234 1 97.25 328 THR A N 1
ATOM 2461 C CA . THR A 1 328 ? 0.387 20.219 -10.891 1 97.25 328 THR A CA 1
ATOM 2462 C C . THR A 1 328 ? 1.256 19.094 -11.461 1 97.25 328 THR A C 1
ATOM 2464 O O . THR A 1 328 ? 2.234 19.359 -12.164 1 97.25 328 THR A O 1
ATOM 2467 N N . MET A 1 329 ? 0.927 17.906 -11.117 1 95.38 329 MET A N 1
ATOM 2468 C CA . MET A 1 329 ? 1.624 16.734 -11.633 1 95.38 329 MET A CA 1
ATOM 2469 C C . MET A 1 329 ? 0.777 16.016 -12.68 1 95.38 329 MET A C 1
ATOM 2471 O O . MET A 1 329 ? -0.154 15.281 -12.336 1 95.38 329 MET A O 1
ATOM 2475 N N . PRO A 1 330 ? 1.12 16.156 -13.961 1 92.81 330 PRO A N 1
ATOM 2476 C CA . PRO A 1 330 ? 0.297 15.578 -15.023 1 92.81 330 PRO A CA 1
ATOM 2477 C C . PRO A 1 330 ? 0.416 14.062 -15.102 1 92.81 330 PRO A C 1
ATOM 2479 O O . PRO A 1 330 ? 1.5 13.508 -14.891 1 92.81 330 PRO A O 1
ATOM 2482 N N . TYR A 1 331 ? -0.631 13.43 -15.344 1 88.25 331 TYR A N 1
ATOM 2483 C CA . TYR A 1 331 ? -0.708 12.008 -15.68 1 88.25 331 TYR A CA 1
ATOM 2484 C C . TYR A 1 331 ? -0.255 11.148 -14.508 1 88.25 331 TYR A C 1
ATOM 2486 O O . TYR A 1 331 ? 0.464 10.164 -14.695 1 88.25 331 TYR A O 1
ATOM 2494 N N . ARG A 1 332 ? -0.506 11.617 -13.328 1 89.62 332 ARG A N 1
ATOM 2495 C CA . ARG A 1 332 ? -0.238 10.852 -12.117 1 89.62 332 ARG A CA 1
ATOM 2496 C C . ARG A 1 332 ? -1.517 10.625 -11.312 1 89.62 332 ARG A C 1
ATOM 2498 O O . ARG A 1 332 ? -2.408 11.477 -11.305 1 89.62 332 ARG A O 1
ATOM 2505 N N . GLU A 1 333 ? -1.559 9.438 -10.758 1 92.12 333 GLU A N 1
ATOM 2506 C CA . GLU A 1 333 ? -2.646 9.133 -9.836 1 92.12 333 GLU A CA 1
ATOM 2507 C C . GLU A 1 333 ? -2.289 9.523 -8.406 1 92.12 333 GLU A C 1
ATOM 2509 O O . GLU A 1 333 ? -1.32 10.25 -8.18 1 92.12 333 GLU A O 1
ATOM 2514 N N . HIS A 1 334 ? -3.113 9.195 -7.414 1 92.38 334 HIS A N 1
ATOM 2515 C CA . HIS A 1 334 ? -3.002 9.625 -6.023 1 92.38 334 HIS A CA 1
ATOM 2516 C C . HIS A 1 334 ? -1.671 9.195 -5.418 1 92.38 334 HIS A C 1
ATOM 2518 O O . HIS A 1 334 ? -0.947 10.008 -4.848 1 92.38 334 HIS A O 1
ATOM 2524 N N . LEU A 1 335 ? -1.287 7.945 -5.586 1 88.56 335 LEU A N 1
ATOM 2525 C CA . LEU A 1 335 ? -0.083 7.43 -4.941 1 88.56 335 LEU A CA 1
ATOM 2526 C C . LEU A 1 335 ? 1.17 7.934 -5.652 1 88.56 335 LEU A C 1
ATOM 2528 O O . LEU A 1 335 ? 2.123 8.367 -5.004 1 88.56 335 LEU A O 1
ATOM 2532 N N . THR A 1 336 ? 1.194 7.918 -6.992 1 88.75 336 THR A N 1
ATOM 2533 C CA . THR A 1 336 ? 2.357 8.391 -7.73 1 88.75 336 THR A CA 1
ATOM 2534 C C . THR A 1 336 ? 2.518 9.898 -7.578 1 88.75 336 THR A C 1
ATOM 2536 O O . THR A 1 336 ? 3.629 10.43 -7.664 1 88.75 336 THR A O 1
ATOM 2539 N N . GLY A 1 337 ? 1.431 10.539 -7.359 1 92.69 337 GLY A N 1
ATOM 2540 C CA . GLY A 1 337 ? 1.503 11.961 -7.059 1 92.69 337 GLY A CA 1
ATOM 2541 C C . GLY A 1 337 ? 2.289 12.258 -5.797 1 92.69 337 GLY A C 1
ATOM 2542 O O . GLY A 1 337 ? 3.066 13.219 -5.762 1 92.69 337 GLY A O 1
ATOM 2543 N N . ALA A 1 338 ? 2.072 11.461 -4.77 1 92.88 338 ALA A N 1
ATOM 2544 C CA . ALA A 1 338 ? 2.818 11.641 -3.527 1 92.88 338 ALA A CA 1
ATOM 2545 C C . ALA A 1 338 ? 4.32 11.5 -3.76 1 92.88 338 ALA A C 1
ATOM 2547 O O . ALA A 1 338 ? 5.113 12.297 -3.252 1 92.88 338 ALA A O 1
ATOM 2548 N N . LEU A 1 339 ? 4.695 10.492 -4.523 1 89.62 339 LEU A N 1
ATOM 2549 C CA . LEU A 1 339 ? 6.098 10.234 -4.828 1 89.62 339 LEU A CA 1
ATOM 2550 C C . LEU A 1 339 ? 6.715 11.414 -5.582 1 89.62 339 LEU A C 1
ATOM 2552 O O . LEU A 1 339 ? 7.828 11.836 -5.273 1 89.62 339 LEU A O 1
ATOM 2556 N N . CYS A 1 340 ? 5.961 11.961 -6.52 1 90.94 340 CYS A N 1
ATOM 2557 C CA . CYS A 1 340 ? 6.477 13.023 -7.367 1 90.94 340 CYS A CA 1
ATOM 2558 C C . CYS A 1 340 ? 6.5 14.352 -6.621 1 90.94 340 CYS A C 1
ATOM 2560 O O . CYS A 1 340 ? 7.344 15.211 -6.895 1 90.94 340 CYS A O 1
ATOM 2562 N N . LEU A 1 341 ? 5.637 14.516 -5.68 1 95.38 341 LEU A N 1
ATOM 2563 C CA . LEU A 1 341 ? 5.535 15.781 -4.957 1 95.38 341 LEU A CA 1
ATOM 2564 C C . LEU A 1 341 ? 6.672 15.922 -3.949 1 95.38 341 LEU A C 1
ATOM 2566 O O . LEU A 1 341 ? 7.168 17.031 -3.719 1 95.38 341 LEU A O 1
ATOM 2570 N N . ALA A 1 342 ? 7.16 14.883 -3.381 1 93.94 342 ALA A N 1
ATOM 2571 C CA . ALA A 1 342 ? 8.016 14.891 -2.197 1 93.94 342 ALA A CA 1
ATOM 2572 C C . ALA A 1 342 ? 9.297 15.68 -2.455 1 93.94 342 ALA A C 1
ATOM 2574 O O . ALA A 1 342 ? 9.633 16.594 -1.697 1 93.94 342 ALA A O 1
ATOM 2575 N N . PRO A 1 343 ? 10.047 15.43 -3.586 1 90.5 343 PRO A N 1
ATOM 2576 C CA . PRO A 1 343 ? 11.281 16.203 -3.799 1 90.5 343 PRO A CA 1
ATOM 2577 C C . PRO A 1 343 ? 11.023 17.688 -3.961 1 90.5 343 PRO A C 1
ATOM 2579 O O . PRO A 1 343 ? 11.781 18.516 -3.438 1 90.5 343 PRO A O 1
ATOM 2582 N N . ARG A 1 344 ? 9.945 18.016 -4.668 1 94.62 344 ARG A N 1
ATOM 2583 C CA . ARG A 1 344 ? 9.609 19.422 -4.863 1 94.62 344 ARG A CA 1
ATOM 2584 C C . ARG A 1 344 ? 9.172 20.078 -3.551 1 94.62 344 ARG A C 1
ATOM 2586 O O . ARG A 1 344 ? 9.539 21.219 -3.26 1 94.62 344 ARG A O 1
ATOM 2593 N N . ALA A 1 345 ? 8.391 19.375 -2.822 1 97.81 345 ALA A N 1
ATOM 2594 C CA . ALA A 1 345 ? 7.906 19.859 -1.529 1 97.81 345 ALA A CA 1
ATOM 2595 C C . ALA A 1 345 ? 9.07 20.141 -0.58 1 97.81 345 ALA A C 1
ATOM 2597 O O . ALA A 1 345 ? 9.109 21.188 0.065 1 97.81 345 ALA A O 1
ATOM 2598 N N . PHE A 1 346 ? 10.031 19.266 -0.48 1 96 346 PHE A N 1
ATOM 2599 C CA . PHE A 1 346 ? 11.133 19.406 0.462 1 96 346 PHE A CA 1
ATOM 2600 C C . PHE A 1 346 ? 12.086 20.516 0.023 1 96 346 PHE A C 1
ATOM 2602 O O . PHE A 1 346 ? 12.648 21.219 0.859 1 96 346 PHE A O 1
ATOM 2609 N N . ARG A 1 347 ? 12.25 20.703 -1.312 1 95.38 347 ARG A N 1
ATOM 2610 C CA . ARG A 1 347 ? 13.031 21.828 -1.799 1 95.38 347 ARG A CA 1
ATOM 2611 C C . ARG A 1 347 ? 12.352 23.156 -1.456 1 95.38 347 ARG A C 1
ATOM 2613 O O . ARG A 1 347 ? 13.023 24.125 -1.121 1 95.38 347 ARG A O 1
ATOM 2620 N N . PHE A 1 348 ? 11.062 23.172 -1.607 1 98.06 348 PHE A N 1
ATOM 2621 C CA . PHE A 1 348 ? 10.289 24.359 -1.258 1 98.06 348 PHE A CA 1
ATOM 2622 C C . PHE A 1 348 ? 10.477 24.703 0.213 1 98.06 348 PHE A C 1
ATOM 2624 O O . PHE A 1 348 ? 10.734 25.859 0.552 1 98.06 348 PHE A O 1
ATOM 2631 N N . LEU A 1 349 ? 10.359 23.719 1.109 1 97.5 349 LEU A N 1
ATOM 2632 C CA . LEU A 1 349 ? 10.547 23.953 2.537 1 97.5 349 LEU A CA 1
ATOM 2633 C C . LEU A 1 349 ? 11.969 24.406 2.836 1 97.5 349 LEU A C 1
ATOM 2635 O O . LEU A 1 349 ? 12.18 25.344 3.611 1 97.5 349 LEU A O 1
ATOM 2639 N N . ASP A 1 350 ? 12.938 23.75 2.201 1 93.75 350 ASP A N 1
ATOM 2640 C CA . ASP A 1 350 ? 14.336 24.109 2.387 1 93.75 350 ASP A CA 1
ATOM 2641 C C . ASP A 1 350 ? 14.578 25.578 2.047 1 93.75 350 ASP A C 1
ATOM 2643 O O . ASP A 1 350 ? 15.273 26.297 2.779 1 93.75 350 ASP A O 1
ATOM 2647 N N . HIS A 1 351 ? 14.023 26 0.974 1 94.5 351 HIS A N 1
ATOM 2648 C CA . HIS A 1 351 ? 14.18 27.375 0.5 1 94.5 351 HIS A CA 1
ATOM 2649 C C . HIS A 1 351 ? 13.672 28.375 1.53 1 94.5 351 HIS A C 1
ATOM 2651 O O . HIS A 1 351 ? 14.336 29.359 1.82 1 94.5 351 HIS A O 1
ATOM 2657 N N . HIS A 1 352 ? 12.586 28.141 2.195 1 95.44 352 HIS A N 1
ATOM 2658 C CA . HIS A 1 352 ? 11.953 29.109 3.098 1 95.44 352 HIS A CA 1
ATOM 2659 C C . HIS A 1 352 ? 12.523 28.984 4.508 1 95.44 352 HIS A C 1
ATOM 2661 O O . HIS A 1 352 ? 12.555 29.969 5.25 1 95.44 352 HIS A O 1
ATOM 2667 N N . LEU A 1 353 ? 12.953 27.781 4.84 1 93.5 353 LEU A N 1
ATOM 2668 C CA . LEU A 1 353 ? 13.555 27.594 6.152 1 93.5 353 LEU A CA 1
ATOM 2669 C C . LEU A 1 353 ? 14.93 28.25 6.23 1 93.5 353 LEU A C 1
ATOM 2671 O O . LEU A 1 353 ? 15.383 28.625 7.312 1 93.5 353 LEU A O 1
ATOM 2675 N N . ALA A 1 354 ? 15.664 28.359 5.09 1 83.94 354 ALA A N 1
ATOM 2676 C CA . ALA A 1 354 ? 16.969 29.016 5.023 1 83.94 354 ALA A CA 1
ATOM 2677 C C . ALA A 1 354 ? 16.844 30.531 5.094 1 83.94 354 ALA A C 1
ATOM 2679 O O . ALA A 1 354 ? 17.812 31.234 5.367 1 83.94 354 ALA A O 1
ATOM 2680 N N . ARG A 1 355 ? 15.742 31.156 4.695 1 68.12 355 ARG A N 1
ATOM 2681 C CA . ARG A 1 355 ? 15.523 32.594 4.633 1 68.12 355 ARG A CA 1
ATOM 2682 C C . ARG A 1 355 ? 14.391 33.031 5.562 1 68.12 355 ARG A C 1
ATOM 2684 O O . ARG A 1 355 ? 13.328 33.438 5.098 1 68.12 355 ARG A O 1
ATOM 2691 N N . PRO A 1 356 ? 14.406 32.562 6.777 1 55.41 356 PRO A N 1
ATOM 2692 C CA . PRO A 1 356 ? 13.172 32.844 7.512 1 55.41 356 PRO A CA 1
ATOM 2693 C C . PRO A 1 356 ? 12.734 34.312 7.391 1 55.41 356 PRO A C 1
ATOM 2695 O O . PRO A 1 356 ? 13.578 35.188 7.199 1 55.41 356 PRO A O 1
ATOM 2698 N N . ALA A 1 357 ? 11.469 34.594 6.949 1 48.69 357 ALA A N 1
ATOM 2699 C CA . ALA A 1 357 ? 10.875 35.906 6.734 1 48.69 357 ALA A CA 1
ATOM 2700 C C . ALA A 1 357 ? 11.406 36.906 7.742 1 48.69 357 ALA A C 1
ATOM 2702 O O . ALA A 1 357 ? 11.672 36.562 8.898 1 48.69 357 ALA A O 1
ATOM 2703 N N . ASN A 1 358 ? 12.188 37.844 7.242 1 40.56 358 ASN A N 1
ATOM 2704 C CA . ASN A 1 358 ? 12.359 39.094 8 1 40.56 358 ASN A CA 1
ATOM 2705 C C . ASN A 1 358 ? 11.109 39.438 8.812 1 40.56 358 ASN A C 1
ATOM 2707 O O . ASN A 1 358 ? 9.992 39.281 8.32 1 40.56 358 ASN A O 1
ATOM 2711 N N . PRO A 1 359 ? 11.164 39.438 10.188 1 38.03 359 PRO A N 1
ATOM 2712 C CA . PRO A 1 359 ? 10.031 39.938 10.961 1 38.03 359 PRO A CA 1
ATOM 2713 C C . PRO A 1 359 ? 9.219 40.969 10.211 1 38.03 359 PRO A C 1
ATOM 2715 O O . PRO A 1 359 ? 9.75 41.688 9.336 1 38.03 359 PRO A O 1
ATOM 2718 N N . ILE A 1 360 ? 7.953 40.812 9.922 1 35.22 360 ILE A N 1
ATOM 2719 C CA . ILE A 1 360 ? 7.137 41.938 9.516 1 35.22 360 ILE A CA 1
ATOM 2720 C C . ILE A 1 360 ? 7.715 43.219 10.102 1 35.22 360 ILE A C 1
ATOM 2722 O O . ILE A 1 360 ? 7.922 43.344 11.312 1 35.22 360 ILE A O 1
ATOM 2726 N N . THR A 1 361 ? 8.445 44.062 9.43 1 33.41 361 THR A N 1
ATOM 2727 C CA . THR A 1 361 ? 8.547 45.5 9.758 1 33.41 361 THR A CA 1
ATOM 2728 C C . THR A 1 361 ? 7.258 46 10.398 1 33.41 361 THR A C 1
ATOM 2730 O O . THR A 1 361 ? 6.176 45.844 9.836 1 33.41 361 THR A O 1
ATOM 2733 N N . GLN A 1 362 ? 7.172 46.125 11.75 1 31.22 362 GLN A N 1
ATOM 2734 C CA . GLN A 1 362 ? 6.195 46.969 12.453 1 31.22 362 GLN A CA 1
ATOM 2735 C C . GLN A 1 362 ? 5.801 48.156 11.617 1 31.22 362 GLN A C 1
ATOM 2737 O O . GLN A 1 362 ? 6.629 49.031 11.336 1 31.22 362 GLN A O 1
ATOM 2742 N N . ARG A 1 363 ? 5.09 48.094 10.57 1 28.95 363 ARG A N 1
ATOM 2743 C CA . ARG A 1 363 ? 4.484 49.344 10.172 1 28.95 363 ARG A CA 1
ATOM 2744 C C . ARG A 1 363 ? 4.012 50.125 11.391 1 28.95 363 ARG A C 1
ATOM 2746 O O . ARG A 1 363 ? 3.094 49.719 12.094 1 28.95 363 ARG A O 1
ATOM 2753 N N . ILE A 1 364 ? 4.922 50.875 12.141 1 29.3 364 ILE A N 1
ATOM 2754 C CA . ILE A 1 364 ? 4.629 52 13 1 29.3 364 ILE A CA 1
ATOM 2755 C C . ILE A 1 364 ? 3.469 52.812 12.422 1 29.3 364 ILE A C 1
ATOM 2757 O O . ILE A 1 364 ? 3.543 53.281 11.297 1 29.3 364 ILE A O 1
ATOM 2761 N N . ALA A 1 365 ? 2.348 52.719 13.18 1 26.89 365 ALA A N 1
ATOM 2762 C CA . ALA A 1 365 ? 1.563 53.969 13.312 1 26.89 365 ALA A CA 1
ATOM 2763 C C . ALA A 1 365 ? 2.332 55.031 14.094 1 26.89 365 ALA A C 1
ATOM 2765 O O . ALA A 1 365 ? 2.996 54.719 15.086 1 26.89 365 ALA A O 1
ATOM 2766 N N . MET B 1 1 ? 6.719 -35.719 17.094 1 27.08 1 MET B N 1
ATOM 2767 C CA . MET B 1 1 ? 7.301 -35.094 15.906 1 27.08 1 MET B CA 1
ATOM 2768 C C . MET B 1 1 ? 7.406 -36.094 14.766 1 27.08 1 MET B C 1
ATOM 2770 O O . MET B 1 1 ? 8.023 -37.156 14.914 1 27.08 1 MET B O 1
ATOM 2774 N N . ARG B 1 2 ? 6.383 -36.312 13.906 1 37.19 2 ARG B N 1
ATOM 2775 C CA . ARG B 1 2 ? 6.402 -37.469 13.008 1 37.19 2 ARG B CA 1
ATOM 2776 C C . ARG B 1 2 ? 7.699 -37.5 12.211 1 37.19 2 ARG B C 1
ATOM 2778 O O . ARG B 1 2 ? 8.312 -36.469 11.945 1 37.19 2 ARG B O 1
ATOM 2785 N N . PRO B 1 3 ? 8.273 -38.594 11.992 1 37.88 3 PRO B N 1
ATOM 2786 C CA . PRO B 1 3 ? 9.523 -38.719 11.242 1 37.88 3 PRO B CA 1
ATOM 2787 C C . PRO B 1 3 ? 9.469 -38 9.898 1 37.88 3 PRO B C 1
ATOM 2789 O O . PRO B 1 3 ? 8.398 -37.844 9.312 1 37.88 3 PRO B O 1
ATOM 2792 N N . PRO B 1 4 ? 10.422 -37.062 9.516 1 42.5 4 PRO B N 1
ATOM 2793 C CA . PRO B 1 4 ? 10.445 -36.375 8.211 1 42.5 4 PRO B CA 1
ATOM 2794 C C . PRO B 1 4 ? 10.164 -37.344 7.051 1 42.5 4 PRO B C 1
ATOM 2796 O O . PRO B 1 4 ? 10.758 -38.438 6.984 1 42.5 4 PRO B O 1
ATOM 2799 N N . VAL B 1 5 ? 8.977 -37.656 6.609 1 45.19 5 VAL B N 1
ATOM 2800 C CA . VAL B 1 5 ? 8.703 -38.469 5.422 1 45.19 5 VAL B CA 1
ATOM 2801 C C . VAL B 1 5 ? 9.766 -38.188 4.359 1 45.19 5 VAL B C 1
ATOM 2803 O O . VAL B 1 5 ? 10.18 -37.031 4.168 1 45.19 5 VAL B O 1
ATOM 2806 N N . PRO B 1 6 ? 10.523 -39.125 3.93 1 51.03 6 PRO B N 1
ATOM 2807 C CA . PRO B 1 6 ? 11.508 -38.938 2.865 1 51.03 6 PRO B CA 1
ATOM 2808 C C . PRO B 1 6 ? 10.992 -38.031 1.745 1 51.03 6 PRO B C 1
ATOM 2810 O O . PRO B 1 6 ? 9.938 -38.312 1.167 1 51.03 6 PRO B O 1
ATOM 2813 N N . ALA B 1 7 ? 11.148 -36.75 1.786 1 60.06 7 ALA B N 1
ATOM 2814 C CA . ALA B 1 7 ? 10.805 -35.625 0.921 1 60.06 7 ALA B CA 1
ATOM 2815 C C . ALA B 1 7 ? 11.32 -35.844 -0.498 1 60.06 7 ALA B C 1
ATOM 2817 O O . ALA B 1 7 ? 12.305 -35.219 -0.912 1 60.06 7 ALA B O 1
ATOM 2818 N N . ASP B 1 8 ? 10.852 -37.031 -1.222 1 75.94 8 ASP B N 1
ATOM 2819 C CA . ASP B 1 8 ? 11.523 -37.375 -2.477 1 75.94 8 ASP B CA 1
ATOM 2820 C C . ASP B 1 8 ? 10.766 -36.781 -3.668 1 75.94 8 ASP B C 1
ATOM 2822 O O . ASP B 1 8 ? 11.32 -36.656 -4.766 1 75.94 8 ASP B O 1
ATOM 2826 N N . ARG B 1 9 ? 9.523 -36.344 -3.438 1 91.88 9 ARG B N 1
ATOM 2827 C CA . ARG B 1 9 ? 8.82 -35.875 -4.617 1 91.88 9 ARG B CA 1
ATOM 2828 C C . ARG B 1 9 ? 8.375 -34.406 -4.426 1 91.88 9 ARG B C 1
ATOM 2830 O O . ARG B 1 9 ? 8.102 -34 -3.301 1 91.88 9 ARG B O 1
ATOM 2837 N N . PRO B 1 10 ? 8.266 -33.656 -5.438 1 96.56 10 PRO B N 1
ATOM 2838 C CA . PRO B 1 10 ? 7.746 -32.312 -5.336 1 96.56 10 PRO B CA 1
ATOM 2839 C C . PRO B 1 10 ? 6.281 -32.25 -4.91 1 96.56 10 PRO B C 1
ATOM 2841 O O . PRO B 1 10 ? 5.488 -33.094 -5.332 1 96.56 10 PRO B O 1
ATOM 2844 N N . GLY B 1 11 ? 5.922 -31.359 -3.934 1 97.94 11 GLY B N 1
ATOM 2845 C CA . GLY B 1 11 ? 4.543 -31.141 -3.527 1 97.94 11 GLY B CA 1
ATOM 2846 C C . GLY B 1 11 ? 4.133 -32 -2.342 1 97.94 11 GLY B C 1
ATOM 2847 O O . GLY B 1 11 ? 2.945 -32.094 -2.016 1 97.94 11 GLY B O 1
ATOM 2848 N N . GLN B 1 12 ? 5.086 -32.688 -1.762 1 97.31 12 GLN B N 1
ATOM 2849 C CA . GLN B 1 12 ? 4.789 -33.5 -0.57 1 97.31 12 GLN B CA 1
ATOM 2850 C C . GLN B 1 12 ? 4.469 -32.594 0.62 1 97.31 12 GLN B C 1
ATOM 2852 O O . GLN B 1 12 ? 5.234 -31.672 0.934 1 97.31 12 GLN B O 1
ATOM 2857 N N . LEU B 1 13 ? 3.352 -32.844 1.256 1 97.81 13 LEU B N 1
ATOM 2858 C CA . LEU B 1 13 ? 3.002 -32.125 2.48 1 97.81 13 LEU B CA 1
ATOM 2859 C C . LEU B 1 13 ? 3.869 -32.594 3.646 1 97.81 13 LEU B C 1
ATOM 2861 O O . LEU B 1 13 ? 3.867 -33.781 3.994 1 97.81 13 LEU B O 1
ATOM 2865 N N . LEU B 1 14 ? 4.637 -31.781 4.211 1 97.38 14 LEU B N 1
ATOM 2866 C CA . LEU B 1 14 ? 5.547 -32.125 5.301 1 97.38 14 LEU B CA 1
ATOM 2867 C C . LEU B 1 14 ? 4.898 -31.844 6.656 1 97.38 14 LEU B C 1
ATOM 2869 O O . LEU B 1 14 ? 5.113 -32.594 7.613 1 97.38 14 LEU B O 1
ATOM 2873 N N . SER B 1 15 ? 4.203 -30.781 6.754 1 97.88 15 SER B N 1
ATOM 2874 C CA . SER B 1 15 ? 3.477 -30.438 7.969 1 97.88 15 SER B CA 1
ATOM 2875 C C . SER B 1 15 ? 2.285 -29.531 7.66 1 97.88 15 SER B C 1
ATOM 2877 O O . SER B 1 15 ? 2.262 -28.859 6.633 1 97.88 15 SER B O 1
ATOM 2879 N N . ALA B 1 16 ? 1.291 -29.594 8.477 1 98.44 16 ALA B N 1
ATOM 2880 C CA . ALA B 1 16 ? 0.102 -28.75 8.445 1 98.44 16 ALA B CA 1
ATOM 2881 C C . ALA B 1 16 ? -0.334 -28.359 9.859 1 98.44 16 ALA B C 1
ATOM 2883 O O . ALA B 1 16 ? -0.611 -29.234 10.688 1 98.44 16 ALA B O 1
ATOM 2884 N N . GLU B 1 17 ? -0.354 -27.094 10.133 1 98.25 17 GLU B N 1
ATOM 2885 C CA . GLU B 1 17 ? -0.762 -26.594 11.438 1 98.25 17 GLU B CA 1
ATOM 2886 C C . GLU B 1 17 ? -1.964 -25.656 11.312 1 98.25 17 GLU B C 1
ATOM 2888 O O . GLU B 1 17 ? -1.916 -24.672 10.578 1 98.25 17 GLU B O 1
ATOM 2893 N N . PRO B 1 18 ? -3.039 -26.016 12.031 1 98 18 PRO B N 1
ATOM 2894 C CA . PRO B 1 18 ? -4.156 -25.062 12.008 1 98 18 PRO B CA 1
ATOM 2895 C C . PRO B 1 18 ? -3.74 -23.656 12.43 1 98 18 PRO B C 1
ATOM 2897 O O . PRO B 1 18 ? -2.916 -23.5 13.328 1 98 18 PRO B O 1
ATOM 2900 N N . MET B 1 19 ? -4.285 -22.672 11.703 1 97.81 19 MET B N 1
ATOM 2901 C CA . MET B 1 19 ? -4.035 -21.266 12.039 1 97.81 19 MET B CA 1
ATOM 2902 C C . MET B 1 19 ? -5.305 -20.438 11.883 1 97.81 19 MET B C 1
ATOM 2904 O O . MET B 1 19 ? -6.305 -20.922 11.344 1 97.81 19 MET B O 1
ATOM 2908 N N . THR B 1 20 ? -5.285 -19.312 12.5 1 97.12 20 THR B N 1
ATOM 2909 C CA . THR B 1 20 ? -6.312 -18.312 12.203 1 97.12 20 THR B CA 1
ATOM 2910 C C . THR B 1 20 ? -5.82 -17.328 11.156 1 97.12 20 THR B C 1
ATOM 2912 O O . THR B 1 20 ? -4.742 -16.75 11.305 1 97.12 20 THR B O 1
ATOM 2915 N N . ALA B 1 21 ? -6.488 -17.266 10.07 1 97.12 21 ALA B N 1
ATOM 2916 C CA . ALA B 1 21 ? -6.227 -16.25 9.062 1 97.12 21 ALA B CA 1
ATOM 2917 C C . ALA B 1 21 ? -7.191 -15.078 9.195 1 97.12 21 ALA B C 1
ATOM 2919 O O . ALA B 1 21 ? -8.375 -15.273 9.469 1 97.12 21 ALA B O 1
ATOM 2920 N N . TYR B 1 22 ? -6.637 -13.93 8.984 1 91.88 22 TYR B N 1
ATOM 2921 C CA . TYR B 1 22 ? -7.434 -12.727 9.203 1 91.88 22 TYR B CA 1
ATOM 2922 C C . TYR B 1 22 ? -7.555 -11.906 7.918 1 91.88 22 TYR B C 1
ATOM 2924 O O . TYR B 1 22 ? -6.598 -11.805 7.148 1 91.88 22 TYR B O 1
ATOM 2932 N N . LEU B 1 23 ? -8.773 -11.414 7.738 1 89.12 23 LEU B N 1
ATOM 2933 C CA . LEU B 1 23 ? -9 -10.43 6.688 1 89.12 23 LEU B CA 1
ATOM 2934 C C . LEU B 1 23 ? -8.312 -9.109 7.023 1 89.12 23 LEU B C 1
ATOM 2936 O O . LEU B 1 23 ? -7.59 -8.555 6.199 1 89.12 23 LEU B O 1
ATOM 2940 N N . VAL B 1 24 ? -8.57 -8.641 8.141 1 81.75 24 VAL B N 1
ATOM 2941 C CA . VAL B 1 24 ? -7.93 -7.531 8.836 1 81.75 24 VAL B CA 1
ATOM 2942 C C . VAL B 1 24 ? -7.746 -7.883 10.312 1 81.75 24 VAL B C 1
ATOM 2944 O O . VAL B 1 24 ? -8.344 -8.844 10.805 1 81.75 24 VAL B O 1
ATOM 2947 N N . PRO B 1 25 ? -6.855 -7.16 11.031 1 78.19 25 PRO B N 1
ATOM 2948 C CA . PRO B 1 25 ? -6.66 -7.539 12.43 1 78.19 25 PRO B CA 1
ATOM 2949 C C . PRO B 1 25 ? -7.973 -7.637 13.203 1 78.19 25 PRO B C 1
ATOM 2951 O O . PRO B 1 25 ? -8.766 -6.688 13.211 1 78.19 25 PRO B O 1
ATOM 2954 N N . GLY B 1 26 ? -8.273 -8.82 13.805 1 79.25 26 GLY B N 1
ATOM 2955 C CA . GLY B 1 26 ? -9.438 -9.023 14.656 1 79.25 26 GLY B CA 1
ATOM 2956 C C . GLY B 1 26 ? -10.648 -9.523 13.891 1 79.25 26 GLY B C 1
ATOM 2957 O O . GLY B 1 26 ? -11.672 -9.859 14.484 1 79.25 26 GLY B O 1
ATOM 2958 N N . VAL B 1 27 ? -10.547 -9.547 12.531 1 84 27 VAL B N 1
ATOM 2959 C CA . VAL B 1 27 ? -11.633 -10.078 11.703 1 84 27 VAL B CA 1
ATOM 2960 C C . VAL B 1 27 ? -11.148 -11.32 10.953 1 84 27 VAL B C 1
ATOM 2962 O O . VAL B 1 27 ? -10.312 -11.227 10.055 1 84 27 VAL B O 1
ATOM 2965 N N . ARG B 1 28 ? -11.711 -12.328 11.25 1 91.62 28 ARG B N 1
ATOM 2966 C CA . ARG B 1 28 ? -11.273 -13.609 10.703 1 91.62 28 ARG B CA 1
ATOM 2967 C C . ARG B 1 28 ? -11.695 -13.758 9.242 1 91.62 28 ARG B C 1
ATOM 2969 O O . ARG B 1 28 ? -12.734 -13.227 8.836 1 91.62 28 ARG B O 1
ATOM 2976 N N . MET B 1 29 ? -10.891 -14.469 8.445 1 93.88 29 MET B N 1
ATOM 2977 C CA . MET B 1 29 ? -11.297 -14.922 7.117 1 93.88 29 MET B CA 1
ATOM 2978 C C . MET B 1 29 ? -12.523 -15.82 7.203 1 93.88 29 MET B C 1
ATOM 2980 O O . MET B 1 29 ? -12.727 -16.516 8.203 1 93.88 29 MET B O 1
ATOM 2984 N N . PRO B 1 30 ? -13.367 -15.812 6.168 1 91.31 30 PRO B N 1
ATOM 2985 C CA . PRO B 1 30 ? -14.555 -16.672 6.168 1 91.31 30 PRO B CA 1
ATOM 2986 C C . PRO B 1 30 ? -14.227 -18.125 5.82 1 91.31 30 PRO B C 1
ATOM 2988 O O . PRO B 1 30 ? -14.797 -18.672 4.875 1 91.31 30 PRO B O 1
ATOM 2991 N N . GLY B 1 31 ? -13.438 -18.719 6.574 1 95.75 31 GLY B N 1
ATOM 2992 C CA . GLY B 1 31 ? -13 -20.078 6.363 1 95.75 31 GLY B CA 1
ATOM 2993 C C . GLY B 1 31 ? -12 -20.562 7.398 1 95.75 31 GLY B C 1
ATOM 2994 O O . GLY B 1 31 ? -11.711 -19.844 8.359 1 95.75 31 GLY B O 1
ATOM 2995 N N . ARG B 1 32 ? -11.562 -21.781 7.203 1 97.06 32 ARG B N 1
ATOM 2996 C CA . ARG B 1 32 ? -10.492 -22.359 8.008 1 97.06 32 ARG B CA 1
ATOM 2997 C C . ARG B 1 32 ? -9.148 -22.234 7.301 1 97.06 32 ARG B C 1
ATOM 2999 O O . ARG B 1 32 ? -9.094 -22.094 6.074 1 97.06 32 ARG B O 1
ATOM 3006 N N . ALA B 1 33 ? -8.141 -22.25 8.094 1 98.56 33 ALA B N 1
ATOM 3007 C CA . ALA B 1 33 ? -6.816 -22.047 7.512 1 98.56 33 ALA B CA 1
ATOM 3008 C C . ALA B 1 33 ? -5.793 -22.984 8.148 1 98.56 33 ALA B C 1
ATOM 3010 O O . ALA B 1 33 ? -5.902 -23.312 9.336 1 98.56 33 ALA B O 1
ATOM 3011 N N . TRP B 1 34 ? -4.812 -23.406 7.418 1 98.75 34 TRP B N 1
ATOM 3012 C CA . TRP B 1 34 ? -3.648 -24.172 7.855 1 98.75 34 TRP B CA 1
ATOM 3013 C C . TRP B 1 34 ? -2.363 -23.578 7.289 1 98.75 34 TRP B C 1
ATOM 3015 O O . TRP B 1 34 ? -2.283 -23.266 6.098 1 98.75 34 TRP B O 1
ATOM 3025 N N . ARG B 1 35 ? -1.42 -23.344 8.094 1 98.56 35 ARG B N 1
ATOM 3026 C CA . ARG B 1 35 ? -0.059 -23.141 7.609 1 98.56 35 ARG B CA 1
ATOM 3027 C C . ARG B 1 35 ? 0.599 -24.453 7.227 1 98.56 35 ARG B C 1
ATOM 3029 O O . ARG B 1 35 ? 0.615 -25.406 8.023 1 98.56 35 ARG B O 1
ATOM 3036 N N . ILE B 1 36 ? 1.134 -24.516 6.051 1 98.69 36 ILE B N 1
ATOM 3037 C CA . ILE B 1 36 ? 1.692 -25.781 5.598 1 98.69 36 ILE B CA 1
ATOM 3038 C C . ILE B 1 36 ? 3.162 -25.594 5.23 1 98.69 36 ILE B C 1
ATOM 3040 O O . ILE B 1 36 ? 3.602 -24.484 4.945 1 98.69 36 ILE B O 1
ATOM 3044 N N . ARG B 1 37 ? 3.883 -26.656 5.316 1 98.19 37 ARG B N 1
ATOM 3045 C CA . ARG B 1 37 ? 5.215 -26.828 4.746 1 98.19 37 ARG B CA 1
ATOM 3046 C C . ARG B 1 37 ? 5.227 -27.938 3.711 1 98.19 37 ARG B C 1
ATOM 3048 O O . ARG B 1 37 ? 4.621 -29 3.922 1 98.19 37 ARG B O 1
ATOM 3055 N N . TYR B 1 38 ? 5.863 -27.734 2.613 1 98.25 38 TYR B N 1
ATOM 3056 C CA . TYR B 1 38 ? 5.852 -28.734 1.54 1 98.25 38 TYR B CA 1
ATOM 3057 C C . TYR B 1 38 ? 7.152 -28.688 0.747 1 98.25 38 TYR B C 1
ATOM 3059 O O . TYR B 1 38 ? 7.906 -27.719 0.83 1 98.25 38 TYR B O 1
ATOM 3067 N N . THR B 1 39 ? 7.379 -29.75 0.02 1 98.19 39 THR B N 1
ATOM 3068 C CA . THR B 1 39 ? 8.555 -29.797 -0.84 1 98.19 39 THR B CA 1
ATOM 3069 C C . THR B 1 39 ? 8.266 -29.141 -2.191 1 98.19 39 THR B C 1
ATOM 3071 O O . THR B 1 39 ? 7.129 -29.172 -2.666 1 98.19 39 THR B O 1
ATOM 3074 N N . SER B 1 40 ? 9.258 -28.484 -2.752 1 98.12 40 SER B N 1
ATOM 3075 C CA . SER B 1 40 ? 9.172 -27.891 -4.082 1 98.12 40 SER B CA 1
ATOM 3076 C C . SER B 1 40 ? 10.5 -28 -4.82 1 98.12 40 SER B C 1
ATOM 3078 O O . SER B 1 40 ? 11.359 -28.812 -4.453 1 98.12 40 SER B O 1
ATOM 3080 N N . THR B 1 41 ? 10.562 -27.422 -5.957 1 97.81 41 THR B N 1
ATOM 3081 C CA . THR B 1 41 ? 11.711 -27.547 -6.848 1 97.81 41 THR B CA 1
ATOM 3082 C C . THR B 1 41 ? 12.359 -26.188 -7.09 1 97.81 41 THR B C 1
ATOM 3084 O O . THR B 1 41 ? 11.664 -25.203 -7.367 1 97.81 41 THR B O 1
ATOM 3087 N N . THR B 1 42 ? 13.664 -26.125 -6.945 1 97.69 42 THR B N 1
ATOM 3088 C CA . THR B 1 42 ? 14.398 -24.875 -7.191 1 97.69 42 THR B CA 1
ATOM 3089 C C . THR B 1 42 ? 14.453 -24.578 -8.688 1 97.69 42 THR B C 1
ATOM 3091 O O . THR B 1 42 ? 14.062 -25.406 -9.508 1 97.69 42 THR B O 1
ATOM 3094 N N . ALA B 1 43 ? 14.938 -23.406 -9.023 1 98.06 43 ALA B N 1
ATOM 3095 C CA . ALA B 1 43 ? 15.023 -22.969 -10.414 1 98.06 43 ALA B CA 1
ATOM 3096 C C . ALA B 1 43 ? 15.93 -23.906 -11.219 1 98.06 43 ALA B C 1
ATOM 3098 O O . ALA B 1 43 ? 15.773 -24.031 -12.438 1 98.06 43 ALA B O 1
ATOM 3099 N N . THR B 1 44 ? 16.797 -24.609 -10.539 1 97 44 THR B N 1
ATOM 3100 C CA . THR B 1 44 ? 17.766 -25.469 -11.219 1 97 44 THR B CA 1
ATOM 3101 C C . THR B 1 44 ? 17.391 -26.938 -11.047 1 97 44 THR B C 1
ATOM 3103 O O . THR B 1 44 ? 18.188 -27.828 -11.336 1 97 44 THR B O 1
ATOM 3106 N N . GLY B 1 45 ? 16.281 -27.203 -10.469 1 95.62 45 GLY B N 1
ATOM 3107 C CA . GLY B 1 45 ? 15.773 -28.562 -10.445 1 95.62 45 GLY B CA 1
ATOM 3108 C C . GLY B 1 45 ? 16 -29.281 -9.125 1 95.62 45 GLY B C 1
ATOM 3109 O O . GLY B 1 45 ? 15.586 -30.422 -8.945 1 95.62 45 GLY B O 1
ATOM 3110 N N . GLY B 1 46 ? 16.656 -28.609 -8.195 1 95.44 46 GLY B N 1
ATOM 3111 C CA . GLY B 1 46 ? 16.875 -29.188 -6.883 1 95.44 46 GLY B CA 1
ATOM 3112 C C . GLY B 1 46 ? 15.641 -29.172 -6.004 1 95.44 46 GLY B C 1
ATOM 3113 O O . GLY B 1 46 ? 14.656 -28.516 -6.324 1 95.44 46 GLY B O 1
ATOM 3114 N N . ARG B 1 47 ? 15.703 -29.953 -4.891 1 95.81 47 ARG B N 1
ATOM 3115 C CA . ARG B 1 47 ? 14.609 -30 -3.93 1 95.81 47 ARG B CA 1
ATOM 3116 C C . ARG B 1 47 ? 14.734 -28.891 -2.895 1 95.81 47 ARG B C 1
ATOM 3118 O O . ARG B 1 47 ? 15.844 -28.547 -2.469 1 95.81 47 ARG B O 1
ATOM 3125 N N . THR B 1 48 ? 13.617 -28.312 -2.543 1 96.19 48 THR B N 1
ATOM 3126 C CA . THR B 1 48 ? 13.578 -27.312 -1.483 1 96.19 48 THR B CA 1
ATOM 3127 C C . THR B 1 48 ? 12.273 -27.391 -0.703 1 96.19 48 THR B C 1
ATOM 3129 O O . THR B 1 48 ? 11.391 -28.188 -1.047 1 96.19 48 THR B O 1
ATOM 3132 N N . GLU B 1 49 ? 12.242 -26.719 0.427 1 97.25 49 GLU B N 1
ATOM 3133 C CA . GLU B 1 49 ? 11.023 -26.625 1.229 1 97.25 49 GLU B CA 1
ATOM 3134 C C . GLU B 1 49 ? 10.43 -25.219 1.162 1 97.25 49 GLU B C 1
ATOM 3136 O O . GLU B 1 49 ? 11.164 -24.219 1.181 1 97.25 49 GLU B O 1
ATOM 3141 N N . VAL B 1 50 ? 9.18 -25.172 1.024 1 97.94 50 VAL B N 1
ATOM 3142 C CA . VAL B 1 50 ? 8.422 -23.922 0.951 1 97.94 50 VAL B CA 1
ATOM 3143 C C . VAL B 1 50 ? 7.246 -23.969 1.923 1 97.94 50 VAL B C 1
ATOM 3145 O O . VAL B 1 50 ? 6.766 -25.047 2.27 1 97.94 50 VAL B O 1
ATOM 3148 N N . THR B 1 51 ? 6.871 -22.844 2.439 1 98.19 51 THR B N 1
ATOM 3149 C CA . THR B 1 51 ? 5.676 -22.75 3.268 1 98.19 51 THR B CA 1
ATOM 3150 C C . THR B 1 51 ? 4.535 -22.094 2.498 1 98.19 51 THR B C 1
ATOM 3152 O O . THR B 1 51 ? 4.746 -21.547 1.409 1 98.19 51 THR B O 1
ATOM 3155 N N . GLY B 1 52 ? 3.355 -22.219 2.969 1 98.56 52 GLY B N 1
ATOM 3156 C CA . GLY B 1 52 ? 2.152 -21.609 2.414 1 98.56 52 GLY B CA 1
ATOM 3157 C C . GLY B 1 52 ? 0.95 -21.734 3.334 1 98.56 52 GLY B C 1
ATOM 3158 O O . GLY B 1 52 ? 1.092 -22.078 4.512 1 98.56 52 GLY B O 1
ATOM 3159 N N . THR B 1 53 ? -0.184 -21.312 2.846 1 98.88 53 THR B N 1
ATOM 3160 C CA . THR B 1 53 ? -1.448 -21.375 3.57 1 98.88 53 THR B CA 1
ATOM 3161 C C . THR B 1 53 ? -2.523 -22.047 2.727 1 98.88 53 THR B C 1
ATOM 3163 O O . THR B 1 53 ? -2.645 -21.781 1.53 1 98.88 53 THR B O 1
ATOM 3166 N N . VAL B 1 54 ? -3.217 -22.984 3.338 1 98.81 54 VAL B N 1
ATOM 3167 C CA . VAL B 1 54 ? -4.445 -23.516 2.75 1 98.81 54 VAL B CA 1
ATOM 3168 C C . VAL B 1 54 ? -5.656 -22.875 3.418 1 98.81 54 VAL B C 1
ATOM 3170 O O . VAL B 1 54 ? -5.781 -22.891 4.645 1 98.81 54 VAL B O 1
ATOM 3173 N N . LEU B 1 55 ? -6.504 -22.234 2.643 1 98.44 55 LEU B N 1
ATOM 3174 C CA . LEU B 1 55 ? -7.746 -21.641 3.107 1 98.44 55 LEU B CA 1
ATOM 3175 C C . LEU B 1 55 ? -8.953 -22.422 2.596 1 98.44 55 LEU B C 1
ATOM 3177 O O . LEU B 1 55 ? -9.102 -22.625 1.389 1 98.44 55 LEU B O 1
ATOM 3181 N N . VAL B 1 56 ? -9.812 -22.875 3.459 1 96.88 56 VAL B N 1
ATOM 3182 C CA . VAL B 1 56 ? -10.992 -23.656 3.125 1 96.88 56 VAL B CA 1
ATOM 3183 C C . VAL B 1 56 ? -12.25 -22.875 3.521 1 96.88 56 VAL B C 1
ATOM 3185 O O . VAL B 1 56 ? -12.398 -22.469 4.676 1 96.88 56 VAL B O 1
ATOM 3188 N N . PRO B 1 57 ? -13.148 -22.672 2.527 1 94.81 57 PRO B N 1
ATOM 3189 C CA . PRO B 1 57 ? -14.352 -21.906 2.861 1 94.81 57 PRO B CA 1
ATOM 3190 C C . PRO B 1 57 ? -15.242 -22.609 3.877 1 94.81 57 PRO B C 1
ATOM 3192 O O . PRO B 1 57 ? -15.258 -23.844 3.928 1 94.81 57 PRO B O 1
ATOM 3195 N N . HIS B 1 58 ? -15.906 -21.859 4.777 1 87 58 HIS B N 1
ATOM 3196 C CA . HIS B 1 58 ? -16.875 -22.438 5.707 1 87 58 HIS B CA 1
ATOM 3197 C C . HIS B 1 58 ? -18.031 -23.094 4.961 1 87 58 HIS B C 1
ATOM 3199 O O . HIS B 1 58 ? -18.469 -24.188 5.32 1 87 58 HIS B O 1
ATOM 3205 N N . ARG B 1 59 ? -18.594 -22.328 4.121 1 73.62 59 ARG B N 1
ATOM 3206 C CA . ARG B 1 59 ? -19.703 -22.859 3.35 1 73.62 59 ARG B CA 1
ATOM 3207 C C . ARG B 1 59 ? -19.234 -23.438 2.021 1 73.62 59 ARG B C 1
ATOM 3209 O O . ARG B 1 59 ? -18.531 -22.766 1.26 1 73.62 59 ARG B O 1
ATOM 3216 N N . ARG B 1 60 ? -19.312 -24.719 2.006 1 64.5 60 ARG B N 1
ATOM 3217 C CA . ARG B 1 60 ? -18.969 -25.328 0.727 1 64.5 60 ARG B CA 1
ATOM 3218 C C . ARG B 1 60 ? -20.047 -25.078 -0.316 1 64.5 60 ARG B C 1
ATOM 3220 O O . ARG B 1 60 ? -21.172 -25.562 -0.173 1 64.5 60 ARG B O 1
ATOM 3227 N N . GLY B 1 61 ? -19.969 -23.875 -0.877 1 58.22 61 GLY B N 1
ATOM 3228 C CA . GLY B 1 61 ? -20.984 -23.5 -1.849 1 58.22 61 GLY B CA 1
ATOM 3229 C C . GLY B 1 61 ? -21.125 -24.5 -2.988 1 58.22 61 GLY B C 1
ATOM 3230 O O . GLY B 1 61 ? -22.141 -24.516 -3.686 1 58.22 61 GLY B O 1
ATOM 3231 N N . ARG B 1 62 ? -20.094 -25.188 -3.297 1 70.19 62 ARG B N 1
ATOM 3232 C CA . ARG B 1 62 ? -20.094 -26.109 -4.43 1 70.19 62 ARG B CA 1
ATOM 3233 C C . ARG B 1 62 ? -19.625 -27.5 -4.012 1 70.19 62 ARG B C 1
ATOM 3235 O O . ARG B 1 62 ? -18.688 -27.625 -3.219 1 70.19 62 ARG B O 1
ATOM 3242 N N . PRO B 1 63 ? -20.422 -28.453 -4.297 1 67.75 63 PRO B N 1
ATOM 3243 C CA . PRO B 1 63 ? -20.031 -29.812 -3.918 1 67.75 63 PRO B CA 1
ATOM 3244 C C . PRO B 1 63 ? -18.641 -30.188 -4.398 1 67.75 63 PRO B C 1
ATOM 3246 O O . PRO B 1 63 ? -17.984 -31.047 -3.801 1 67.75 63 PRO B O 1
ATOM 3249 N N . ASP B 1 64 ? -18.188 -29.453 -5.43 1 79.12 64 ASP B N 1
ATOM 3250 C CA . ASP B 1 64 ? -16.922 -29.906 -6.004 1 79.12 64 ASP B CA 1
ATOM 3251 C C . ASP B 1 64 ? -15.734 -29.172 -5.379 1 79.12 64 ASP B C 1
ATOM 3253 O O . ASP B 1 64 ? -14.578 -29.531 -5.613 1 79.12 64 ASP B O 1
ATOM 3257 N N . ASN B 1 65 ? -15.891 -28.172 -4.512 1 85.5 65 ASN B N 1
ATOM 3258 C CA . ASN B 1 65 ? -14.844 -27.516 -3.738 1 85.5 65 ASN B CA 1
ATOM 3259 C C . ASN B 1 65 ? -13.578 -27.312 -4.566 1 85.5 65 ASN B C 1
ATOM 3261 O O . ASN B 1 65 ? -12.531 -27.859 -4.246 1 85.5 65 ASN B O 1
ATOM 3265 N N . PRO B 1 66 ? -13.695 -26.516 -5.641 1 94.06 66 PRO B N 1
ATOM 3266 C CA . PRO B 1 66 ? -12.523 -26.359 -6.504 1 94.06 66 PRO B CA 1
ATOM 3267 C C . PRO B 1 66 ? -11.312 -25.812 -5.762 1 94.06 66 PRO B C 1
ATOM 3269 O O . PRO B 1 66 ? -11.461 -25.109 -4.766 1 94.06 66 PRO B O 1
ATOM 3272 N N . LEU B 1 67 ? -10.148 -26.188 -6.238 1 96.94 67 LEU B N 1
ATOM 3273 C CA . LEU B 1 67 ? -8.875 -25.734 -5.68 1 96.94 67 LEU B CA 1
ATOM 3274 C C . LEU B 1 67 ? -8.258 -24.641 -6.551 1 96.94 67 LEU B C 1
ATOM 3276 O O . LEU B 1 67 ? -8.078 -24.828 -7.754 1 96.94 67 LEU B O 1
ATOM 3280 N N . ILE B 1 68 ? -8.008 -23.516 -5.949 1 98.56 68 ILE B N 1
ATOM 3281 C CA . ILE B 1 68 ? -7.336 -22.438 -6.66 1 98.56 68 ILE B CA 1
ATOM 3282 C C . ILE B 1 68 ? -5.906 -22.281 -6.137 1 98.56 68 ILE B C 1
ATOM 3284 O O . ILE B 1 68 ? -5.699 -22.062 -4.941 1 98.56 68 ILE B O 1
ATOM 3288 N N . GLY B 1 69 ? -4.898 -22.562 -7.027 1 98.88 69 GLY B N 1
ATOM 3289 C CA . GLY B 1 69 ? -3.57 -22.047 -6.723 1 98.88 69 GLY B CA 1
ATOM 3290 C C . GLY B 1 69 ? -3.469 -20.547 -6.812 1 98.88 69 GLY B C 1
ATOM 3291 O O . GLY B 1 69 ? -3.51 -19.984 -7.906 1 98.88 69 GLY B O 1
ATOM 3292 N N . TYR B 1 70 ? -3.393 -19.875 -5.691 1 98.81 70 TYR B N 1
ATOM 3293 C CA . TYR B 1 70 ? -3.35 -18.422 -5.641 1 98.81 70 TYR B CA 1
ATOM 3294 C C . TYR B 1 70 ? -1.921 -17.922 -5.453 1 98.81 70 TYR B C 1
ATOM 3296 O O . TYR B 1 70 ? -1.33 -18.109 -4.387 1 98.81 70 TYR B O 1
ATOM 3304 N N . ALA B 1 71 ? -1.382 -17.312 -6.5 1 98.88 71 ALA B N 1
ATOM 3305 C CA . ALA B 1 71 ? -0.034 -16.75 -6.477 1 98.88 71 ALA B CA 1
ATOM 3306 C C . ALA B 1 71 ? -0.063 -15.266 -6.094 1 98.88 71 ALA B C 1
ATOM 3308 O O . ALA B 1 71 ? -0.488 -14.422 -6.887 1 98.88 71 ALA B O 1
ATOM 3309 N N . VAL B 1 72 ? 0.474 -15.008 -4.941 1 98.38 72 VAL B N 1
ATOM 3310 C CA . VAL B 1 72 ? 0.418 -13.648 -4.426 1 98.38 72 VAL B CA 1
ATOM 3311 C C . VAL B 1 72 ? 1.413 -12.766 -5.184 1 98.38 72 VAL B C 1
ATOM 3313 O O . VAL B 1 72 ? 2.402 -13.266 -5.727 1 98.38 72 VAL B O 1
ATOM 3316 N N . GLY B 1 73 ? 1.065 -11.484 -5.25 1 97.94 73 GLY B N 1
ATOM 3317 C CA . GLY B 1 73 ? 1.994 -10.508 -5.805 1 97.94 73 GLY B CA 1
ATOM 3318 C C . GLY B 1 73 ? 3.223 -10.305 -4.938 1 97.94 73 GLY B C 1
ATOM 3319 O O . GLY B 1 73 ? 3.461 -11.055 -3.994 1 97.94 73 GLY B O 1
ATOM 3320 N N . THR B 1 74 ? 4.027 -9.289 -5.352 1 97.56 74 THR B N 1
ATOM 3321 C CA . THR B 1 74 ? 5.266 -8.992 -4.641 1 97.56 74 THR B CA 1
ATOM 3322 C C . THR B 1 74 ? 4.98 -8.656 -3.18 1 97.56 74 THR B C 1
ATOM 3324 O O . THR B 1 74 ? 4.242 -7.711 -2.887 1 97.56 74 THR B O 1
ATOM 3327 N N . GLN B 1 75 ? 5.578 -9.43 -2.32 1 94.88 75 GLN B N 1
ATOM 3328 C CA . GLN B 1 75 ? 5.402 -9.203 -0.89 1 94.88 75 GLN B CA 1
ATOM 3329 C C . GLN B 1 75 ? 6.586 -8.445 -0.303 1 94.88 75 GLN B C 1
ATOM 3331 O O . GLN B 1 75 ? 6.434 -7.703 0.67 1 94.88 75 GLN B O 1
ATOM 3336 N N . GLY B 1 76 ? 7.68 -8.539 -0.907 1 93.94 76 GLY B N 1
ATOM 3337 C CA . GLY B 1 76 ? 8.969 -8.094 -0.406 1 93.94 76 GLY B CA 1
ATOM 3338 C C . GLY B 1 76 ? 10 -9.211 -0.363 1 93.94 76 GLY B C 1
ATOM 3339 O O . GLY B 1 76 ? 9.82 -10.258 -0.985 1 93.94 76 GLY B O 1
ATOM 3340 N N . LEU B 1 77 ? 11.172 -8.859 0.271 1 93.44 77 LEU B N 1
ATOM 3341 C CA . LEU B 1 77 ? 12.242 -9.852 0.299 1 93.44 77 LEU B CA 1
ATOM 3342 C C . LEU B 1 77 ? 12.562 -10.266 1.731 1 93.44 77 LEU B C 1
ATOM 3344 O O . LEU B 1 77 ? 13.289 -11.234 1.954 1 93.44 77 LEU B O 1
ATOM 3348 N N . ALA B 1 78 ? 11.906 -9.594 2.656 1 88.31 78 ALA B N 1
ATOM 3349 C CA . ALA B 1 78 ? 12.109 -9.961 4.055 1 88.31 78 ALA B CA 1
ATOM 3350 C C . ALA B 1 78 ? 11.352 -11.242 4.402 1 88.31 78 ALA B C 1
ATOM 3352 O O . ALA B 1 78 ? 10.32 -11.539 3.795 1 88.31 78 ALA B O 1
ATOM 3353 N N . ASP B 1 79 ? 11.781 -11.969 5.391 1 80 79 ASP B N 1
ATOM 3354 C CA . ASP B 1 79 ? 11.141 -13.211 5.793 1 80 79 ASP B CA 1
ATOM 3355 C C . ASP B 1 79 ? 9.711 -12.961 6.273 1 80 79 ASP B C 1
ATOM 3357 O O . ASP B 1 79 ? 8.812 -13.758 5.988 1 80 79 ASP B O 1
ATOM 3361 N N . ARG B 1 80 ? 9.562 -11.906 6.926 1 80.88 80 ARG B N 1
ATOM 3362 C CA . ARG B 1 80 ? 8.258 -11.609 7.512 1 80.88 80 ARG B CA 1
ATOM 3363 C C . ARG B 1 80 ? 7.27 -11.164 6.441 1 80.88 80 ARG B C 1
ATOM 3365 O O . ARG B 1 80 ? 6.102 -10.906 6.738 1 80.88 80 ARG B O 1
ATOM 3372 N N . CYS B 1 81 ? 7.773 -11.25 5.215 1 88.56 81 CYS B N 1
ATOM 3373 C CA . CYS B 1 81 ? 6.895 -10.859 4.117 1 88.56 81 CYS B CA 1
ATOM 3374 C C . CYS B 1 81 ? 6.133 -12.062 3.578 1 88.56 81 CYS B C 1
ATOM 3376 O O . CYS B 1 81 ? 5.32 -11.93 2.662 1 88.56 81 CYS B O 1
ATOM 3378 N N . ALA B 1 82 ? 6.359 -13.219 4.188 1 95.12 82 ALA B N 1
ATOM 3379 C CA . ALA B 1 82 ? 5.586 -14.383 3.768 1 95.12 82 ALA B CA 1
ATOM 3380 C C . ALA B 1 82 ? 4.086 -14.133 3.904 1 95.12 82 ALA B C 1
ATOM 3382 O O . ALA B 1 82 ? 3.631 -13.617 4.93 1 95.12 82 ALA B O 1
ATOM 3383 N N . ALA B 1 83 ? 3.336 -14.516 2.891 1 96.25 83 ALA B N 1
ATOM 3384 C CA . ALA B 1 83 ? 1.89 -14.312 2.916 1 96.25 83 ALA B CA 1
ATOM 3385 C C . ALA B 1 83 ? 1.263 -15.008 4.125 1 96.25 83 ALA B C 1
ATOM 3387 O O . ALA B 1 83 ? 0.339 -14.469 4.742 1 96.25 83 ALA B O 1
ATOM 3388 N N . SER B 1 84 ? 1.741 -16.172 4.504 1 97.19 84 SER B N 1
ATOM 3389 C CA . SER B 1 84 ? 1.209 -16.891 5.648 1 97.19 84 SER B CA 1
ATOM 3390 C C . SER B 1 84 ? 1.384 -16.094 6.938 1 97.19 84 SER B C 1
ATOM 3392 O O . SER B 1 84 ? 0.472 -16.047 7.766 1 97.19 84 SER B O 1
ATOM 3394 N N . TRP B 1 85 ? 2.525 -15.516 7.082 1 93.19 85 TRP B N 1
ATOM 3395 C CA . TRP B 1 85 ? 2.797 -14.68 8.25 1 93.19 85 TRP B CA 1
ATOM 3396 C C . TRP B 1 85 ? 1.85 -13.484 8.297 1 93.19 85 TRP B C 1
ATOM 3398 O O . TRP B 1 85 ? 1.309 -13.156 9.352 1 93.19 85 TRP B O 1
ATOM 3408 N N . GLN B 1 86 ? 1.671 -12.93 7.207 1 90.69 86 GLN B N 1
ATOM 3409 C CA . GLN B 1 86 ? 0.856 -11.719 7.121 1 90.69 86 GLN B CA 1
ATOM 3410 C C . GLN B 1 86 ? -0.623 -12.039 7.324 1 90.69 86 GLN B C 1
ATOM 3412 O O . GLN B 1 86 ? -1.347 -11.266 7.961 1 90.69 86 GLN B O 1
ATOM 3417 N N . LEU B 1 87 ? -1.08 -13.109 6.785 1 94.44 87 LEU B N 1
ATOM 3418 C CA . LEU B 1 87 ? -2.461 -13.547 6.969 1 94.44 87 LEU B CA 1
ATOM 3419 C C . LEU B 1 87 ? -2.75 -13.828 8.438 1 94.44 87 LEU B C 1
ATOM 3421 O O . LEU B 1 87 ? -3.84 -13.523 8.93 1 94.44 87 LEU B O 1
ATOM 3425 N N . ALA B 1 88 ? -1.783 -14.375 9.148 1 94.5 88 ALA B N 1
ATOM 3426 C CA . ALA B 1 88 ? -1.955 -14.703 10.562 1 94.5 88 ALA B CA 1
ATOM 3427 C C . ALA B 1 88 ? -2.109 -13.438 11.398 1 94.5 88 ALA B C 1
ATOM 3429 O O . ALA B 1 88 ? -2.582 -13.492 12.539 1 94.5 88 ALA B O 1
ATOM 3430 N N . ARG B 1 89 ? -1.722 -12.359 10.812 1 85.88 89 ARG B N 1
ATOM 3431 C CA . ARG B 1 89 ? -1.712 -11.117 11.586 1 85.88 89 ARG B CA 1
ATOM 3432 C C . ARG B 1 89 ? -2.711 -10.117 11.023 1 85.88 89 ARG B C 1
ATOM 3434 O O . ARG B 1 89 ? -2.936 -9.055 11.617 1 85.88 89 ARG B O 1
ATOM 3441 N N . GLY B 1 90 ? -3.322 -10.453 9.898 1 87 90 GLY B N 1
ATOM 3442 C CA . GLY B 1 90 ? -4.336 -9.594 9.305 1 87 90 GLY B CA 1
ATOM 3443 C C . GLY B 1 90 ? -3.75 -8.406 8.555 1 87 90 GLY B C 1
ATOM 3444 O O . GLY B 1 90 ? -4.371 -7.348 8.484 1 87 90 GLY B O 1
ATOM 3445 N N . VAL B 1 91 ? -2.467 -8.555 7.992 1 81.44 91 VAL B N 1
ATOM 3446 C CA . VAL B 1 91 ? -1.831 -7.414 7.34 1 81.44 91 VAL B CA 1
ATOM 3447 C C . VAL B 1 91 ? -1.482 -7.773 5.898 1 81.44 91 VAL B C 1
ATOM 3449 O O . VAL B 1 91 ? -0.769 -7.027 5.223 1 81.44 91 VAL B O 1
ATOM 3452 N N . GLU B 1 92 ? -2.018 -8.938 5.438 1 90.62 92 GLU B N 1
ATOM 3453 C CA . GLU B 1 92 ? -1.839 -9.305 4.035 1 90.62 92 GLU B CA 1
ATOM 3454 C C . GLU B 1 92 ? -2.688 -8.422 3.125 1 90.62 92 GLU B C 1
ATOM 3456 O O . GLU B 1 92 ? -3.918 -8.43 3.221 1 90.62 92 GLU B O 1
ATOM 3461 N N . TY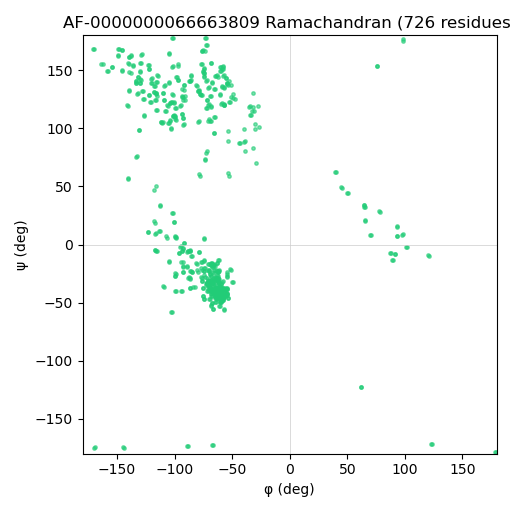R B 1 93 ? -2.049 -7.746 2.123 1 88.25 93 TYR B N 1
ATOM 3462 C CA . TYR B 1 93 ? -2.762 -6.727 1.36 1 88.25 93 TYR B CA 1
ATOM 3463 C C . TYR B 1 93 ? -3.703 -7.367 0.345 1 88.25 93 TYR B C 1
ATOM 3465 O O . TYR B 1 93 ? -4.625 -6.715 -0.15 1 88.25 93 TYR B O 1
ATOM 3473 N N . GLU B 1 94 ? -3.535 -8.664 0.064 1 94.62 94 GLU B N 1
ATOM 3474 C CA . GLU B 1 94 ? -4.426 -9.336 -0.877 1 94.62 94 GLU B CA 1
ATOM 3475 C C . GLU B 1 94 ? -5.508 -10.125 -0.146 1 94.62 94 GLU B C 1
ATOM 3477 O O . GLU B 1 94 ? -6.277 -10.859 -0.771 1 94.62 94 GLU B O 1
ATOM 3482 N N . ALA B 1 95 ? -5.594 -10.008 1.161 1 93.81 95 ALA B N 1
ATOM 3483 C CA . ALA B 1 95 ? -6.566 -10.75 1.962 1 93.81 95 ALA B CA 1
ATOM 3484 C C . ALA B 1 95 ? -7.984 -10.523 1.448 1 93.81 95 ALA B C 1
ATOM 3486 O O . ALA B 1 95 ? -8.781 -11.461 1.381 1 93.81 95 ALA B O 1
ATOM 3487 N N . PRO B 1 96 ? -8.367 -9.328 1.012 1 90.44 96 PRO B N 1
ATOM 3488 C CA . PRO B 1 96 ? -9.727 -9.133 0.519 1 90.44 96 PRO B CA 1
ATOM 3489 C C . PRO B 1 96 ? -10.031 -9.961 -0.729 1 90.44 96 PRO B C 1
ATOM 3491 O O . PRO B 1 96 ? -11.156 -10.445 -0.896 1 90.44 96 PRO B O 1
ATOM 3494 N N . PHE B 1 97 ? -9.039 -10.102 -1.613 1 95 97 PHE B N 1
ATOM 3495 C CA . PHE B 1 97 ? -9.242 -10.93 -2.793 1 95 97 PHE B CA 1
ATOM 3496 C C . PHE B 1 97 ? -9.398 -12.398 -2.402 1 95 97 PHE B C 1
ATOM 3498 O O . PHE B 1 97 ? -10.211 -13.117 -2.986 1 95 97 PHE B O 1
ATOM 3505 N N . LEU B 1 98 ? -8.609 -12.805 -1.408 1 97.19 98 LEU B N 1
ATOM 3506 C CA . LEU B 1 98 ? -8.727 -14.164 -0.907 1 97.19 98 LEU B CA 1
ATOM 3507 C C . LEU B 1 98 ? -10.102 -14.406 -0.298 1 97.19 98 LEU B C 1
ATOM 3509 O O . LEU B 1 98 ? -10.711 -15.461 -0.522 1 97.19 98 LEU B O 1
ATOM 3513 N N . ALA B 1 99 ? -10.562 -13.461 0.435 1 93.38 99 ALA B N 1
ATOM 3514 C CA . ALA B 1 99 ? -11.891 -13.57 1.04 1 93.38 99 ALA B CA 1
ATOM 3515 C C . ALA B 1 99 ? -12.969 -13.672 -0.028 1 93.38 99 ALA B C 1
ATOM 3517 O O . ALA B 1 99 ? -13.922 -14.445 0.118 1 93.38 99 ALA B O 1
ATOM 3518 N N . MET B 1 100 ? -12.828 -12.906 -1.074 1 90.94 100 MET B N 1
ATOM 3519 C CA . MET B 1 100 ? -13.766 -12.953 -2.191 1 90.94 100 MET B CA 1
ATOM 3520 C C . MET B 1 100 ? -13.766 -14.336 -2.84 1 90.94 100 MET B C 1
ATOM 3522 O O . MET B 1 100 ? -14.828 -14.867 -3.178 1 90.94 100 MET B O 1
ATOM 3526 N N . ALA B 1 101 ? -12.648 -14.875 -3 1 94.81 101 ALA B N 1
ATOM 3527 C CA . ALA B 1 101 ? -12.523 -16.219 -3.566 1 94.81 101 ALA B CA 1
ATOM 3528 C C . ALA B 1 101 ? -13.164 -17.25 -2.654 1 94.81 101 ALA B C 1
ATOM 3530 O O . ALA B 1 101 ? -13.891 -18.141 -3.123 1 94.81 101 ALA B O 1
ATOM 3531 N N . LEU B 1 102 ? -12.922 -17.188 -1.354 1 94.88 102 LEU B N 1
ATOM 3532 C CA . LEU B 1 102 ? -13.508 -18.109 -0.387 1 94.88 102 LEU B CA 1
ATOM 3533 C C . LEU B 1 102 ? -15.031 -18.047 -0.424 1 94.88 102 LEU B C 1
ATOM 3535 O O . LEU B 1 102 ? -15.695 -19.078 -0.312 1 94.88 102 LEU B O 1
ATOM 3539 N N . ARG B 1 103 ? -15.539 -16.891 -0.616 1 89.69 103 ARG B N 1
ATOM 3540 C CA . ARG B 1 103 ? -16.984 -16.703 -0.63 1 89.69 103 ARG B CA 1
ATOM 3541 C C . ARG B 1 103 ? -17.625 -17.375 -1.846 1 89.69 103 ARG B C 1
ATOM 3543 O O . ARG B 1 103 ? -18.812 -17.656 -1.856 1 89.69 103 ARG B O 1
ATOM 3550 N N . ARG B 1 104 ? -16.828 -17.672 -2.805 1 91.31 104 ARG B N 1
ATOM 3551 C CA . ARG B 1 104 ? -17.312 -18.375 -3.986 1 91.31 104 ARG B CA 1
ATOM 3552 C C . ARG B 1 104 ? -17.281 -19.891 -3.775 1 91.31 104 ARG B C 1
ATOM 3554 O O . ARG B 1 104 ? -17.672 -20.656 -4.66 1 91.31 104 ARG B O 1
ATOM 3561 N N . GLY B 1 105 ? -16.719 -20.281 -2.633 1 92.94 105 GLY B N 1
ATOM 3562 C CA . GLY B 1 105 ? -16.688 -21.703 -2.299 1 92.94 105 GLY B CA 1
ATOM 3563 C C . GLY B 1 105 ? -15.406 -22.375 -2.746 1 92.94 105 GLY B C 1
ATOM 3564 O O . GLY B 1 105 ? -15.352 -23.609 -2.855 1 92.94 105 GLY B O 1
ATOM 3565 N N . TRP B 1 106 ? -14.406 -21.594 -3.059 1 95.69 106 TRP B N 1
ATOM 3566 C CA . TRP B 1 106 ? -13.141 -22.156 -3.529 1 95.69 106 TRP B CA 1
ATOM 3567 C C . TRP B 1 106 ? -12.188 -22.391 -2.365 1 95.69 106 TRP B C 1
ATOM 3569 O O . TRP B 1 106 ? -12.102 -21.578 -1.448 1 95.69 106 TRP B O 1
ATOM 3579 N N . THR B 1 107 ? -11.516 -23.5 -2.352 1 97.06 107 THR B N 1
ATOM 3580 C CA . THR B 1 107 ? -10.352 -23.703 -1.505 1 97.06 107 THR B CA 1
ATOM 3581 C C . THR B 1 107 ? -9.109 -23.078 -2.139 1 97.06 107 THR B C 1
ATOM 3583 O O . THR B 1 107 ? -8.898 -23.188 -3.35 1 97.06 107 THR B O 1
ATOM 3586 N N . LEU B 1 108 ? -8.328 -22.422 -1.341 1 98.62 108 LEU B N 1
ATOM 3587 C CA . LEU B 1 108 ? -7.172 -21.719 -1.874 1 98.62 108 LEU B CA 1
ATOM 3588 C C . LEU B 1 108 ? -5.871 -22.297 -1.333 1 98.62 108 LEU B C 1
ATOM 3590 O O . LEU B 1 108 ? -5.758 -22.562 -0.133 1 98.62 108 LEU B O 1
ATOM 3594 N N . ALA B 1 109 ? -4.934 -22.594 -2.211 1 98.94 109 ALA B N 1
ATOM 3595 C CA . ALA B 1 109 ? -3.535 -22.859 -1.884 1 98.94 109 ALA B CA 1
ATOM 3596 C C . ALA B 1 109 ? -2.662 -21.641 -2.174 1 98.94 109 ALA B C 1
ATOM 3598 O O . ALA B 1 109 ? -2.436 -21.297 -3.334 1 98.94 109 ALA B O 1
ATOM 3599 N N . VAL B 1 110 ? -2.168 -21.031 -1.104 1 98.94 110 VAL B N 1
ATOM 3600 C CA . VAL B 1 110 ? -1.418 -19.781 -1.215 1 98.94 110 VAL B CA 1
ATOM 3601 C C . VAL B 1 110 ? 0.044 -20.016 -0.845 1 98.94 110 VAL B C 1
ATOM 3603 O O . VAL B 1 110 ? 0.379 -20.141 0.336 1 98.94 110 VAL B O 1
ATOM 3606 N N . THR B 1 111 ? 0.902 -20.047 -1.805 1 98.81 111 THR B N 1
ATOM 3607 C CA . THR B 1 111 ? 2.324 -20.25 -1.557 1 98.81 111 THR B CA 1
ATOM 3608 C C . THR B 1 111 ? 2.963 -19 -0.972 1 98.81 111 THR B C 1
ATOM 3610 O O . THR B 1 111 ? 2.611 -17.875 -1.356 1 98.81 111 THR B O 1
ATOM 3613 N N . ASP B 1 112 ? 3.926 -19.156 -0.068 1 98.38 112 ASP B N 1
ATOM 3614 C CA . ASP B 1 112 ? 4.754 -18.047 0.396 1 98.38 112 ASP B CA 1
ATOM 3615 C C . ASP B 1 112 ? 5.879 -17.75 -0.592 1 98.38 112 ASP B C 1
ATOM 3617 O O . ASP B 1 112 ? 6.465 -16.656 -0.566 1 98.38 112 ASP B O 1
ATOM 3621 N N . TYR B 1 113 ? 6.141 -18.688 -1.499 1 98.31 113 TYR B N 1
ATOM 3622 C CA . TYR B 1 113 ? 7.297 -18.703 -2.387 1 98.31 113 TYR B CA 1
ATOM 3623 C C . TYR B 1 113 ? 8.555 -19.125 -1.633 1 98.31 113 TYR B C 1
ATOM 3625 O O . TYR B 1 113 ? 8.633 -18.969 -0.412 1 98.31 113 TYR B O 1
ATOM 3633 N N . PRO B 1 114 ? 9.539 -19.719 -2.4 1 97.81 114 PRO B N 1
ATOM 3634 C CA . PRO B 1 114 ? 10.812 -20.062 -1.756 1 97.81 114 PRO B CA 1
ATOM 3635 C C . PRO B 1 114 ? 11.516 -18.844 -1.151 1 97.81 114 PRO B C 1
ATOM 3637 O O . PRO B 1 114 ? 11.523 -17.766 -1.757 1 97.81 114 PRO B O 1
ATOM 3640 N N . GLY B 1 115 ? 11.992 -19.047 0.033 1 96.38 115 GLY B N 1
ATOM 3641 C CA . GLY B 1 115 ? 12.805 -18.016 0.64 1 96.38 115 GLY B CA 1
ATOM 3642 C C . GLY B 1 115 ? 12 -17.016 1.449 1 96.38 115 GLY B C 1
ATOM 3643 O O . GLY B 1 115 ? 12.562 -16.172 2.162 1 96.38 115 GLY B O 1
ATOM 3644 N N . LEU B 1 116 ? 10.727 -16.984 1.324 1 96 116 LEU B N 1
ATOM 3645 C CA . LEU B 1 116 ? 9.852 -16.203 2.184 1 96 116 LEU B CA 1
ATOM 3646 C C . LEU B 1 116 ? 9.227 -17.062 3.271 1 96 116 LEU B C 1
ATOM 3648 O O . LEU B 1 116 ? 8.336 -17.875 2.996 1 96 116 LEU B O 1
ATOM 3652 N N . GLY B 1 117 ? 9.664 -16.906 4.488 1 91.06 117 GLY B N 1
ATOM 3653 C CA . GLY B 1 117 ? 9.234 -17.766 5.578 1 91.06 117 GLY B CA 1
ATOM 3654 C C . GLY B 1 117 ? 10.078 -19.016 5.719 1 91.06 117 GLY B C 1
ATOM 3655 O O . GLY B 1 117 ? 9.867 -19.812 6.637 1 91.06 117 GLY B O 1
ATOM 3656 N N . THR B 1 118 ? 10.961 -19.266 4.809 1 92.44 118 THR B N 1
ATOM 3657 C CA . THR B 1 118 ? 11.906 -20.375 4.816 1 92.44 118 THR B CA 1
ATOM 3658 C C . THR B 1 118 ? 13.328 -19.875 4.59 1 92.44 118 THR B C 1
ATOM 3660 O O . THR B 1 118 ? 13.531 -18.719 4.195 1 92.44 118 THR B O 1
ATOM 3663 N N . PRO B 1 119 ? 14.258 -20.719 4.906 1 89.94 119 PRO B N 1
ATOM 3664 C CA . PRO B 1 119 ? 15.641 -20.281 4.715 1 89.94 119 PRO B CA 1
ATOM 3665 C C . PRO B 1 119 ? 15.953 -19.938 3.26 1 89.94 119 PRO B C 1
ATOM 3667 O O . PRO B 1 119 ? 15.352 -20.5 2.346 1 89.94 119 PRO B O 1
ATOM 3670 N N . GLY B 1 120 ? 16.906 -19.047 3.119 1 91.94 120 GLY B N 1
ATOM 3671 C CA . GLY B 1 120 ? 17.328 -18.609 1.793 1 91.94 120 GLY B CA 1
ATOM 3672 C C . GLY B 1 120 ? 16.703 -17.297 1.371 1 91.94 120 GLY B C 1
ATOM 3673 O O . GLY B 1 120 ? 15.906 -16.719 2.115 1 91.94 120 GLY B O 1
ATOM 3674 N N . GLU B 1 121 ? 17.109 -16.812 0.193 1 95.25 121 GLU B N 1
ATOM 3675 C CA . GLU B 1 121 ? 16.578 -15.586 -0.391 1 95.25 121 GLU B CA 1
ATOM 3676 C C . GLU B 1 121 ? 15.508 -15.883 -1.432 1 95.25 121 GLU B C 1
ATOM 3678 O O . GLU B 1 121 ? 15.578 -16.891 -2.139 1 95.25 121 GLU B O 1
ATOM 3683 N N . HIS B 1 122 ? 14.523 -15.039 -1.484 1 97.75 122 HIS B N 1
ATOM 3684 C CA . HIS B 1 122 ? 13.406 -15.195 -2.406 1 97.75 122 HIS B CA 1
ATOM 3685 C C . HIS B 1 122 ? 13.844 -14.992 -3.85 1 97.75 122 HIS B C 1
ATOM 3687 O O . HIS B 1 122 ? 14.398 -13.945 -4.191 1 97.75 122 HIS B O 1
ATOM 3693 N N . PRO B 1 123 ? 13.695 -16.031 -4.688 1 98.5 123 PRO B N 1
ATOM 3694 C CA . PRO B 1 123 ? 14 -15.875 -6.109 1 98.5 123 PRO B CA 1
ATOM 3695 C C . PRO B 1 123 ? 12.953 -15.055 -6.852 1 98.5 123 PRO B C 1
ATOM 3697 O O . PRO B 1 123 ? 12.258 -15.578 -7.723 1 98.5 123 PRO B O 1
ATOM 3700 N N . TYR B 1 124 ? 12.984 -13.766 -6.59 1 98.38 124 TYR B N 1
ATOM 3701 C CA . TYR B 1 124 ? 11.992 -12.797 -7.051 1 98.38 124 TYR B CA 1
ATOM 3702 C C . TYR B 1 124 ? 11.875 -12.82 -8.57 1 98.38 124 TYR B C 1
ATOM 3704 O O . TYR B 1 124 ? 12.867 -12.656 -9.281 1 98.38 124 TYR B O 1
ATOM 3712 N N . VAL B 1 125 ? 10.664 -13.125 -9.148 1 98.31 125 VAL B N 1
ATOM 3713 C CA . VAL B 1 125 ? 10.203 -13.102 -10.531 1 98.31 125 VAL B CA 1
ATOM 3714 C C . VAL B 1 125 ? 10.961 -14.133 -11.352 1 98.31 125 VAL B C 1
ATOM 3716 O O . VAL B 1 125 ? 11.062 -14.008 -12.578 1 98.31 125 VAL B O 1
ATOM 3719 N N . ILE B 1 126 ? 11.531 -15.117 -10.688 1 98.75 126 ILE B N 1
ATOM 3720 C CA . ILE B 1 126 ? 12.133 -16.234 -11.406 1 98.75 126 ILE B CA 1
ATOM 3721 C C . ILE B 1 126 ? 11.117 -17.359 -11.57 1 98.75 126 ILE B C 1
ATOM 3723 O O . ILE B 1 126 ? 10.906 -18.156 -10.648 1 98.75 126 ILE B O 1
ATOM 3727 N N . GLY B 1 127 ? 10.602 -17.438 -12.742 1 98.56 127 GLY B N 1
ATOM 3728 C CA . GLY B 1 127 ? 9.469 -18.312 -13.039 1 98.56 127 GLY B CA 1
ATOM 3729 C C . GLY B 1 127 ? 9.766 -19.781 -12.797 1 98.56 127 GLY B C 1
ATOM 3730 O O . GLY B 1 127 ? 8.914 -20.516 -12.297 1 98.56 127 GLY B O 1
ATOM 3731 N N . HIS B 1 128 ? 10.945 -20.25 -13.039 1 98.31 128 HIS B N 1
ATOM 3732 C CA . HIS B 1 128 ? 11.312 -21.656 -12.898 1 98.31 128 HIS B CA 1
ATOM 3733 C C . HIS B 1 128 ? 11.312 -22.078 -11.438 1 98.31 128 HIS B C 1
ATOM 3735 O O . HIS B 1 128 ? 11.297 -23.266 -11.133 1 98.31 128 HIS B O 1
ATOM 3741 N N . ALA B 1 129 ? 11.336 -21.109 -10.562 1 98.62 129 ALA B N 1
ATOM 3742 C CA . ALA B 1 129 ? 11.211 -21.422 -9.141 1 98.62 129 ALA B CA 1
ATOM 3743 C C . ALA B 1 129 ? 9.789 -21.188 -8.648 1 98.62 129 ALA B C 1
ATOM 3745 O O . ALA B 1 129 ? 9.258 -21.953 -7.852 1 98.62 129 ALA B O 1
ATOM 3746 N N . LEU B 1 130 ? 9.18 -20.109 -9.125 1 98.88 130 LEU B N 1
ATOM 3747 C CA . LEU B 1 130 ? 7.883 -19.703 -8.602 1 98.88 130 LEU B CA 1
ATOM 3748 C C . LEU B 1 130 ? 6.77 -20.594 -9.117 1 98.88 130 LEU B C 1
ATOM 3750 O O . LEU B 1 130 ? 5.832 -20.922 -8.391 1 98.88 130 LEU B O 1
ATOM 3754 N N . GLY B 1 131 ? 6.832 -21.031 -10.375 1 98.88 131 GLY B N 1
ATOM 3755 C CA . GLY B 1 131 ? 5.836 -21.922 -10.945 1 98.88 131 GLY B CA 1
ATOM 3756 C C . GLY B 1 131 ? 5.68 -23.219 -10.172 1 98.88 131 GLY B C 1
ATOM 3757 O O . GLY B 1 131 ? 4.59 -23.547 -9.695 1 98.88 131 GLY B O 1
ATOM 3758 N N . PRO B 1 132 ? 6.793 -23.938 -9.992 1 98.81 132 PRO B N 1
ATOM 3759 C CA . PRO B 1 132 ? 6.754 -25.156 -9.188 1 98.81 132 PRO B CA 1
ATOM 3760 C C . PRO B 1 132 ? 6.207 -24.922 -7.781 1 98.81 132 PRO B C 1
ATOM 3762 O O . PRO B 1 132 ? 5.453 -25.75 -7.262 1 98.81 132 PRO B O 1
ATOM 3765 N N . ALA B 1 133 ? 6.539 -23.797 -7.188 1 98.88 133 ALA B N 1
ATOM 3766 C CA . ALA B 1 133 ? 6.066 -23.516 -5.836 1 98.88 133 ALA B CA 1
ATOM 3767 C C . ALA B 1 133 ? 4.543 -23.438 -5.789 1 98.88 133 ALA B C 1
ATOM 3769 O O . ALA B 1 133 ? 3.922 -23.938 -4.844 1 98.88 133 ALA B O 1
ATOM 3770 N N . VAL B 1 134 ? 3.949 -22.812 -6.797 1 98.94 134 VAL B N 1
ATOM 3771 C CA . VAL B 1 134 ? 2.496 -22.703 -6.867 1 98.94 134 VAL B CA 1
ATOM 3772 C C . VAL B 1 134 ? 1.889 -24.094 -7.039 1 98.94 134 VAL B C 1
ATOM 3774 O O . VAL B 1 134 ? 0.991 -24.484 -6.289 1 98.94 134 VAL B O 1
ATOM 3777 N N . LEU B 1 135 ? 2.375 -24.906 -7.977 1 98.88 135 LEU B N 1
ATOM 3778 C CA . LEU B 1 135 ? 1.848 -26.234 -8.273 1 98.88 135 LEU B CA 1
ATOM 3779 C C . LEU B 1 135 ? 2.021 -27.172 -7.078 1 98.88 135 LEU B C 1
ATOM 3781 O O . LEU B 1 135 ? 1.107 -27.922 -6.734 1 98.88 135 LEU B O 1
ATOM 3785 N N . ASP B 1 136 ? 3.156 -27.094 -6.473 1 98.88 136 ASP B N 1
ATOM 3786 C CA . ASP B 1 136 ? 3.443 -27.969 -5.348 1 98.88 136 ASP B CA 1
ATOM 3787 C C . ASP B 1 136 ? 2.611 -27.594 -4.125 1 98.88 136 ASP B C 1
ATOM 3789 O O . ASP B 1 136 ? 2.221 -28.453 -3.34 1 98.88 136 ASP B O 1
ATOM 3793 N N . CYS B 1 137 ? 2.334 -26.312 -3.977 1 98.81 137 CYS B N 1
ATOM 3794 C CA . CYS B 1 137 ? 1.406 -25.891 -2.932 1 98.81 137 CYS B CA 1
ATOM 3795 C C . CYS B 1 137 ? 0.029 -26.5 -3.15 1 98.81 137 CYS B C 1
ATOM 3797 O O . CYS B 1 137 ? -0.622 -26.938 -2.197 1 98.81 137 CYS B O 1
ATOM 3799 N N . MET B 1 138 ? -0.407 -26.547 -4.371 1 98.75 138 MET B N 1
ATOM 3800 C CA . MET B 1 138 ? -1.689 -27.156 -4.723 1 98.75 138 MET B CA 1
ATOM 3801 C C . MET B 1 138 ? -1.688 -28.656 -4.43 1 98.75 138 MET B C 1
ATOM 3803 O O . MET B 1 138 ? -2.656 -29.188 -3.883 1 98.75 138 MET B O 1
ATOM 3807 N N . ARG B 1 139 ? -0.596 -29.359 -4.773 1 97.94 139 ARG B N 1
ATOM 3808 C CA . ARG B 1 139 ? -0.465 -30.766 -4.441 1 97.94 139 ARG B CA 1
ATOM 3809 C C . ARG B 1 139 ? -0.562 -30.984 -2.936 1 97.94 139 ARG B C 1
ATOM 3811 O O . ARG B 1 139 ? -1.263 -31.891 -2.479 1 97.94 139 ARG B O 1
ATOM 3818 N N . ALA B 1 140 ? 0.134 -30.156 -2.225 1 98.12 140 ALA B N 1
ATOM 3819 C CA . ALA B 1 140 ? 0.133 -30.266 -0.769 1 98.12 140 ALA B CA 1
ATOM 3820 C C . ALA B 1 140 ? -1.264 -30.031 -0.201 1 98.12 140 ALA B C 1
ATOM 3822 O O . ALA B 1 140 ? -1.679 -30.703 0.747 1 98.12 140 ALA B O 1
ATOM 3823 N N . ALA B 1 141 ? -1.938 -29.031 -0.753 1 98.38 141 ALA B N 1
ATOM 3824 C CA . ALA B 1 141 ? -3.307 -28.766 -0.319 1 98.38 141 ALA B CA 1
ATOM 3825 C C . ALA B 1 141 ? -4.195 -29.984 -0.523 1 98.38 141 ALA B C 1
ATOM 3827 O O . ALA B 1 141 ? -5.023 -30.312 0.332 1 98.38 141 ALA B O 1
ATOM 3828 N N . ARG B 1 142 ? -4.062 -30.734 -1.584 1 96.75 142 ARG B N 1
ATOM 3829 C CA . ARG B 1 142 ? -4.855 -31.922 -1.882 1 96.75 142 ARG B CA 1
ATOM 3830 C C . ARG B 1 142 ? -4.52 -33.062 -0.924 1 96.75 142 ARG B C 1
ATOM 3832 O O . ARG B 1 142 ? -5.355 -33.906 -0.667 1 96.75 142 ARG B O 1
ATOM 3839 N N . ALA B 1 143 ? -3.361 -33 -0.426 1 96.19 143 ALA B N 1
ATOM 3840 C CA . ALA B 1 143 ? -2.928 -34.062 0.499 1 96.19 143 ALA B CA 1
ATOM 3841 C C . ALA B 1 143 ? -3.383 -33.75 1.924 1 96.19 143 ALA B C 1
ATOM 3843 O O . ALA B 1 143 ? -3.213 -34.562 2.826 1 96.19 143 ALA B O 1
ATOM 3844 N N . LEU B 1 144 ? -3.885 -32.531 2.152 1 97.38 144 LEU B N 1
ATOM 3845 C CA . LEU B 1 144 ? -4.402 -32.156 3.465 1 97.38 144 LEU B CA 1
ATOM 3846 C C . LEU B 1 144 ? -5.805 -32.719 3.676 1 97.38 144 LEU B C 1
ATOM 3848 O O . LEU B 1 144 ? -6.77 -32.219 3.1 1 97.38 144 LEU B O 1
ATOM 3852 N N . PRO B 1 145 ? -5.98 -33.75 4.496 1 95.38 145 PRO B N 1
ATOM 3853 C CA . PRO B 1 145 ? -7.293 -34.375 4.641 1 95.38 145 PRO B CA 1
ATOM 3854 C C . PRO B 1 145 ? -8.367 -33.406 5.109 1 95.38 145 PRO B C 1
ATOM 3856 O O . PRO B 1 145 ? -9.523 -33.5 4.68 1 95.38 145 PRO B O 1
ATOM 3859 N N . GLU B 1 146 ? -7.992 -32.469 5.879 1 94.31 146 GLU B N 1
ATOM 3860 C CA . GLU B 1 146 ? -8.938 -31.531 6.473 1 94.31 146 GLU B CA 1
ATOM 3861 C C . GLU B 1 146 ? -9.531 -30.594 5.418 1 94.31 146 GLU B C 1
ATOM 3863 O O . GLU B 1 146 ? -10.562 -29.969 5.645 1 94.31 146 GLU B O 1
ATOM 3868 N N . ALA B 1 147 ? -8.828 -30.469 4.332 1 94.31 147 ALA B N 1
ATOM 3869 C CA . ALA B 1 147 ? -9.312 -29.578 3.285 1 94.31 147 ALA B CA 1
ATOM 3870 C C . ALA B 1 147 ? -10.484 -30.203 2.533 1 94.31 147 ALA B C 1
ATOM 3872 O O . ALA B 1 147 ? -11.25 -29.5 1.87 1 94.31 147 ALA B O 1
ATOM 3873 N N . GLY B 1 148 ? -10.617 -31.5 2.555 1 91.25 148 GLY B N 1
ATOM 3874 C CA . GLY B 1 148 ? -11.742 -32.188 1.932 1 91.25 148 GLY B CA 1
ATOM 3875 C C . GLY B 1 148 ? -11.773 -32.031 0.423 1 91.25 148 GLY B C 1
ATOM 3876 O O . GLY B 1 148 ? -12.844 -31.922 -0.172 1 91.25 148 GLY B O 1
ATOM 3877 N N . LEU B 1 149 ? -10.602 -31.969 -0.154 1 93 149 LEU B N 1
ATOM 3878 C CA . LEU B 1 149 ? -10.508 -31.781 -1.597 1 93 149 LEU B CA 1
ATOM 3879 C C . LEU B 1 149 ? -10.594 -33.125 -2.33 1 93 149 LEU B C 1
ATOM 3881 O O . LEU B 1 149 ? -10.055 -34.125 -1.867 1 93 149 LEU B O 1
ATOM 3885 N N . ASP B 1 150 ? -11.297 -33.062 -3.463 1 88.31 150 ASP B N 1
ATOM 3886 C CA . ASP B 1 150 ? -11.25 -34.188 -4.398 1 88.31 150 ASP B CA 1
ATOM 3887 C C . ASP B 1 150 ? -9.891 -34.281 -5.09 1 88.31 150 ASP B C 1
ATOM 3889 O O . ASP B 1 150 ? -9.438 -33.312 -5.699 1 88.31 150 ASP B O 1
ATOM 3893 N N . PRO B 1 151 ? -9.195 -35.344 -4.945 1 84.5 151 PRO B N 1
ATOM 3894 C CA . PRO B 1 151 ? -7.871 -35.469 -5.559 1 84.5 151 PRO B CA 1
ATOM 3895 C C . PRO B 1 151 ? -7.883 -35.219 -7.059 1 84.5 151 PRO B C 1
ATOM 3897 O O . PRO B 1 151 ? -6.855 -34.844 -7.633 1 84.5 151 PRO B O 1
ATOM 3900 N N . GLN B 1 152 ? -9.039 -35.406 -7.668 1 84.75 152 GLN B N 1
ATOM 3901 C CA . GLN B 1 152 ? -9.148 -35.188 -9.102 1 84.75 152 GLN B CA 1
ATOM 3902 C C . GLN B 1 152 ? -10.156 -34.062 -9.406 1 84.75 152 GLN B C 1
ATOM 3904 O O . GLN B 1 152 ? -10.688 -34 -10.516 1 84.75 152 GLN B O 1
ATOM 3909 N N . GLY B 1 153 ? -10.398 -33.281 -8.43 1 90 153 GLY B N 1
ATOM 3910 C CA . GLY B 1 153 ? -11.375 -32.219 -8.609 1 90 153 GLY B CA 1
ATOM 3911 C C . GLY B 1 153 ? -10.852 -31.062 -9.438 1 90 153 GLY B C 1
ATOM 3912 O O . GLY B 1 153 ? -9.656 -30.984 -9.727 1 90 153 GLY B O 1
ATOM 3913 N N . PRO B 1 154 ? -11.727 -30.219 -9.852 1 92.06 154 PRO B N 1
ATOM 3914 C CA . PRO B 1 154 ? -11.32 -29.094 -10.688 1 92.06 154 PRO B CA 1
ATOM 3915 C C . PRO B 1 154 ? -10.375 -28.141 -9.961 1 92.06 154 PRO B C 1
ATOM 3917 O O . PRO B 1 154 ? -10.5 -27.938 -8.75 1 92.06 154 PRO B O 1
ATOM 3920 N N . ALA B 1 155 ? -9.492 -27.609 -10.711 1 97.06 155 ALA B N 1
ATOM 3921 C CA . ALA B 1 155 ? -8.508 -26.672 -10.18 1 97.06 155 ALA B CA 1
ATOM 3922 C C . ALA B 1 155 ? -8.258 -25.516 -11.156 1 97.06 155 ALA B C 1
ATOM 3924 O O . ALA B 1 155 ? -8.562 -25.641 -12.344 1 97.06 155 ALA B O 1
ATOM 3925 N N . ALA B 1 156 ? -7.816 -24.438 -10.656 1 98.44 156 ALA B N 1
ATOM 3926 C CA . ALA B 1 156 ? -7.414 -23.281 -11.445 1 98.44 156 ALA B CA 1
ATOM 3927 C C . ALA B 1 156 ? -6.293 -22.5 -10.758 1 98.44 156 ALA B C 1
ATOM 3929 O O . ALA B 1 156 ? -5.91 -22.828 -9.633 1 98.44 156 ALA B O 1
ATOM 3930 N N . ILE B 1 157 ? -5.699 -21.594 -11.484 1 98.88 157 ILE B N 1
ATOM 3931 C CA . ILE B 1 157 ? -4.598 -20.797 -10.953 1 98.88 157 ILE B CA 1
ATOM 3932 C C . ILE B 1 157 ? -4.863 -19.312 -11.211 1 98.88 157 ILE B C 1
ATOM 3934 O O . ILE B 1 157 ? -5.371 -18.938 -12.273 1 98.88 157 ILE B O 1
ATOM 3938 N N . HIS B 1 158 ? -4.559 -18.484 -10.219 1 98.81 158 HIS B N 1
ATOM 3939 C CA . HIS B 1 158 ? -4.703 -17.031 -10.32 1 98.81 158 HIS B CA 1
ATOM 3940 C C . HIS B 1 158 ? -3.459 -16.328 -9.805 1 98.81 158 HIS B C 1
ATOM 3942 O O . HIS B 1 158 ? -2.885 -16.719 -8.789 1 98.81 158 HIS B O 1
ATOM 3948 N N . GLY B 1 159 ? -3.043 -15.258 -10.516 1 98.81 159 GLY B N 1
ATOM 3949 C CA . GLY B 1 159 ? -1.977 -14.406 -10.016 1 98.81 159 GLY B CA 1
ATOM 3950 C C . GLY B 1 159 ? -1.91 -13.062 -10.719 1 98.81 159 GLY B C 1
ATOM 3951 O O . GLY B 1 159 ? -2.385 -12.922 -11.844 1 98.81 159 GLY B O 1
ATOM 3952 N N . TYR B 1 160 ? -1.37 -12.078 -10.055 1 98.5 160 TYR B N 1
ATOM 3953 C CA . TYR B 1 160 ? -1.185 -10.719 -10.555 1 98.5 160 TYR B CA 1
ATOM 3954 C C . TYR B 1 160 ? 0.221 -10.219 -10.258 1 98.5 160 TYR B C 1
ATOM 3956 O O . TYR B 1 160 ? 0.771 -10.492 -9.188 1 98.5 160 TYR B O 1
ATOM 3964 N N . SER B 1 161 ? 0.846 -9.445 -11.266 1 98.31 161 SER B N 1
ATOM 3965 C CA . SER B 1 161 ? 2.182 -8.891 -11.078 1 98.31 161 SER B CA 1
ATOM 3966 C C . SER B 1 161 ? 3.217 -9.992 -10.883 1 98.31 161 SER B C 1
ATOM 3968 O O . SER B 1 161 ? 3.311 -10.914 -11.695 1 98.31 161 SER B O 1
ATOM 3970 N N . GLU B 1 162 ? 3.984 -10 -9.727 1 98.62 162 GLU B N 1
ATOM 3971 C CA . GLU B 1 162 ? 4.824 -11.164 -9.469 1 98.62 162 GLU B CA 1
ATOM 3972 C C . GLU B 1 162 ? 3.992 -12.445 -9.43 1 98.62 162 GLU B C 1
ATOM 3974 O O . GLU B 1 162 ? 4.441 -13.5 -9.883 1 98.62 162 GLU B O 1
ATOM 3979 N N . GLY B 1 163 ? 2.84 -12.328 -8.867 1 98.81 163 GLY B N 1
ATOM 3980 C CA . GLY B 1 163 ? 1.92 -13.453 -8.875 1 98.81 163 GLY B CA 1
ATOM 3981 C C . GLY B 1 163 ? 1.499 -13.867 -10.266 1 98.81 163 GLY B C 1
ATOM 3982 O O . GLY B 1 163 ? 1.257 -15.055 -10.523 1 98.81 163 GLY B O 1
ATOM 3983 N N . GLY B 1 164 ? 1.399 -12.844 -11.156 1 98.88 164 GLY B N 1
ATOM 3984 C CA . GLY B 1 164 ? 1.15 -13.172 -12.547 1 98.88 164 GLY B CA 1
ATOM 3985 C C . GLY B 1 164 ? 2.271 -13.977 -13.18 1 98.88 164 GLY B C 1
ATOM 3986 O O . GLY B 1 164 ? 2.018 -14.922 -13.938 1 98.88 164 GLY B O 1
ATOM 3987 N N . CYS B 1 165 ? 3.492 -13.586 -12.891 1 98.81 165 CYS B N 1
ATOM 3988 C CA . CYS B 1 165 ? 4.652 -14.344 -13.344 1 98.81 165 CYS B CA 1
ATOM 3989 C C . CYS B 1 165 ? 4.605 -15.781 -12.828 1 98.81 165 CYS B C 1
ATOM 3991 O O . CYS B 1 165 ? 4.758 -16.734 -13.594 1 98.81 165 CYS B O 1
ATOM 3993 N N . ALA B 1 166 ? 4.34 -15.938 -11.562 1 98.94 166 ALA B N 1
ATOM 3994 C CA . ALA B 1 166 ? 4.273 -17.25 -10.93 1 98.94 166 ALA B CA 1
ATOM 3995 C C . ALA B 1 166 ? 3.139 -18.094 -11.516 1 98.94 166 ALA B C 1
ATOM 3997 O O . ALA B 1 166 ? 3.33 -19.266 -11.852 1 98.94 166 ALA B O 1
ATOM 3998 N N . ALA B 1 167 ? 2.02 -17.469 -11.656 1 98.94 167 ALA B N 1
ATOM 3999 C CA . ALA B 1 167 ? 0.861 -18.156 -12.227 1 98.94 167 ALA B CA 1
ATOM 4000 C C . ALA B 1 167 ? 1.129 -18.562 -13.672 1 98.94 167 ALA B C 1
ATOM 4002 O O . ALA B 1 167 ? 0.817 -19.703 -14.062 1 98.94 167 ALA B O 1
ATOM 4003 N N . GLY B 1 168 ? 1.681 -17.641 -14.422 1 98.94 168 GLY B N 1
ATOM 4004 C CA . GLY B 1 168 ? 2.008 -17.984 -15.805 1 98.94 168 GLY B CA 1
ATOM 4005 C C . GLY B 1 168 ? 2.939 -19.172 -15.922 1 98.94 168 GLY B C 1
ATOM 4006 O O . GLY B 1 168 ? 2.707 -20.062 -16.734 1 98.94 168 GLY B O 1
ATOM 4007 N N . TRP B 1 169 ? 3.893 -19.188 -15.148 1 98.94 169 TRP B N 1
ATOM 4008 C CA . TRP B 1 169 ? 4.848 -20.297 -15.195 1 98.94 169 TRP B CA 1
ATOM 4009 C C . TRP B 1 169 ? 4.219 -21.578 -14.672 1 98.94 169 TRP B C 1
ATOM 4011 O O . TRP B 1 169 ? 4.477 -22.656 -15.195 1 98.94 169 TRP B O 1
ATOM 4021 N N . ALA B 1 170 ? 3.416 -21.484 -13.633 1 98.94 170 ALA B N 1
ATOM 4022 C CA . ALA B 1 170 ? 2.701 -22.656 -13.164 1 98.94 170 ALA B CA 1
ATOM 4023 C C . ALA B 1 170 ? 1.83 -23.25 -14.266 1 98.94 170 ALA B C 1
ATOM 4025 O O . ALA B 1 170 ? 1.836 -24.469 -14.492 1 98.94 170 ALA B O 1
ATOM 4026 N N . LEU B 1 171 ? 1.153 -22.406 -14.977 1 98.88 171 LEU B N 1
ATOM 4027 C CA . LEU B 1 171 ? 0.285 -22.844 -16.062 1 98.88 171 LEU B CA 1
ATOM 4028 C C . LEU B 1 171 ? 1.094 -23.516 -17.172 1 98.88 171 LEU B C 1
ATOM 4030 O O . LEU B 1 171 ? 0.705 -24.562 -17.672 1 98.88 171 LEU B O 1
ATOM 4034 N N . GLN B 1 172 ? 2.234 -22.984 -17.469 1 98.12 172 GLN B N 1
ATOM 4035 C CA . GLN B 1 172 ? 3.086 -23.5 -18.531 1 98.12 172 GLN B CA 1
ATOM 4036 C C . GLN B 1 172 ? 3.729 -24.828 -18.125 1 98.12 172 GLN B C 1
ATOM 4038 O O . GLN B 1 172 ? 3.963 -25.688 -18.984 1 98.12 172 GLN B O 1
ATOM 4043 N N . LEU B 1 173 ? 3.992 -24.938 -16.891 1 98.56 173 LEU B N 1
ATOM 4044 C CA . LEU B 1 173 ? 4.746 -26.109 -16.438 1 98.56 173 LEU B CA 1
ATOM 4045 C C . LEU B 1 173 ? 3.807 -27.266 -16.094 1 98.56 173 LEU B C 1
ATOM 4047 O O . LEU B 1 173 ? 4.23 -28.422 -16.047 1 98.56 173 LEU B O 1
ATOM 4051 N N . GLN B 1 174 ? 2.574 -26.953 -15.867 1 98.44 174 GLN B N 1
ATOM 4052 C CA . GLN B 1 174 ? 1.618 -27.922 -15.344 1 98.44 174 GLN B CA 1
ATOM 4053 C C . GLN B 1 174 ? 1.581 -29.172 -16.219 1 98.44 174 GLN B C 1
ATOM 4055 O O . GLN B 1 174 ? 1.646 -30.297 -15.703 1 98.44 174 GLN B O 1
ATOM 4060 N N . PRO B 1 175 ? 1.589 -29.172 -17.562 1 97.56 175 PRO B N 1
ATOM 4061 C CA . PRO B 1 175 ? 1.439 -30.375 -18.375 1 97.56 175 PRO B CA 1
ATOM 4062 C C . PRO B 1 175 ? 2.572 -31.375 -18.156 1 97.56 175 PRO B C 1
ATOM 4064 O O . PRO B 1 175 ? 2.348 -32.594 -18.219 1 97.56 175 PRO B O 1
ATOM 4067 N N . THR B 1 176 ? 3.713 -30.906 -17.812 1 97.19 176 THR B N 1
ATOM 4068 C CA . THR B 1 176 ? 4.855 -31.812 -17.703 1 97.19 176 THR B CA 1
ATOM 4069 C C . THR B 1 176 ? 5.25 -32 -16.234 1 97.19 176 THR B C 1
ATOM 4071 O O . THR B 1 176 ? 5.605 -33.125 -15.828 1 97.19 176 THR B O 1
ATOM 4074 N N . TYR B 1 177 ? 5.156 -30.984 -15.461 1 97.69 177 TYR B N 1
ATOM 4075 C CA . TYR B 1 177 ? 5.648 -30.984 -14.086 1 97.69 177 TYR B CA 1
ATOM 4076 C C . TYR B 1 177 ? 4.594 -31.531 -13.133 1 97.69 177 TYR B C 1
ATOM 4078 O O . TYR B 1 177 ? 4.918 -32.219 -12.172 1 97.69 177 TYR B O 1
ATOM 4086 N N . ALA B 1 178 ? 3.338 -31.203 -13.406 1 97.38 178 ALA B N 1
ATOM 4087 C CA . ALA B 1 178 ? 2.246 -31.578 -12.508 1 97.38 178 ALA B CA 1
ATOM 4088 C C . ALA B 1 178 ? 1.008 -32 -13.297 1 97.38 178 ALA B C 1
ATOM 4090 O O . ALA B 1 178 ? -0.087 -31.484 -13.062 1 97.38 178 ALA B O 1
ATOM 4091 N N . PRO B 1 179 ? 1.152 -33 -14.148 1 95.88 179 PRO B N 1
ATOM 4092 C CA . PRO B 1 179 ? -0.009 -33.438 -14.93 1 95.88 179 PRO B CA 1
ATOM 4093 C C . PRO B 1 179 ? -1.142 -33.969 -14.055 1 95.88 179 PRO B C 1
ATOM 4095 O O . PRO B 1 179 ? -2.273 -34.125 -14.523 1 95.88 179 PRO B O 1
ATOM 4098 N N . ASP B 1 180 ? -0.873 -34.219 -12.805 1 94.62 180 ASP B N 1
ATOM 4099 C CA . ASP B 1 180 ? -1.84 -34.75 -11.859 1 94.62 180 ASP B CA 1
ATOM 4100 C C . ASP B 1 180 ? -2.787 -33.656 -11.359 1 94.62 180 ASP B C 1
ATOM 4102 O O . ASP B 1 180 ? -3.771 -33.938 -10.68 1 94.62 180 ASP B O 1
ATOM 4106 N N . ILE B 1 181 ? -2.574 -32.375 -11.703 1 95.56 181 ILE B N 1
ATOM 4107 C CA . ILE B 1 181 ? -3.471 -31.297 -11.344 1 95.56 181 ILE B CA 1
ATOM 4108 C C . ILE B 1 181 ? -4.305 -30.891 -12.555 1 95.56 181 ILE B C 1
ATOM 4110 O O . ILE B 1 181 ? -3.838 -30.125 -13.406 1 95.56 181 ILE B O 1
ATOM 4114 N N . PRO B 1 182 ? -5.453 -31.359 -12.594 1 92.12 182 PRO B N 1
ATOM 4115 C CA . PRO B 1 182 ? -6.297 -30.969 -13.727 1 92.12 182 PRO B CA 1
ATOM 4116 C C . PRO B 1 182 ? -6.723 -29.5 -13.664 1 92.12 182 PRO B C 1
ATOM 4118 O O . PRO B 1 182 ? -7.629 -29.156 -12.898 1 92.12 182 PRO B O 1
ATOM 4121 N N . LEU B 1 183 ? -6.184 -28.672 -14.508 1 96.88 183 LEU B N 1
ATOM 4122 C CA . LEU B 1 183 ? -6.512 -27.25 -14.5 1 96.88 183 LEU B CA 1
ATOM 4123 C C . LEU B 1 183 ? -7.66 -26.938 -15.453 1 96.88 183 LEU B C 1
ATOM 4125 O O . LEU B 1 183 ? -7.598 -27.297 -16.641 1 96.88 183 LEU B O 1
ATOM 4129 N N . ALA B 1 184 ? -8.648 -26.281 -14.922 1 96.94 184 ALA B N 1
ATOM 4130 C CA . ALA B 1 184 ? -9.797 -25.875 -15.727 1 96.94 184 ALA B CA 1
ATOM 4131 C C . ALA B 1 184 ? -9.539 -24.531 -16.391 1 96.94 184 ALA B C 1
ATOM 4133 O O . ALA B 1 184 ? -10.086 -24.234 -17.469 1 96.94 184 ALA B O 1
ATOM 4134 N N . ALA B 1 185 ? -8.742 -23.703 -15.781 1 98.31 185 ALA B N 1
ATOM 4135 C CA . ALA B 1 185 ? -8.469 -22.359 -16.297 1 98.31 185 ALA B CA 1
ATOM 4136 C C . ALA B 1 185 ? -7.32 -21.703 -15.523 1 98.31 185 ALA B C 1
ATOM 4138 O O . ALA B 1 185 ? -6.867 -22.219 -14.508 1 98.31 185 ALA B O 1
ATOM 4139 N N . GLY B 1 186 ? -6.836 -20.594 -16.047 1 98.75 186 GLY B N 1
ATOM 4140 C CA . GLY B 1 186 ? -5.84 -19.781 -15.367 1 98.75 186 GLY B CA 1
ATOM 4141 C C . GLY B 1 186 ? -6.012 -18.297 -15.641 1 98.75 186 GLY B C 1
ATOM 4142 O O . GLY B 1 186 ? -6.531 -17.906 -16.688 1 98.75 186 GLY B O 1
ATOM 4143 N N . VAL B 1 187 ? -5.629 -17.5 -14.68 1 98.88 187 VAL B N 1
ATOM 4144 C CA . VAL B 1 187 ? -5.613 -16.047 -14.812 1 98.88 187 VAL B CA 1
ATOM 4145 C C . VAL B 1 187 ? -4.203 -15.523 -14.555 1 98.88 187 VAL B C 1
ATOM 4147 O O . VAL B 1 187 ? -3.576 -15.875 -13.555 1 98.88 187 VAL B O 1
ATOM 4150 N N . VAL B 1 188 ? -3.705 -14.727 -15.445 1 98.88 188 VAL B N 1
ATOM 4151 C CA . VAL B 1 188 ? -2.41 -14.062 -15.359 1 98.88 188 VAL B CA 1
ATOM 4152 C C . VAL B 1 188 ? -2.582 -12.562 -15.562 1 98.88 188 VAL B C 1
ATOM 4154 O O . VAL B 1 188 ? -2.875 -12.109 -16.672 1 98.88 188 VAL B O 1
ATOM 4157 N N . GLY B 1 189 ? -2.373 -11.828 -14.492 1 98.75 189 GLY B N 1
ATOM 4158 C CA . GLY B 1 189 ? -2.51 -10.383 -14.586 1 98.75 189 GLY B CA 1
ATOM 4159 C C . GLY B 1 189 ? -1.186 -9.648 -14.484 1 98.75 189 GLY B C 1
ATOM 4160 O O . GLY B 1 189 ? -0.373 -9.938 -13.609 1 98.75 189 GLY B O 1
ATOM 4161 N N . ALA B 1 190 ? -0.931 -8.734 -15.406 1 98.25 190 ALA B N 1
ATOM 4162 C CA . ALA B 1 190 ? 0.195 -7.805 -15.398 1 98.25 190 ALA B CA 1
ATOM 4163 C C . ALA B 1 190 ? 1.496 -8.523 -15.047 1 98.25 190 ALA B C 1
ATOM 4165 O O . ALA B 1 190 ? 2.238 -8.078 -14.164 1 98.25 190 ALA B O 1
ATOM 4166 N N . ALA B 1 191 ? 1.781 -9.594 -15.664 1 98.62 191 ALA B N 1
ATOM 4167 C CA . ALA B 1 191 ? 2.963 -10.398 -15.375 1 98.62 191 ALA B CA 1
ATOM 4168 C C . ALA B 1 191 ? 4.211 -9.789 -16.016 1 98.62 191 ALA B C 1
ATOM 4170 O O . ALA B 1 191 ? 4.184 -9.367 -17.172 1 98.62 191 ALA B O 1
ATOM 4171 N N . PRO B 1 192 ? 5.312 -9.664 -15.25 1 98.25 192 PRO B N 1
ATOM 4172 C CA . PRO B 1 192 ? 6.59 -9.508 -15.945 1 98.25 192 PRO B CA 1
ATOM 4173 C C . PRO B 1 192 ? 6.977 -10.75 -16.75 1 98.25 192 PRO B C 1
ATOM 4175 O O . PRO B 1 192 ? 7.645 -11.648 -16.234 1 98.25 192 PRO B O 1
ATOM 4178 N N . ALA B 1 193 ? 6.668 -10.742 -18.016 1 98.31 193 ALA B N 1
ATOM 4179 C CA . ALA B 1 193 ? 6.773 -11.914 -18.875 1 98.31 193 ALA B CA 1
ATOM 4180 C C . ALA B 1 193 ? 8.125 -11.961 -19.578 1 98.31 193 ALA B C 1
ATOM 4182 O O . ALA B 1 193 ? 8.555 -13.016 -20.047 1 98.31 193 ALA B O 1
ATOM 4183 N N . ASP B 1 194 ? 8.727 -10.828 -19.703 1 97.81 194 ASP B N 1
ATOM 4184 C CA . ASP B 1 194 ? 10.031 -10.656 -20.359 1 97.81 194 ASP B CA 1
ATOM 4185 C C . ASP B 1 194 ? 10.969 -9.828 -19.484 1 97.81 194 ASP B C 1
ATOM 4187 O O . ASP B 1 194 ? 11 -8.602 -19.578 1 97.81 194 ASP B O 1
ATOM 4191 N N . LEU B 1 195 ? 11.812 -10.547 -18.781 1 96.75 195 LEU B N 1
ATOM 4192 C CA . LEU B 1 195 ? 12.633 -9.898 -17.766 1 96.75 195 LEU B CA 1
ATOM 4193 C C . LEU B 1 195 ? 13.703 -9.016 -18.406 1 96.75 195 LEU B C 1
ATOM 4195 O O . LEU B 1 195 ? 14.07 -7.98 -17.844 1 96.75 195 LEU B O 1
ATOM 4199 N N . GLU B 1 196 ? 14.188 -9.391 -19.578 1 95 196 GLU B N 1
ATOM 4200 C CA . GLU B 1 196 ? 15.148 -8.531 -20.266 1 95 196 GLU B CA 1
ATOM 4201 C C . GLU B 1 196 ? 14.523 -7.184 -20.625 1 95 196 GLU B C 1
ATOM 4203 O O . GLU B 1 196 ? 15.133 -6.137 -20.406 1 95 196 GLU B O 1
ATOM 4208 N N . ALA B 1 197 ? 13.359 -7.238 -21.141 1 95 197 ALA B N 1
ATOM 4209 C CA . ALA B 1 197 ? 12.656 -6.012 -21.516 1 95 197 ALA B CA 1
ATOM 4210 C C . ALA B 1 197 ? 12.336 -5.172 -20.281 1 95 197 ALA B C 1
ATOM 4212 O O . ALA B 1 197 ? 12.289 -3.941 -20.359 1 95 197 ALA B O 1
ATOM 4213 N N . MET B 1 198 ? 12.133 -5.844 -19.141 1 95.81 198 MET B N 1
ATOM 4214 C CA . MET B 1 198 ? 11.836 -5.133 -17.906 1 95.81 198 MET B CA 1
ATOM 4215 C C . MET B 1 198 ? 13.023 -4.289 -17.453 1 95.81 198 MET B C 1
ATOM 4217 O O . MET B 1 198 ? 12.844 -3.234 -16.844 1 95.81 198 MET B O 1
ATOM 4221 N N . ILE B 1 199 ? 14.234 -4.785 -17.719 1 94.56 199 ILE B N 1
ATOM 4222 C CA . ILE B 1 199 ? 15.43 -4.016 -17.375 1 94.56 199 ILE B CA 1
ATOM 4223 C C . ILE B 1 199 ? 15.406 -2.678 -18.109 1 94.56 199 ILE B C 1
ATOM 4225 O O . ILE B 1 199 ? 15.609 -1.626 -17.5 1 94.56 199 ILE B O 1
ATOM 4229 N N . ASP B 1 200 ? 15.07 -2.729 -19.422 1 91.69 200 ASP B N 1
ATOM 4230 C CA . ASP B 1 200 ? 14.984 -1.508 -20.219 1 91.69 200 ASP B CA 1
ATOM 4231 C C . ASP B 1 200 ? 13.867 -0.599 -19.719 1 91.69 200 ASP B C 1
ATOM 4233 O O . ASP B 1 200 ? 14.039 0.621 -19.641 1 91.69 200 ASP B O 1
ATOM 4237 N N . ARG B 1 201 ? 12.766 -1.196 -19.312 1 91.25 201 ARG B N 1
ATOM 4238 C CA . ARG B 1 201 ? 11.602 -0.444 -18.859 1 91.25 201 ARG B CA 1
ATOM 4239 C C . ARG B 1 201 ? 11.906 0.349 -17.594 1 91.25 201 ARG B C 1
ATOM 4241 O O . ARG B 1 201 ? 11.43 1.472 -17.438 1 91.25 201 ARG B O 1
ATOM 4248 N N . HIS B 1 202 ? 12.664 -0.233 -16.656 1 93.69 202 HIS B N 1
ATOM 4249 C CA . HIS B 1 202 ? 12.805 0.361 -15.328 1 93.69 202 HIS B CA 1
ATOM 4250 C C . HIS B 1 202 ? 14.078 1.204 -15.242 1 93.69 202 HIS B C 1
ATOM 4252 O O . HIS B 1 202 ? 14.266 1.941 -14.273 1 93.69 202 HIS B O 1
ATOM 4258 N N . GLU B 1 203 ? 14.914 1.136 -16.297 1 91.44 203 GLU B N 1
ATOM 4259 C CA . GLU B 1 203 ? 16.125 1.957 -16.312 1 91.44 203 GLU B CA 1
ATOM 4260 C C . GLU B 1 203 ? 15.781 3.439 -16.172 1 91.44 203 GLU B C 1
ATOM 4262 O O . GLU B 1 203 ? 15.031 3.986 -16.984 1 91.44 203 GLU B O 1
ATOM 4267 N N . GLY B 1 204 ? 16.312 3.979 -15.141 1 90.06 204 GLY B N 1
ATOM 4268 C CA . GLY B 1 204 ? 16.109 5.402 -14.922 1 90.06 204 GLY B CA 1
ATOM 4269 C C . GLY B 1 204 ? 14.695 5.754 -14.523 1 90.06 204 GLY B C 1
ATOM 4270 O O . GLY B 1 204 ? 14.344 6.93 -14.438 1 90.06 204 GLY B O 1
ATOM 4271 N N . GLY B 1 205 ? 13.922 4.785 -14.281 1 88.56 205 GLY B N 1
ATOM 4272 C CA . GLY B 1 205 ? 12.508 5.039 -14.062 1 88.56 205 GLY B CA 1
ATOM 4273 C C . GLY B 1 205 ? 12.117 5.004 -12.594 1 88.56 205 GLY B C 1
ATOM 4274 O O . GLY B 1 205 ? 12.945 4.707 -11.734 1 88.56 205 GLY B O 1
ATOM 4275 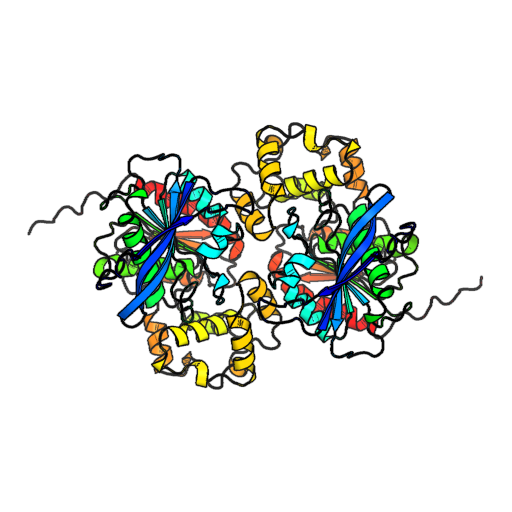N N . MET B 1 206 ? 10.805 5.281 -12.328 1 84.94 206 MET B N 1
ATOM 4276 C CA . MET B 1 206 ? 10.227 5.43 -11 1 84.94 206 MET B CA 1
ATOM 4277 C C . MET B 1 206 ? 10.367 4.141 -10.195 1 84.94 206 MET B C 1
ATOM 4279 O O . MET B 1 206 ? 10.555 4.176 -8.977 1 84.94 206 MET B O 1
ATOM 4283 N N . PHE B 1 207 ? 10.328 3.014 -10.867 1 92.12 207 PHE B N 1
ATOM 4284 C CA . PHE B 1 207 ? 10.32 1.729 -10.18 1 92.12 207 PHE B CA 1
ATOM 4285 C C . PHE B 1 207 ? 11.617 0.966 -10.445 1 92.12 207 PHE B C 1
ATOM 4287 O O . PHE B 1 207 ? 11.617 -0.265 -10.5 1 92.12 207 PHE B O 1
ATOM 4294 N N . ALA B 1 208 ? 12.703 1.7 -10.586 1 92 208 ALA B N 1
ATOM 4295 C CA . ALA B 1 208 ? 14.016 1.124 -10.867 1 92 208 ALA B CA 1
ATOM 4296 C C . ALA B 1 208 ? 14.477 0.212 -9.734 1 92 208 ALA B C 1
ATOM 4298 O O . ALA B 1 208 ? 15.273 -0.705 -9.945 1 92 208 ALA B O 1
ATOM 4299 N N . PHE B 1 209 ? 13.945 0.395 -8.516 1 91.75 209 PHE B N 1
ATOM 4300 C CA . PHE B 1 209 ? 14.336 -0.424 -7.371 1 91.75 209 PHE B CA 1
ATOM 4301 C C . PHE B 1 209 ? 13.977 -1.887 -7.605 1 91.75 209 PHE B C 1
ATOM 4303 O O . PHE B 1 209 ? 14.602 -2.783 -7.035 1 91.75 209 PHE B O 1
ATOM 4310 N N . LEU B 1 210 ? 13.023 -2.146 -8.461 1 95.44 210 LEU B N 1
ATOM 4311 C CA . LEU B 1 210 ? 12.609 -3.51 -8.781 1 95.44 210 LEU B CA 1
ATOM 4312 C C . LEU B 1 210 ? 13.727 -4.258 -9.508 1 95.44 210 LEU B C 1
ATOM 4314 O O . LEU B 1 210 ? 13.773 -5.488 -9.477 1 95.44 210 LEU B O 1
ATOM 4318 N N . LEU B 1 211 ? 14.602 -3.473 -10.148 1 94.94 211 LEU B N 1
ATOM 4319 C CA . LEU B 1 211 ? 15.758 -4.105 -10.781 1 94.94 211 LEU B CA 1
ATOM 4320 C C . LEU B 1 211 ? 16.703 -4.676 -9.734 1 94.94 211 LEU B C 1
ATOM 4322 O O . LEU B 1 211 ? 17.328 -5.715 -9.961 1 94.94 211 LEU B O 1
ATOM 4326 N N . VAL B 1 212 ? 16.797 -4.016 -8.617 1 95 212 VAL B N 1
ATOM 4327 C CA . VAL B 1 212 ? 17.594 -4.551 -7.527 1 95 212 VAL B CA 1
ATOM 4328 C C . VAL B 1 212 ? 16.938 -5.816 -6.977 1 95 212 VAL B C 1
ATOM 4330 O O . VAL B 1 212 ? 17.625 -6.816 -6.73 1 95 212 VAL B O 1
ATOM 4333 N N . TYR B 1 213 ? 15.602 -5.773 -6.789 1 96.38 213 TYR B N 1
ATOM 4334 C CA . TYR B 1 213 ? 14.875 -6.98 -6.414 1 96.38 213 TYR B CA 1
ATOM 4335 C C . TYR B 1 213 ? 15.156 -8.117 -7.395 1 96.38 213 TYR B C 1
ATOM 4337 O O . TYR B 1 213 ? 15.406 -9.25 -6.984 1 96.38 213 TYR B O 1
ATOM 4345 N N . GLY B 1 214 ? 15.086 -7.758 -8.664 1 96.81 214 GLY B N 1
ATOM 4346 C CA . GLY B 1 214 ? 15.336 -8.75 -9.695 1 96.81 214 GLY B CA 1
ATOM 4347 C C . GLY B 1 214 ? 16.734 -9.352 -9.625 1 96.81 214 GLY B C 1
ATOM 4348 O O . GLY B 1 214 ? 16.891 -10.562 -9.789 1 96.81 214 GLY B O 1
ATOM 4349 N N . LEU B 1 215 ? 17.703 -8.5 -9.391 1 96.5 215 LEU B N 1
ATOM 4350 C CA . LEU B 1 215 ? 19.078 -8.961 -9.289 1 96.5 215 LEU B CA 1
ATOM 4351 C C . LEU B 1 215 ? 19.266 -9.891 -8.094 1 96.5 215 LEU B C 1
ATOM 4353 O O . LEU B 1 215 ? 19.938 -10.914 -8.195 1 96.5 215 LEU B O 1
ATOM 4357 N N . LEU B 1 216 ? 18.688 -9.562 -7.012 1 96.94 21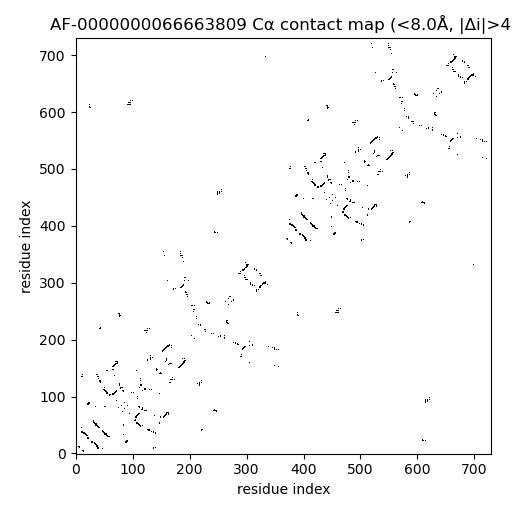6 LEU B N 1
ATOM 4358 C CA . LEU B 1 216 ? 18.734 -10.414 -5.828 1 96.94 216 LEU B CA 1
ATOM 4359 C C . LEU B 1 216 ? 18.016 -11.734 -6.082 1 96.94 216 LEU B C 1
ATOM 4361 O O . LEU B 1 216 ? 18.484 -12.789 -5.648 1 96.94 216 LEU B O 1
ATOM 4365 N N . GLY B 1 217 ? 16.891 -11.656 -6.805 1 97.81 217 GLY B N 1
ATOM 4366 C CA . GLY B 1 217 ? 16.188 -12.867 -7.195 1 97.81 217 GLY B CA 1
ATOM 4367 C C . GLY B 1 217 ? 17.016 -13.766 -8.102 1 97.81 217 GLY B C 1
ATOM 4368 O O . GLY B 1 217 ? 17.047 -14.984 -7.922 1 97.81 217 GLY B O 1
ATOM 4369 N N . LEU B 1 218 ? 17.688 -13.156 -9.047 1 97.44 218 LEU B N 1
ATOM 4370 C CA . LEU B 1 218 ? 18.562 -13.898 -9.953 1 97.44 218 LEU B CA 1
ATOM 4371 C C . LEU B 1 218 ? 19.688 -14.586 -9.188 1 97.44 218 LEU B C 1
ATOM 4373 O O . LEU B 1 218 ? 20 -15.75 -9.453 1 97.44 218 LEU B O 1
ATOM 4377 N N . HIS B 1 219 ? 20.234 -13.867 -8.273 1 97.06 219 HIS B N 1
ATOM 4378 C CA . HIS B 1 219 ? 21.297 -14.438 -7.449 1 97.06 219 HIS B CA 1
ATOM 4379 C C . HIS B 1 219 ? 20.781 -15.602 -6.617 1 97.06 219 HIS B C 1
ATOM 4381 O O . HIS B 1 219 ? 21.469 -16.625 -6.473 1 97.06 219 HIS B O 1
ATOM 4387 N N . ALA B 1 220 ? 19.625 -15.469 -6.082 1 97.62 220 ALA B N 1
ATOM 4388 C CA . ALA B 1 220 ? 19.031 -16.516 -5.258 1 97.62 220 ALA B CA 1
ATOM 4389 C C . ALA B 1 220 ? 18.781 -17.781 -6.074 1 97.62 220 ALA B C 1
ATOM 4391 O O . ALA B 1 220 ? 19 -18.891 -5.594 1 97.62 220 ALA B O 1
ATOM 4392 N N . ALA B 1 221 ? 18.359 -17.641 -7.316 1 98.31 221 ALA B N 1
ATOM 4393 C CA . ALA B 1 221 ? 17.984 -18.766 -8.172 1 98.31 221 ALA B CA 1
ATOM 4394 C C . ALA B 1 221 ? 19.203 -19.406 -8.812 1 98.31 221 ALA B C 1
ATOM 4396 O O . ALA B 1 221 ? 19.25 -20.625 -8.992 1 98.31 221 ALA B O 1
ATOM 4397 N N . TYR B 1 222 ? 20.156 -18.562 -9.164 1 98.12 222 TYR B N 1
ATOM 4398 C CA . TYR B 1 222 ? 21.328 -19 -9.922 1 98.12 222 TYR B CA 1
ATOM 4399 C C . TYR B 1 222 ? 22.609 -18.453 -9.312 1 98.12 222 TYR B C 1
ATOM 4401 O O . TYR B 1 222 ? 23.297 -17.641 -9.93 1 98.12 222 TYR B O 1
ATOM 4409 N N . PRO B 1 223 ? 23.016 -19.031 -8.242 1 97.12 223 PRO B N 1
ATOM 4410 C CA . PRO B 1 223 ? 24.188 -18.484 -7.551 1 97.12 223 PRO B CA 1
ATOM 4411 C C . PRO B 1 223 ? 25.469 -18.609 -8.383 1 97.12 223 PRO B C 1
ATOM 4413 O O . PRO B 1 223 ? 26.406 -17.859 -8.172 1 97.12 223 PRO B O 1
ATOM 4416 N N . GLU B 1 224 ? 25.484 -19.516 -9.328 1 96.88 224 GLU B N 1
ATOM 4417 C CA . GLU B 1 224 ? 26.656 -19.719 -10.164 1 96.88 224 GLU B CA 1
ATOM 4418 C C . GLU B 1 224 ? 26.953 -18.5 -11.031 1 96.88 224 GLU B C 1
ATOM 4420 O O . GLU B 1 224 ? 28.062 -18.344 -11.523 1 96.88 224 GLU B O 1
ATOM 4425 N N . LEU B 1 225 ? 25.984 -17.656 -11.188 1 96.81 225 LEU B N 1
ATOM 4426 C CA . LEU B 1 225 ? 26.156 -16.469 -12.023 1 96.81 225 LEU B CA 1
ATOM 4427 C C . LEU B 1 225 ? 26.984 -15.406 -11.297 1 96.81 225 LEU B C 1
ATOM 4429 O O . LEU B 1 225 ? 27.484 -14.469 -11.922 1 96.81 225 LEU B O 1
ATOM 4433 N N . ASP B 1 226 ? 27.047 -15.461 -10.008 1 96.06 226 ASP B N 1
ATOM 4434 C CA . ASP B 1 226 ? 27.734 -14.469 -9.188 1 96.06 226 ASP B CA 1
ATOM 4435 C C . ASP B 1 226 ? 27.297 -13.055 -9.555 1 96.06 226 ASP B C 1
ATOM 4437 O O . ASP B 1 226 ? 28.125 -12.18 -9.789 1 96.06 226 ASP B O 1
ATOM 4441 N N . ALA B 1 227 ? 26.047 -12.922 -9.703 1 95.31 227 ALA B N 1
ATOM 4442 C CA . ALA B 1 227 ? 25.484 -11.68 -10.219 1 95.31 227 ALA B CA 1
ATOM 4443 C C . ALA B 1 227 ? 25.797 -10.508 -9.289 1 95.31 227 ALA B C 1
ATOM 4445 O O . ALA B 1 227 ? 25.938 -9.367 -9.734 1 95.31 227 ALA B O 1
ATOM 4446 N N . LEU B 1 228 ? 25.938 -10.742 -8 1 96.06 228 LEU B N 1
ATOM 4447 C CA . LEU B 1 228 ? 26.141 -9.68 -7.02 1 96.06 228 LEU B CA 1
ATOM 4448 C C . LEU B 1 228 ? 27.547 -9.125 -7.09 1 96.06 228 LEU B C 1
ATOM 4450 O O . LEU B 1 228 ? 27.844 -8.062 -6.535 1 96.06 228 LEU B O 1
ATOM 4454 N N . SER B 1 229 ? 28.422 -9.844 -7.773 1 95.75 229 SER B N 1
ATOM 4455 C CA . SER B 1 229 ? 29.797 -9.367 -7.914 1 95.75 229 SER B CA 1
ATOM 4456 C C . SER B 1 229 ? 29.859 -8.117 -8.789 1 95.75 229 SER B C 1
ATOM 4458 O O . SER B 1 229 ? 30.859 -7.395 -8.766 1 95.75 229 SER B O 1
ATOM 4460 N N . TYR B 1 230 ? 28.812 -7.891 -9.5 1 95.69 230 TYR B N 1
ATOM 4461 C CA . TYR B 1 230 ? 28.797 -6.734 -10.391 1 95.69 230 TYR B CA 1
ATOM 4462 C C . TYR B 1 230 ? 28.297 -5.492 -9.656 1 95.69 230 TYR B C 1
ATOM 4464 O O . TYR B 1 230 ? 28.312 -4.391 -10.211 1 95.69 230 TYR B O 1
ATOM 4472 N N . LEU B 1 231 ? 27.859 -5.598 -8.422 1 96.94 231 LEU B N 1
ATOM 4473 C CA . LEU B 1 231 ? 27.359 -4.449 -7.684 1 96.94 231 LEU B CA 1
ATOM 4474 C C . LEU B 1 231 ? 28.5 -3.494 -7.328 1 96.94 231 LEU B C 1
ATOM 4476 O O . LEU B 1 231 ? 29.578 -3.932 -6.918 1 96.94 231 LEU B O 1
ATOM 4480 N N . THR B 1 232 ? 28.234 -2.23 -7.535 1 97.19 232 THR B N 1
ATOM 4481 C CA . THR B 1 232 ? 29.109 -1.203 -6.973 1 97.19 232 THR B CA 1
ATOM 4482 C C . THR B 1 232 ? 28.891 -1.085 -5.465 1 97.19 232 THR B C 1
ATOM 4484 O O . THR B 1 232 ? 28.078 -1.804 -4.887 1 97.19 232 THR B O 1
ATOM 4487 N N . GLY B 1 233 ? 29.703 -0.194 -4.859 1 95.56 233 GLY B N 1
ATOM 4488 C CA . GLY B 1 233 ? 29.438 0.097 -3.457 1 95.56 233 GLY B CA 1
ATOM 4489 C C . GLY B 1 233 ? 28.031 0.594 -3.195 1 95.56 233 GLY B C 1
ATOM 4490 O O . GLY B 1 233 ? 27.391 0.168 -2.236 1 95.56 233 GLY B O 1
ATOM 4491 N N . TYR B 1 234 ? 27.547 1.438 -4.066 1 93.38 234 TYR B N 1
ATOM 4492 C CA . TYR B 1 234 ? 26.188 1.953 -3.984 1 93.38 234 TYR B CA 1
ATOM 4493 C C . TYR B 1 234 ? 25.172 0.832 -4.156 1 93.38 234 TYR B C 1
ATOM 4495 O O . TYR B 1 234 ? 24.203 0.754 -3.408 1 93.38 234 TYR B O 1
ATOM 4503 N N . GLY B 1 235 ? 25.422 -0.003 -5.086 1 95.81 235 GLY B N 1
ATOM 4504 C CA . GLY B 1 235 ? 24.531 -1.133 -5.328 1 95.81 235 GLY B CA 1
ATOM 4505 C C . GLY B 1 235 ? 24.453 -2.092 -4.156 1 95.81 235 GLY B C 1
ATOM 4506 O O . GLY B 1 235 ? 23.375 -2.598 -3.832 1 95.81 235 GLY B O 1
ATOM 4507 N N . ARG B 1 236 ? 25.547 -2.316 -3.514 1 96.25 236 ARG B N 1
ATOM 4508 C CA . ARG B 1 236 ? 25.594 -3.207 -2.357 1 96.25 236 ARG B CA 1
ATOM 4509 C C . ARG B 1 236 ? 24.797 -2.633 -1.194 1 96.25 236 ARG B C 1
ATOM 4511 O O . ARG B 1 236 ? 24.094 -3.367 -0.494 1 96.25 236 ARG B O 1
ATOM 4518 N N . ALA B 1 237 ? 24.922 -1.392 -1.022 1 91.38 237 ALA B N 1
ATOM 4519 C CA . ALA B 1 237 ? 24.156 -0.733 0.039 1 91.38 237 ALA B CA 1
ATOM 4520 C C . ALA B 1 237 ? 22.656 -0.804 -0.23 1 91.38 237 ALA B C 1
ATOM 4522 O O . ALA B 1 237 ? 21.875 -1.102 0.673 1 91.38 237 ALA B O 1
ATOM 4523 N N . ALA B 1 238 ? 22.312 -0.512 -1.436 1 92.69 238 ALA B N 1
ATOM 4524 C CA . ALA B 1 238 ? 20.906 -0.586 -1.817 1 92.69 238 ALA B CA 1
ATOM 4525 C C . ALA B 1 238 ? 20.359 -1.999 -1.63 1 92.69 238 ALA B C 1
ATOM 4527 O O . ALA B 1 238 ? 19.266 -2.182 -1.093 1 92.69 238 ALA B O 1
ATOM 4528 N N . ALA B 1 239 ? 21.141 -2.99 -2.035 1 94.12 239 ALA B N 1
ATOM 4529 C CA . ALA B 1 239 ? 20.734 -4.387 -1.903 1 94.12 239 ALA B CA 1
ATOM 4530 C C . ALA B 1 239 ? 20.547 -4.766 -0.438 1 94.12 239 ALA B C 1
ATOM 4532 O O . ALA B 1 239 ? 19.625 -5.492 -0.092 1 94.12 239 ALA B O 1
ATOM 4533 N N . THR B 1 240 ? 21.391 -4.289 0.396 1 91.69 240 THR B N 1
ATOM 4534 C CA . THR B 1 240 ? 21.328 -4.586 1.822 1 91.69 240 THR B CA 1
ATOM 4535 C C . THR B 1 240 ? 20.031 -4.066 2.428 1 91.69 240 THR B C 1
ATOM 4537 O O . THR B 1 240 ? 19.375 -4.762 3.215 1 91.69 240 THR B O 1
ATOM 4540 N N . VAL B 1 241 ? 19.672 -2.928 2.002 1 88.06 241 VAL B N 1
ATOM 4541 C CA . VAL B 1 241 ? 18.453 -2.311 2.531 1 88.06 241 VAL B CA 1
ATOM 4542 C C . VAL B 1 241 ? 17.219 -3.006 1.955 1 88.06 241 VAL B C 1
ATOM 4544 O O . VAL B 1 241 ? 16.312 -3.385 2.695 1 88.06 241 VAL B O 1
ATOM 4547 N N . LEU B 1 242 ? 17.234 -3.199 0.688 1 92 242 LEU B N 1
ATOM 4548 C CA . LEU B 1 242 ? 16.047 -3.697 0.004 1 92 242 LEU B CA 1
ATOM 4549 C C . LEU B 1 242 ? 15.781 -5.156 0.364 1 92 242 LEU B C 1
ATOM 4551 O O . LEU B 1 242 ? 14.633 -5.602 0.36 1 92 242 LEU B O 1
ATOM 4555 N N . ARG B 1 243 ? 16.797 -5.91 0.812 1 92.38 243 ARG B N 1
ATOM 4556 C CA . ARG B 1 243 ? 16.641 -7.289 1.269 1 92.38 243 ARG B CA 1
ATOM 4557 C C . ARG B 1 243 ? 15.742 -7.367 2.496 1 92.38 243 ARG B C 1
ATOM 4559 O O . ARG B 1 243 ? 15.188 -8.422 2.797 1 92.38 243 ARG B O 1
ATOM 4566 N N . ARG B 1 244 ? 15.516 -6.305 3.119 1 88.06 244 ARG B N 1
ATOM 4567 C CA . ARG B 1 244 ? 14.82 -6.297 4.402 1 88.06 244 ARG B CA 1
ATOM 4568 C C . ARG B 1 244 ? 13.453 -5.629 4.277 1 88.06 244 ARG B C 1
ATOM 4570 O O . ARG B 1 244 ? 12.805 -5.336 5.285 1 88.06 244 ARG B O 1
ATOM 4577 N N . THR B 1 245 ? 13.078 -5.418 3.062 1 88.56 245 THR B N 1
ATOM 4578 C CA . THR B 1 245 ? 11.898 -4.574 2.91 1 88.56 245 THR B CA 1
ATOM 4579 C C . THR B 1 245 ? 10.68 -5.418 2.551 1 88.56 245 THR B C 1
ATOM 4581 O O . THR B 1 245 ? 10.789 -6.398 1.812 1 88.56 245 THR B O 1
ATOM 4584 N N . HIS B 1 246 ? 9.492 -5.047 3.186 1 86.06 246 HIS B N 1
ATOM 4585 C CA . HIS B 1 246 ? 8.188 -5.285 2.578 1 86.06 246 HIS B CA 1
ATOM 4586 C C . HIS B 1 246 ? 7.984 -4.406 1.351 1 86.06 246 HIS B C 1
ATOM 4588 O O . HIS B 1 246 ? 8.578 -3.33 1.247 1 86.06 246 HIS B O 1
ATOM 4594 N N . ILE B 1 247 ? 7.148 -4.793 0.457 1 89.88 247 ILE B N 1
ATOM 4595 C CA . ILE B 1 247 ? 6.992 -4.105 -0.82 1 89.88 247 ILE B CA 1
ATOM 4596 C C . ILE B 1 247 ? 6.41 -2.713 -0.589 1 89.88 247 ILE B C 1
ATOM 4598 O O . ILE B 1 247 ? 6.758 -1.764 -1.295 1 89.88 247 ILE B O 1
ATOM 4602 N N . VAL B 1 248 ? 5.617 -2.535 0.4 1 84.25 248 VAL B N 1
ATOM 4603 C CA . VAL B 1 248 ? 4.891 -1.283 0.591 1 84.25 248 VAL B CA 1
ATOM 4604 C C . VAL B 1 248 ? 5.875 -0.163 0.927 1 84.25 248 VAL B C 1
ATOM 4606 O O . VAL B 1 248 ? 5.93 0.852 0.229 1 84.25 248 VAL B O 1
ATOM 4609 N N . PRO B 1 249 ? 6.773 -0.307 1.879 1 81.44 249 PRO B N 1
ATOM 4610 C CA . PRO B 1 249 ? 7.773 0.741 2.092 1 81.44 249 PRO B CA 1
ATOM 4611 C C . PRO B 1 249 ? 8.852 0.758 1.01 1 81.44 249 PRO B C 1
ATOM 4613 O O . PRO B 1 249 ? 9.531 1.77 0.829 1 81.44 249 PRO B O 1
ATOM 4616 N N . ALA B 1 250 ? 9.039 -0.343 0.265 1 88.19 250 ALA B N 1
ATOM 4617 C CA . ALA B 1 250 ? 10.07 -0.405 -0.769 1 88.19 250 ALA B CA 1
ATOM 4618 C C . ALA B 1 250 ? 9.766 0.568 -1.904 1 88.19 250 ALA B C 1
ATOM 4620 O O . ALA B 1 250 ? 10.68 1.094 -2.541 1 88.19 250 ALA B O 1
ATOM 4621 N N . VAL B 1 251 ? 8.523 0.818 -2.1 1 88.5 251 VAL B N 1
ATOM 4622 C CA . VAL B 1 251 ? 8.133 1.668 -3.219 1 88.5 251 VAL B CA 1
ATOM 4623 C C . VAL B 1 251 ? 8.625 3.094 -2.986 1 88.5 251 VAL B C 1
ATOM 4625 O O . VAL B 1 251 ? 9.414 3.619 -3.777 1 88.5 251 VAL B O 1
ATOM 4628 N N . PRO B 1 252 ? 8.305 3.744 -1.884 1 84.19 252 PRO B N 1
ATOM 4629 C CA . PRO B 1 252 ? 8.844 5.094 -1.684 1 84.19 252 PRO B CA 1
ATOM 4630 C C . PRO B 1 252 ? 10.352 5.102 -1.449 1 84.19 252 PRO B C 1
ATOM 4632 O O . PRO B 1 252 ? 11.031 6.051 -1.84 1 84.19 252 PRO B O 1
ATOM 4635 N N . LEU B 1 253 ? 10.875 4.07 -0.861 1 82.94 253 LEU B N 1
ATOM 4636 C CA . LEU B 1 253 ? 12.32 3.99 -0.674 1 82.94 253 LEU B CA 1
ATOM 4637 C C . LEU B 1 253 ? 13.039 3.977 -2.018 1 82.94 253 LEU B C 1
ATOM 4639 O O . LEU B 1 253 ? 14.047 4.672 -2.193 1 82.94 253 LEU B O 1
ATOM 4643 N N . GLY B 1 254 ? 12.492 3.238 -2.924 1 84.5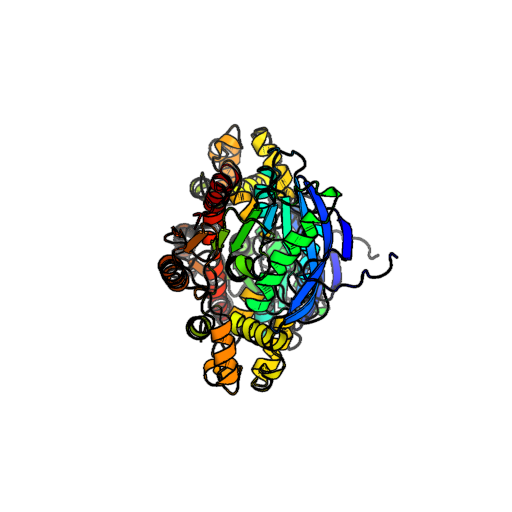 254 GLY B N 1
ATOM 4644 C CA . GLY B 1 254 ? 13.062 3.168 -4.262 1 84.5 254 GLY B CA 1
ATOM 4645 C C . GLY B 1 254 ? 12.93 4.465 -5.039 1 84.5 254 GLY B C 1
ATOM 4646 O O . GLY B 1 254 ? 13.867 4.891 -5.711 1 84.5 254 GLY B O 1
ATOM 4647 N N . TRP B 1 255 ? 11.82 5.047 -4.883 1 81 255 TRP B N 1
ATOM 4648 C CA . TRP B 1 255 ? 11.578 6.301 -5.594 1 81 255 TRP B CA 1
ATOM 4649 C C . TRP B 1 255 ? 12.484 7.406 -5.074 1 81 255 TRP B C 1
ATOM 4651 O O . TRP B 1 255 ? 12.938 8.258 -5.844 1 81 255 TRP B O 1
ATOM 4661 N N . LEU B 1 256 ? 12.789 7.34 -3.846 1 77 256 LEU B N 1
ATOM 4662 C CA . LEU B 1 256 ? 13.57 8.406 -3.215 1 77 256 LEU B CA 1
ATOM 4663 C C . LEU B 1 256 ? 15.062 8.133 -3.34 1 77 256 LEU B C 1
ATOM 4665 O O . LEU B 1 256 ? 15.883 8.977 -2.973 1 77 256 LEU B O 1
ATOM 4669 N N . ALA B 1 257 ? 15.398 6.98 -3.844 1 82.81 257 ALA B N 1
ATOM 4670 C CA . ALA B 1 257 ? 16.812 6.652 -4.035 1 82.81 257 ALA B CA 1
ATOM 4671 C C . ALA B 1 257 ? 17.516 7.715 -4.879 1 82.81 257 ALA B C 1
ATOM 4673 O O . ALA B 1 257 ? 16.922 8.242 -5.828 1 82.81 257 ALA B O 1
ATOM 4674 N N . PRO B 1 258 ? 18.766 8.008 -4.562 1 76.94 258 PRO B N 1
ATOM 4675 C CA . PRO B 1 258 ? 19.516 9.078 -5.23 1 76.94 258 PRO B CA 1
ATOM 4676 C C . PRO B 1 258 ? 19.703 8.82 -6.727 1 76.94 258 PRO B C 1
ATOM 4678 O O . PRO B 1 258 ? 19.875 9.766 -7.5 1 76.94 258 PRO B O 1
ATOM 4681 N N . SER B 1 259 ? 19.797 7.59 -7.078 1 82.81 259 SER B N 1
ATOM 4682 C CA . SER B 1 259 ? 19.984 7.273 -8.492 1 82.81 259 SER B CA 1
ATOM 4683 C C . SER B 1 259 ? 19.016 6.176 -8.938 1 82.81 259 SER B C 1
ATOM 4685 O O . SER B 1 259 ? 18.703 5.273 -8.164 1 82.81 259 SER B O 1
ATOM 4687 N N . LYS B 1 260 ? 18.609 6.387 -10.172 1 86.31 260 LYS B N 1
ATOM 4688 C CA . LYS B 1 260 ? 17.75 5.387 -10.805 1 86.31 260 LYS B CA 1
ATOM 4689 C C . LYS B 1 260 ? 18.438 4.77 -12.023 1 86.31 260 LYS B C 1
ATOM 4691 O O . LYS B 1 260 ? 17.828 3.965 -12.734 1 86.31 260 LYS B O 1
ATOM 4696 N N . ARG B 1 261 ? 19.688 5.094 -12.148 1 91.12 261 ARG B N 1
ATOM 4697 C CA . ARG B 1 261 ? 20.453 4.59 -13.289 1 91.12 261 ARG B CA 1
ATOM 4698 C C . ARG B 1 261 ? 21.156 3.281 -12.945 1 91.12 261 ARG B C 1
ATOM 4700 O O . ARG B 1 261 ? 21.828 3.182 -11.922 1 91.12 261 ARG B O 1
ATOM 4707 N N . ILE B 1 262 ? 21.062 2.355 -13.766 1 91.94 262 ILE B N 1
ATOM 4708 C CA . ILE B 1 262 ? 21.594 1.015 -13.57 1 91.94 262 ILE B CA 1
ATOM 4709 C C . ILE B 1 262 ? 23.109 1.092 -13.367 1 91.94 262 ILE B C 1
ATOM 4711 O O . ILE B 1 262 ? 23.672 0.383 -12.531 1 91.94 262 ILE B O 1
ATOM 4715 N N . ASP B 1 263 ? 23.734 2.059 -14.047 1 93.38 263 ASP B N 1
ATOM 4716 C CA . ASP B 1 263 ? 25.188 2.145 -14.047 1 93.38 263 ASP B CA 1
ATOM 4717 C C . ASP B 1 263 ? 25.703 2.594 -12.68 1 93.38 263 ASP B C 1
ATOM 4719 O O . ASP B 1 263 ? 26.891 2.439 -12.383 1 93.38 263 ASP B O 1
ATOM 4723 N N . ARG B 1 264 ? 24.859 3.125 -11.891 1 94.12 264 ARG B N 1
ATOM 4724 C CA . ARG B 1 264 ? 25.25 3.496 -10.539 1 94.12 264 ARG B CA 1
ATOM 4725 C C . ARG B 1 264 ? 25.266 2.279 -9.617 1 94.12 264 ARG B C 1
ATOM 4727 O O . ARG B 1 264 ? 25.984 2.258 -8.617 1 94.12 264 ARG B O 1
ATOM 4734 N N . TYR B 1 265 ? 24.531 1.279 -9.961 1 94.62 265 TYR B N 1
ATOM 4735 C CA . TYR B 1 265 ? 24.312 0.139 -9.078 1 94.62 265 TYR B CA 1
ATOM 4736 C C . TYR B 1 265 ? 25.219 -1.024 -9.453 1 94.62 265 TYR B C 1
ATOM 4738 O O . TYR B 1 265 ? 25.562 -1.859 -8.609 1 94.62 265 TYR B O 1
ATOM 4746 N N . VAL B 1 266 ? 25.609 -1.103 -10.711 1 95.94 266 VAL B N 1
ATOM 4747 C CA . VAL B 1 266 ? 26.375 -2.25 -11.172 1 95.94 266 VAL B CA 1
ATOM 4748 C C . VAL B 1 266 ? 27.531 -1.777 -12.055 1 95.94 266 VAL B C 1
ATOM 4750 O O . VAL B 1 266 ? 27.422 -0.744 -12.727 1 95.94 266 VAL B O 1
ATOM 4753 N N . THR B 1 267 ? 28.547 -2.586 -12.07 1 96.19 267 THR B N 1
ATOM 4754 C CA . THR B 1 267 ? 29.719 -2.301 -12.891 1 96.19 267 THR B CA 1
ATOM 4755 C C . THR B 1 267 ? 29.516 -2.803 -14.32 1 96.19 267 THR B C 1
ATOM 4757 O O . THR B 1 267 ? 30.188 -2.354 -15.25 1 96.19 267 THR B O 1
ATOM 4760 N N . ARG B 1 268 ? 28.641 -3.764 -14.422 1 94.31 268 ARG B N 1
ATOM 4761 C CA . ARG B 1 268 ? 28.25 -4.34 -15.711 1 94.31 268 ARG B CA 1
ATOM 4762 C C . ARG B 1 268 ? 26.75 -4.617 -15.766 1 94.31 268 ARG B C 1
ATOM 4764 O O . ARG B 1 268 ? 26.203 -5.219 -14.844 1 94.31 268 ARG B O 1
ATOM 4771 N N . ARG B 1 269 ? 26.219 -4.18 -16.875 1 91.44 269 ARG B N 1
ATOM 4772 C CA . ARG B 1 269 ? 24.797 -4.418 -17.031 1 91.44 269 ARG B CA 1
ATOM 4773 C C . ARG B 1 269 ? 24.5 -5.906 -17.172 1 91.44 269 ARG B C 1
ATOM 4775 O O . ARG B 1 269 ? 25.203 -6.617 -17.891 1 91.44 269 ARG B O 1
ATOM 4782 N N . PRO B 1 270 ? 23.406 -6.348 -16.5 1 88.44 270 PRO B N 1
ATOM 4783 C CA . PRO B 1 270 ? 23.062 -7.773 -16.562 1 88.44 270 PRO B CA 1
ATOM 4784 C C . PRO B 1 270 ? 22.875 -8.273 -18 1 88.44 270 PRO B C 1
ATOM 4786 O O . PRO B 1 270 ? 23.281 -9.383 -18.328 1 88.44 270 PRO B O 1
ATOM 4789 N N . GLN B 1 271 ? 22.266 -7.438 -18.797 1 87.5 271 GLN B N 1
ATOM 4790 C CA . GLN B 1 271 ? 21.984 -7.852 -20.172 1 87.5 271 GLN B CA 1
ATOM 4791 C C . GLN B 1 271 ? 23.266 -8.008 -20.984 1 87.5 271 GLN B C 1
ATOM 4793 O O . GLN B 1 271 ? 23.25 -8.625 -22.047 1 87.5 271 GLN B O 1
ATOM 4798 N N . ASP B 1 272 ? 24.344 -7.457 -20.469 1 92.62 272 ASP B N 1
ATOM 4799 C CA . ASP B 1 272 ? 25.609 -7.512 -21.188 1 92.62 272 ASP B CA 1
ATOM 4800 C C . ASP B 1 272 ? 26.438 -8.727 -20.766 1 92.62 272 ASP B C 1
ATOM 4802 O O . ASP B 1 272 ? 27.5 -8.984 -21.312 1 92.62 272 ASP B O 1
ATOM 4806 N N . VAL B 1 273 ? 25.984 -9.469 -19.828 1 95.44 273 VAL B N 1
ATOM 4807 C CA . VAL B 1 273 ? 26.625 -10.695 -19.375 1 95.44 273 VAL B CA 1
ATOM 4808 C C . VAL B 1 273 ? 25.906 -11.906 -20 1 95.44 273 VAL B C 1
ATOM 4810 O O . VAL B 1 273 ? 24.797 -12.242 -19.594 1 95.44 273 VAL B O 1
ATOM 4813 N N . PRO B 1 274 ? 26.578 -12.586 -20.875 1 96.69 274 PRO B N 1
ATOM 4814 C CA . PRO B 1 274 ? 25.906 -13.633 -21.656 1 96.69 274 PRO B CA 1
ATOM 4815 C C . PRO B 1 274 ? 25.219 -14.68 -20.781 1 96.69 274 PRO B C 1
ATOM 4817 O O . PRO B 1 274 ? 24.078 -15.07 -21.047 1 96.69 274 PRO B O 1
ATOM 4820 N N . ALA B 1 275 ? 25.875 -15.117 -19.734 1 97.19 275 ALA B N 1
ATOM 4821 C CA . ALA B 1 275 ? 25.297 -16.141 -18.859 1 97.19 275 ALA B CA 1
ATOM 4822 C C . ALA B 1 275 ? 24.031 -15.625 -18.172 1 97.19 275 ALA B C 1
ATOM 4824 O O . ALA B 1 275 ? 23.062 -16.375 -18 1 97.19 275 ALA B O 1
ATOM 4825 N N . ILE B 1 276 ? 24 -14.375 -17.781 1 97.19 276 ILE B N 1
ATOM 4826 C CA . ILE B 1 276 ? 22.828 -13.773 -17.156 1 97.19 276 ILE B CA 1
ATOM 4827 C C . ILE B 1 276 ? 21.703 -13.617 -18.172 1 97.19 276 ILE B C 1
ATOM 4829 O O . ILE B 1 276 ? 20.562 -13.977 -17.906 1 97.19 276 ILE B O 1
ATOM 4833 N N . ARG B 1 277 ? 22.031 -13.109 -19.328 1 96.62 277 ARG B N 1
ATOM 4834 C CA . ARG B 1 277 ? 21.047 -12.961 -20.406 1 96.62 277 ARG B CA 1
ATOM 4835 C C . ARG B 1 277 ? 20.391 -14.297 -20.719 1 96.62 277 ARG B C 1
ATOM 4837 O O . ARG B 1 277 ? 19.172 -14.352 -20.953 1 96.62 277 ARG B O 1
ATOM 4844 N N . ALA B 1 278 ? 21.141 -15.359 -20.75 1 97.5 278 ALA B N 1
ATOM 4845 C CA . ALA B 1 278 ? 20.609 -16.688 -21.031 1 97.5 278 ALA B CA 1
ATOM 4846 C C . ALA B 1 278 ? 19.578 -17.094 -20 1 97.5 278 ALA B C 1
ATOM 4848 O O . ALA B 1 278 ? 18.516 -17.641 -20.344 1 97.5 278 ALA B O 1
ATOM 4849 N N . ARG B 1 279 ? 19.891 -16.844 -18.734 1 97.69 279 ARG B N 1
ATOM 4850 C CA . ARG B 1 279 ? 18.953 -17.188 -17.672 1 97.69 279 ARG B CA 1
ATOM 4851 C C . ARG B 1 279 ? 17.703 -16.312 -17.734 1 97.69 279 ARG B C 1
ATOM 4853 O O . ARG B 1 279 ? 16.594 -16.766 -17.453 1 97.69 279 ARG B O 1
ATOM 4860 N N . LEU B 1 280 ? 17.859 -15.023 -18.062 1 97.25 280 LEU B N 1
ATOM 4861 C CA . LEU B 1 280 ? 16.703 -14.141 -18.234 1 97.25 280 LEU B CA 1
ATOM 4862 C C . LEU B 1 280 ? 15.789 -14.648 -19.344 1 97.25 280 LEU B C 1
ATOM 4864 O O . LEU B 1 280 ? 14.57 -14.695 -19.172 1 97.25 280 LEU B O 1
ATOM 4868 N N . ARG B 1 281 ? 16.375 -15.117 -20.422 1 96.31 281 ARG B N 1
ATOM 4869 C CA . ARG B 1 281 ? 15.609 -15.617 -21.547 1 96.31 281 ARG B CA 1
ATOM 4870 C C . ARG B 1 281 ? 14.914 -16.922 -21.219 1 96.31 281 ARG B C 1
ATOM 4872 O O . ARG B 1 281 ? 13.797 -17.172 -21.656 1 96.31 281 ARG B O 1
ATOM 4879 N N . GLU B 1 282 ? 15.602 -17.703 -20.438 1 96.94 282 GLU B N 1
ATOM 4880 C CA . GLU B 1 282 ? 15.023 -18.969 -20 1 96.94 282 GLU B CA 1
ATOM 4881 C C . GLU B 1 282 ? 13.766 -18.734 -19.156 1 96.94 282 GLU B C 1
ATOM 4883 O O . GLU B 1 282 ? 12.883 -19.594 -19.109 1 96.94 282 GLU B O 1
ATOM 4888 N N . ASN B 1 283 ? 13.695 -17.609 -18.531 1 97.69 283 ASN B N 1
ATOM 4889 C CA . ASN B 1 283 ? 12.578 -17.312 -17.641 1 97.69 283 ASN B CA 1
ATOM 4890 C C . ASN B 1 283 ? 11.547 -16.422 -18.328 1 97.69 283 ASN B C 1
ATOM 4892 O O . ASN B 1 283 ? 10.75 -15.758 -17.656 1 97.69 283 ASN B O 1
ATOM 4896 N N . ARG B 1 284 ? 11.562 -16.359 -19.641 1 98.25 284 ARG B N 1
ATOM 4897 C CA . ARG B 1 284 ? 10.539 -15.641 -20.391 1 98.25 284 ARG B CA 1
ATOM 4898 C C . ARG B 1 284 ? 9.273 -16.484 -20.516 1 98.25 284 ARG B C 1
ATOM 4900 O O . ARG B 1 284 ? 9.344 -17.688 -20.797 1 98.25 284 ARG B O 1
ATOM 4907 N N . LEU B 1 285 ? 8.156 -15.891 -20.234 1 98.56 285 LEU B N 1
ATOM 4908 C CA . LEU B 1 285 ? 6.867 -16.547 -20.453 1 98.56 285 LEU B CA 1
ATOM 4909 C C . LEU B 1 285 ? 6.52 -16.578 -21.938 1 98.56 285 LEU B C 1
ATOM 4911 O O . LEU B 1 285 ? 6.875 -15.672 -22.688 1 98.56 285 LEU B O 1
ATOM 4915 N N . GLY B 1 286 ? 5.832 -17.609 -22.359 1 98.62 286 GLY B N 1
ATOM 4916 C CA . GLY B 1 286 ? 5.246 -17.578 -23.688 1 98.62 286 GLY B CA 1
ATOM 4917 C C . GLY B 1 286 ? 5.734 -18.703 -24.578 1 98.62 286 GLY B C 1
ATOM 4918 O O . GLY B 1 286 ? 5.141 -18.969 -25.625 1 98.62 286 GLY B O 1
ATOM 4919 N N . ASP B 1 287 ? 6.754 -19.438 -24.125 1 97.44 287 ASP B N 1
ATOM 4920 C CA . ASP B 1 287 ? 7.375 -20.438 -25 1 97.44 287 ASP B CA 1
ATOM 4921 C C . ASP B 1 287 ? 6.738 -21.812 -24.812 1 97.44 287 ASP B C 1
ATOM 4923 O O . ASP B 1 287 ? 6.922 -22.703 -25.641 1 97.44 287 ASP B O 1
ATOM 4927 N N . LEU B 1 288 ? 6.082 -22.031 -23.75 1 98 288 LEU B N 1
ATOM 4928 C CA . LEU B 1 288 ? 5.363 -23.266 -23.453 1 98 288 LEU B CA 1
ATOM 4929 C C . LEU B 1 288 ? 3.863 -23.016 -23.375 1 98 288 LEU B C 1
ATOM 4931 O O . LEU B 1 288 ? 3.43 -21.969 -22.875 1 98 288 LEU B O 1
ATOM 4935 N N . ALA B 1 289 ? 3.117 -23.938 -23.797 1 98.38 289 ALA B N 1
ATOM 4936 C CA . ALA B 1 289 ? 1.669 -23.766 -23.844 1 98.38 289 ALA B CA 1
ATOM 4937 C C . ALA B 1 289 ? 1.011 -24.234 -22.562 1 98.38 289 ALA B C 1
ATOM 4939 O O . ALA B 1 289 ? 1.17 -25.391 -22.156 1 98.38 289 ALA B O 1
ATOM 4940 N N . PRO B 1 290 ? 0.236 -23.359 -21.906 1 98.38 290 PRO B N 1
ATOM 4941 C CA . PRO B 1 290 ? -0.697 -23.875 -20.906 1 98.38 290 PRO B CA 1
ATOM 4942 C C . PRO B 1 290 ? -1.681 -24.891 -21.484 1 98.38 290 PRO B C 1
ATOM 4944 O O . PRO B 1 290 ? -1.986 -24.844 -22.688 1 98.38 290 PRO B O 1
ATOM 4947 N N . ALA B 1 291 ? -2.18 -25.812 -20.672 1 96.88 291 ALA B N 1
ATOM 4948 C CA . ALA B 1 291 ? -3.115 -26.828 -21.156 1 96.88 291 ALA B CA 1
ATOM 4949 C C . ALA B 1 291 ? -4.555 -26.438 -20.844 1 96.88 291 ALA B C 1
ATOM 4951 O O . ALA B 1 291 ? -5.48 -27.234 -21.047 1 96.88 291 ALA B O 1
ATOM 4952 N N . ALA B 1 292 ? -4.754 -25.266 -20.328 1 97.12 292 ALA B N 1
ATOM 4953 C CA . ALA B 1 292 ? -6.078 -24.75 -19.969 1 97.12 292 ALA B CA 1
ATOM 4954 C C . ALA B 1 292 ? -6.297 -23.359 -20.562 1 97.12 292 ALA B C 1
ATOM 4956 O O . ALA B 1 292 ? -5.336 -22.656 -20.875 1 97.12 292 ALA B O 1
ATOM 4957 N N . PRO B 1 293 ? -7.633 -22.953 -20.766 1 98.25 293 PRO B N 1
ATOM 4958 C CA . PRO B 1 293 ? -7.895 -21.562 -21.156 1 98.25 293 PRO B CA 1
ATOM 4959 C C . PRO B 1 293 ? -7.332 -20.562 -20.141 1 98.25 293 PRO B C 1
ATOM 4961 O O . PRO B 1 293 ? -7.328 -20.828 -18.938 1 98.25 293 PRO B O 1
ATOM 4964 N N . VAL B 1 294 ? -6.879 -19.422 -20.703 1 98.81 294 VAL B N 1
ATOM 4965 C CA . VAL B 1 294 ? -6.277 -18.422 -19.828 1 98.81 294 VAL B CA 1
ATOM 4966 C C . VAL B 1 294 ? -6.902 -17.062 -20.078 1 98.81 294 VAL B C 1
ATOM 4968 O O . VAL B 1 294 ? -7.285 -16.75 -21.219 1 98.81 294 VAL B O 1
ATOM 4971 N N . LEU B 1 295 ? -7.105 -16.297 -19.016 1 98.88 295 LEU B N 1
ATOM 4972 C CA . LEU B 1 295 ? -7.402 -14.867 -19.078 1 98.88 295 LEU B CA 1
ATOM 4973 C C . LEU B 1 295 ? -6.176 -14.039 -18.703 1 98.88 295 LEU B C 1
ATOM 4975 O O . LEU B 1 295 ? -5.602 -14.227 -17.625 1 98.88 295 LEU B O 1
ATOM 4979 N N . LEU B 1 296 ? -5.766 -13.203 -19.609 1 98.81 296 LEU B N 1
ATOM 4980 C CA . LEU B 1 296 ? -4.688 -12.25 -19.375 1 98.81 296 LEU B CA 1
ATOM 4981 C C . LEU B 1 296 ? -5.238 -10.852 -19.109 1 98.81 296 LEU B C 1
ATOM 4983 O O . LEU B 1 296 ? -6.109 -10.383 -19.844 1 98.81 296 LEU B O 1
ATOM 4987 N N . GLY B 1 297 ? -4.793 -10.227 -18.016 1 98.38 297 GLY B N 1
ATOM 4988 C CA . GLY B 1 297 ? -5.23 -8.883 -17.688 1 98.38 297 GLY B CA 1
ATOM 4989 C C . GLY B 1 297 ? -4.105 -7.863 -17.719 1 98.38 297 GLY B C 1
ATOM 4990 O O . GLY B 1 297 ? -2.99 -8.148 -17.281 1 98.38 297 GLY B O 1
ATOM 4991 N N . SER B 1 298 ? -4.379 -6.66 -18.25 1 96 298 SER B N 1
ATOM 4992 C CA . SER B 1 298 ? -3.377 -5.598 -18.25 1 96 298 SER B CA 1
ATOM 4993 C C . SER B 1 298 ? -4.027 -4.223 -18.375 1 96 298 SER B C 1
ATOM 4995 O O . SER B 1 298 ? -5.062 -4.074 -19.031 1 96 298 SER B O 1
ATOM 4997 N N . SER B 1 299 ? -3.354 -3.26 -17.766 1 95.19 299 SER B N 1
ATOM 4998 C CA . SER B 1 299 ? -3.811 -1.874 -17.812 1 95.19 299 SER B CA 1
ATOM 4999 C C . SER B 1 299 ? -2.996 -1.059 -18.812 1 95.19 299 SER B C 1
ATOM 5001 O O . SER B 1 299 ? -1.806 -1.312 -19 1 95.19 299 SER B O 1
ATOM 5003 N N . THR B 1 300 ? -3.639 0.008 -19.359 1 93.94 300 THR B N 1
ATOM 5004 C CA . THR B 1 300 ? -2.971 0.728 -20.438 1 93.94 300 THR B CA 1
ATOM 5005 C C . THR B 1 300 ? -2.029 1.79 -19.875 1 93.94 300 THR B C 1
ATOM 5007 O O . THR B 1 300 ? -1.138 2.27 -20.578 1 93.94 300 THR B O 1
ATOM 5010 N N . TRP B 1 301 ? -2.266 2.232 -18.656 1 88.75 301 TRP B N 1
ATOM 5011 C CA . TRP B 1 301 ? -1.38 3.219 -18.047 1 88.75 301 TRP B CA 1
ATOM 5012 C C . TRP B 1 301 ? -0.436 2.559 -17.047 1 88.75 301 TRP B C 1
ATOM 5014 O O . TRP B 1 301 ? 0.056 3.211 -16.125 1 88.75 301 TRP B O 1
ATOM 5024 N N . GLU B 1 302 ? -0.176 1.303 -17.297 1 89.44 302 GLU B N 1
ATOM 5025 C CA . GLU B 1 302 ? 0.693 0.495 -16.453 1 89.44 302 GLU B CA 1
ATOM 5026 C C . GLU B 1 302 ? 2.104 1.074 -16.391 1 89.44 302 GLU B C 1
ATOM 5028 O O . GLU B 1 302 ? 2.707 1.353 -17.438 1 89.44 302 GLU B O 1
ATOM 5033 N N . GLN B 1 303 ? 2.584 1.236 -15.125 1 88.06 303 GLN B N 1
ATOM 5034 C CA . GLN B 1 303 ? 3.904 1.847 -15 1 88.06 303 GLN B CA 1
ATOM 5035 C C . GLN B 1 303 ? 4.961 0.807 -14.641 1 88.06 303 GLN B C 1
ATOM 5037 O O . GLN B 1 303 ? 6.16 1.064 -14.758 1 88.06 303 GLN B O 1
ATOM 5042 N N . ILE B 1 304 ? 4.551 -0.348 -14.211 1 93.81 304 ILE B N 1
ATOM 5043 C CA . ILE B 1 304 ? 5.496 -1.339 -13.711 1 93.81 304 ILE B CA 1
ATOM 5044 C C . ILE B 1 304 ? 5.73 -2.414 -14.766 1 93.81 304 ILE B C 1
ATOM 5046 O O . ILE B 1 304 ? 6.867 -2.652 -15.18 1 93.81 304 ILE B O 1
ATOM 5050 N N . THR B 1 305 ? 4.684 -3.076 -15.195 1 96.44 305 THR B N 1
ATOM 5051 C CA . THR B 1 305 ? 4.734 -4.074 -16.25 1 96.44 305 THR B CA 1
ATOM 5052 C C . THR B 1 305 ? 4.027 -3.57 -17.516 1 96.44 305 THR B C 1
ATOM 5054 O O . THR B 1 305 ? 2.799 -3.646 -17.609 1 96.44 305 THR B O 1
ATOM 5057 N N . PRO B 1 306 ? 4.766 -3.188 -18.5 1 94.69 306 PRO B N 1
ATOM 5058 C CA . PRO B 1 306 ? 4.152 -2.574 -19.688 1 94.69 306 PRO B CA 1
ATOM 5059 C C . PRO B 1 306 ? 3.045 -3.436 -20.297 1 94.69 306 PRO B C 1
ATOM 5061 O O . PRO B 1 306 ? 3.184 -4.66 -20.375 1 94.69 306 PRO B O 1
ATOM 5064 N N . HIS B 1 307 ? 1.958 -2.721 -20.672 1 96.25 307 HIS B N 1
ATOM 5065 C CA . HIS B 1 307 ? 0.815 -3.352 -21.328 1 96.25 307 HIS B CA 1
ATOM 5066 C C . HIS B 1 307 ? 1.262 -4.227 -22.5 1 96.25 307 HIS B C 1
ATOM 5068 O O . HIS B 1 307 ? 0.676 -5.285 -22.75 1 96.25 307 HIS B O 1
ATOM 5074 N N . SER B 1 308 ? 2.336 -3.869 -23.188 1 96.75 308 SER B N 1
ATOM 5075 C CA . SER B 1 308 ? 2.824 -4.57 -24.359 1 96.75 308 SER B CA 1
ATOM 5076 C C . SER B 1 308 ? 3.281 -5.984 -24.016 1 96.75 308 SER B C 1
ATOM 5078 O O . SER B 1 308 ? 3.23 -6.883 -24.859 1 96.75 308 SER B O 1
ATOM 5080 N N . GLN B 1 309 ? 3.727 -6.242 -22.812 1 97.38 309 GLN B N 1
ATOM 5081 C CA . GLN B 1 309 ? 4.168 -7.578 -22.422 1 97.38 309 GLN B CA 1
ATOM 5082 C C . GLN B 1 309 ? 2.996 -8.555 -22.391 1 97.38 309 GLN B C 1
ATOM 5084 O O . GLN B 1 309 ? 3.133 -9.711 -22.812 1 97.38 309 GLN B O 1
ATOM 5089 N N . MET B 1 310 ? 1.866 -8.062 -21.922 1 98 310 MET B N 1
ATOM 5090 C CA . MET B 1 310 ? 0.692 -8.93 -21.875 1 98 310 MET B CA 1
ATOM 5091 C C . MET B 1 310 ? 0.138 -9.172 -23.281 1 98 310 MET B C 1
ATOM 5093 O O . MET B 1 310 ? -0.342 -10.266 -23.578 1 98 310 MET B O 1
ATOM 5097 N N . ILE B 1 311 ? 0.239 -8.148 -24.141 1 98.12 311 ILE B N 1
ATOM 5098 C CA . ILE B 1 311 ? -0.169 -8.312 -25.531 1 98.12 311 ILE B CA 1
ATOM 5099 C C . ILE B 1 311 ? 0.703 -9.367 -26.203 1 98.12 311 ILE B C 1
ATOM 5101 O O . ILE B 1 311 ? 0.192 -10.266 -26.891 1 98.12 311 ILE B O 1
ATOM 5105 N N . ARG B 1 312 ? 1.968 -9.266 -26 1 98.5 312 ARG B N 1
ATOM 5106 C CA . ARG B 1 312 ? 2.895 -10.219 -26.594 1 98.5 312 ARG B CA 1
ATOM 5107 C C . ARG B 1 312 ? 2.66 -11.625 -26.062 1 98.5 312 ARG B C 1
ATOM 5109 O O . ARG B 1 312 ? 2.662 -12.602 -26.812 1 98.5 312 ARG B O 1
ATOM 5116 N N . LEU B 1 313 ? 2.461 -11.758 -24.766 1 98.75 313 LEU B N 1
ATOM 5117 C CA . LEU B 1 313 ? 2.201 -13.062 -24.156 1 98.75 313 LEU B CA 1
ATOM 5118 C C . LEU B 1 313 ? 0.932 -13.68 -24.734 1 98.75 313 LEU B C 1
ATOM 5120 O O . LEU B 1 313 ? 0.894 -14.883 -25.016 1 98.75 313 LEU B O 1
ATOM 5124 N N . ALA B 1 314 ? -0.093 -12.875 -24.906 1 98.75 314 ALA B N 1
ATOM 5125 C CA . ALA B 1 314 ? -1.335 -13.352 -25.516 1 98.75 314 ALA B CA 1
ATOM 5126 C C . ALA B 1 314 ? -1.084 -13.914 -26.906 1 98.75 314 ALA B C 1
ATOM 5128 O O . ALA B 1 314 ? -1.576 -14.992 -27.25 1 98.75 314 ALA B O 1
ATOM 5129 N N . ALA B 1 315 ? -0.333 -13.203 -27.656 1 98.69 315 ALA B N 1
ATOM 5130 C CA . ALA B 1 315 ? -0.022 -13.633 -29.016 1 98.69 315 ALA B CA 1
ATOM 5131 C C . ALA B 1 315 ? 0.791 -14.922 -29.016 1 98.69 315 ALA B C 1
ATOM 5133 O O . ALA B 1 315 ? 0.524 -15.828 -29.812 1 98.69 315 ALA B O 1
ATOM 5134 N N . ASP B 1 316 ? 1.784 -15.008 -28.172 1 98.75 316 ASP B N 1
ATOM 5135 C CA . ASP B 1 316 ? 2.637 -16.188 -28.094 1 98.75 316 ASP B CA 1
ATOM 5136 C C . ASP B 1 316 ? 1.823 -17.438 -27.734 1 98.75 316 ASP B C 1
ATOM 5138 O O . ASP B 1 316 ? 1.932 -18.469 -28.391 1 98.75 316 ASP B O 1
ATOM 5142 N N . TRP B 1 317 ? 0.991 -17.344 -26.688 1 98.75 317 TRP B N 1
ATOM 5143 C CA . TRP B 1 317 ? 0.206 -18.5 -26.25 1 98.75 317 TRP B CA 1
ATOM 5144 C C . TRP B 1 317 ? -0.867 -18.844 -27.281 1 98.75 317 TRP B C 1
ATOM 5146 O O . TRP B 1 317 ? -1.153 -20.016 -27.5 1 98.75 317 TRP B O 1
ATOM 5156 N N . ALA B 1 318 ? -1.453 -17.828 -27.922 1 98.62 318 ALA B N 1
ATOM 5157 C CA . ALA B 1 318 ? -2.414 -18.094 -29 1 98.62 318 ALA B CA 1
ATOM 5158 C C . ALA B 1 318 ? -1.758 -18.859 -30.141 1 98.62 318 ALA B C 1
ATOM 5160 O O . ALA B 1 318 ? -2.361 -19.766 -30.719 1 98.62 318 ALA B O 1
ATOM 5161 N N . SER B 1 319 ? -0.597 -18.531 -30.453 1 98.5 319 SER B N 1
ATOM 5162 C CA . SER B 1 319 ? 0.125 -19.172 -31.547 1 98.5 319 SER B CA 1
ATOM 5163 C C . SER B 1 319 ? 0.443 -20.625 -31.234 1 98.5 319 SER B C 1
ATOM 5165 O O . SER B 1 319 ? 0.693 -21.438 -32.125 1 98.5 319 SER B O 1
ATOM 5167 N N . LEU B 1 320 ? 0.405 -20.969 -29.969 1 98.44 320 LEU B N 1
ATOM 5168 C CA . LEU B 1 320 ? 0.654 -22.328 -29.531 1 98.44 320 LEU B CA 1
ATOM 5169 C C . LEU B 1 320 ? -0.655 -23.094 -29.375 1 98.44 320 LEU B C 1
ATOM 5171 O O . LEU B 1 320 ? -0.662 -24.234 -28.875 1 98.44 320 LEU B O 1
ATOM 5175 N N . GLY B 1 321 ? -1.751 -22.453 -29.625 1 98.19 321 GLY B N 1
ATOM 5176 C CA . GLY B 1 321 ? -3.045 -23.109 -29.641 1 98.19 321 GLY B CA 1
ATOM 5177 C C . GLY B 1 321 ? -3.809 -22.953 -28.344 1 98.19 321 GLY B C 1
ATOM 5178 O O . GLY B 1 321 ? -4.848 -23.594 -28.141 1 98.19 321 GLY B O 1
ATOM 5179 N N . VAL B 1 322 ? -3.336 -22.141 -27.438 1 98.19 322 VAL B N 1
ATOM 5180 C CA . VAL B 1 322 ? -3.988 -21.922 -26.156 1 98.19 322 VAL B CA 1
ATOM 5181 C C . VAL B 1 322 ? -5.188 -20.984 -26.344 1 98.19 322 VAL B C 1
ATOM 5183 O O . VAL B 1 322 ? -5.09 -19.969 -27.016 1 98.19 322 VAL B O 1
ATOM 5186 N N . PRO B 1 323 ? -6.398 -21.375 -25.828 1 98.38 323 PRO B N 1
ATOM 5187 C CA . PRO B 1 323 ? -7.484 -20.391 -25.797 1 98.38 323 PRO B CA 1
ATOM 5188 C C . PRO B 1 323 ? -7.184 -19.219 -24.859 1 98.38 323 PRO B C 1
ATOM 5190 O O . PRO B 1 323 ? -7.211 -19.375 -23.625 1 98.38 323 PRO B O 1
ATOM 5193 N N . VAL B 1 324 ? -6.941 -18.047 -25.453 1 98.69 324 VAL B N 1
ATOM 5194 C CA . VAL B 1 324 ? -6.523 -16.891 -24.688 1 98.69 324 VAL B CA 1
ATOM 5195 C C . VAL B 1 324 ? -7.59 -15.797 -24.75 1 98.69 324 VAL B C 1
ATOM 5197 O O . VAL B 1 324 ? -8.094 -15.492 -25.844 1 98.69 324 VAL B O 1
ATOM 5200 N N . THR B 1 325 ? -8.008 -15.289 -23.625 1 98.56 325 THR B N 1
ATOM 5201 C CA . THR B 1 325 ? -8.781 -14.055 -23.5 1 98.56 325 THR B CA 1
ATOM 5202 C C . THR B 1 325 ? -7.918 -12.922 -22.953 1 98.56 325 THR B C 1
ATOM 5204 O O . THR B 1 325 ? -7.352 -13.031 -21.875 1 98.56 325 THR B O 1
ATOM 5207 N N . LEU B 1 326 ? -7.746 -11.859 -23.688 1 98.38 326 LEU B N 1
ATOM 5208 C CA . LEU B 1 326 ? -7.027 -10.68 -23.219 1 98.38 326 LEU B CA 1
ATOM 5209 C C . LEU B 1 326 ? -8 -9.609 -22.734 1 98.38 326 LEU B C 1
ATOM 5211 O O . LEU B 1 326 ? -8.844 -9.133 -23.5 1 98.38 326 LEU B O 1
ATOM 5215 N N . HIS B 1 327 ? -7.926 -9.273 -21.469 1 98.06 327 HIS B N 1
ATOM 5216 C CA . HIS B 1 327 ? -8.742 -8.219 -20.875 1 98.06 327 HIS B CA 1
ATOM 5217 C C . HIS B 1 327 ? -7.922 -6.957 -20.641 1 98.06 327 HIS B C 1
ATOM 5219 O O . HIS B 1 327 ? -7.137 -6.891 -19.688 1 98.06 327 HIS B O 1
ATOM 5225 N N . THR B 1 328 ? -8.141 -5.926 -21.438 1 97.31 328 THR B N 1
ATOM 5226 C CA . THR B 1 328 ? -7.445 -4.648 -21.328 1 97.31 328 THR B CA 1
ATOM 5227 C C . THR B 1 328 ? -8.25 -3.672 -20.469 1 97.31 328 THR B C 1
ATOM 5229 O O . THR B 1 328 ? -9.445 -3.477 -20.703 1 97.31 328 THR B O 1
ATOM 5232 N N . MET B 1 329 ? -7.605 -3.131 -19.5 1 95.31 329 MET B N 1
ATOM 5233 C CA . MET B 1 329 ? -8.227 -2.127 -18.625 1 95.31 329 MET B CA 1
ATOM 5234 C C . MET B 1 329 ? -7.699 -0.733 -18.953 1 95.31 329 MET B C 1
ATOM 5236 O O . MET B 1 329 ? -6.59 -0.374 -18.547 1 95.31 329 MET B O 1
ATOM 5240 N N . PRO B 1 330 ? -8.508 0.083 -19.641 1 92.75 330 PRO B N 1
ATOM 5241 C CA . PRO B 1 330 ? -8.031 1.4 -20.062 1 92.75 330 PRO B CA 1
ATOM 5242 C C . PRO B 1 330 ? -7.895 2.387 -18.906 1 92.75 330 PRO B C 1
ATOM 5244 O O . PRO B 1 330 ? -8.711 2.373 -17.984 1 92.75 330 PRO B O 1
ATOM 5247 N N . TYR B 1 331 ? -6.906 3.164 -18.938 1 88.12 331 TYR B N 1
ATOM 5248 C CA . TYR B 1 331 ? -6.707 4.32 -18.062 1 88.12 331 TYR B CA 1
ATOM 5249 C C . TYR B 1 331 ? -6.543 3.889 -16.609 1 88.12 331 TYR B C 1
ATOM 5251 O O . TYR B 1 331 ? -7.09 4.523 -15.711 1 88.12 331 TYR B O 1
ATOM 5259 N N . ARG B 1 332 ? -5.969 2.73 -16.422 1 89.56 332 ARG B N 1
ATOM 5260 C CA . ARG B 1 332 ? -5.645 2.242 -15.086 1 89.56 332 ARG B CA 1
ATOM 5261 C C . ARG B 1 332 ? -4.145 2 -14.945 1 89.56 332 ARG B C 1
ATOM 5263 O O . ARG B 1 332 ? -3.477 1.624 -15.906 1 89.56 332 ARG B O 1
ATOM 5270 N N . GLU B 1 333 ? -3.689 2.318 -13.758 1 92.06 333 GLU B N 1
ATOM 5271 C CA . GLU B 1 333 ? -2.307 2.002 -13.414 1 92.06 333 GLU B CA 1
ATOM 5272 C C . GLU B 1 333 ? -2.193 0.606 -12.805 1 92.06 333 GLU B C 1
ATOM 5274 O O . GLU B 1 333 ? -3.127 -0.194 -12.898 1 92.06 333 GLU B O 1
ATOM 5279 N N . HIS B 1 334 ? -1.028 0.208 -12.32 1 92.38 334 HIS B N 1
ATOM 5280 C CA . HIS B 1 334 ? -0.708 -1.137 -11.852 1 92.38 334 HIS B CA 1
ATOM 5281 C C . HIS B 1 334 ? -1.634 -1.561 -10.719 1 92.38 334 HIS B C 1
ATOM 5283 O O . HIS B 1 334 ? -2.236 -2.635 -10.766 1 92.38 334 HIS B O 1
ATOM 5289 N N . LEU B 1 335 ? -1.826 -0.725 -9.727 1 88.5 335 LEU B N 1
ATOM 5290 C CA . LEU B 1 335 ? -2.605 -1.104 -8.555 1 88.5 335 LEU B CA 1
ATOM 5291 C C . LEU B 1 335 ? -4.098 -1.099 -8.867 1 88.5 335 LEU B C 1
ATOM 5293 O O . LEU B 1 335 ? -4.816 -2.033 -8.5 1 88.5 335 LEU B O 1
ATOM 5297 N N . THR B 1 336 ? -4.598 -0.07 -9.57 1 88.69 336 THR B N 1
ATOM 5298 C CA . THR B 1 336 ? -6.016 -0.01 -9.914 1 88.69 336 THR B CA 1
ATOM 5299 C C . THR B 1 336 ? -6.371 -1.095 -10.93 1 88.69 336 THR B C 1
ATOM 5301 O O . THR B 1 336 ? -7.516 -1.551 -10.977 1 88.69 336 THR B O 1
ATOM 5304 N N . GLY B 1 337 ? -5.406 -1.467 -11.68 1 92.62 337 GLY B N 1
ATOM 5305 C CA . GLY B 1 337 ? -5.613 -2.598 -12.57 1 92.62 337 GLY B CA 1
ATOM 5306 C C . GLY B 1 337 ? -5.938 -3.885 -11.836 1 92.62 337 GLY B C 1
ATOM 5307 O O . GLY B 1 337 ? -6.809 -4.648 -12.258 1 92.62 337 GLY B O 1
ATOM 5308 N N . ALA B 1 338 ? -5.234 -4.133 -10.75 1 92.81 338 ALA B N 1
ATOM 5309 C CA . ALA B 1 338 ? -5.504 -5.324 -9.945 1 92.81 338 ALA B CA 1
ATOM 5310 C C . ALA B 1 338 ? -6.938 -5.32 -9.422 1 92.81 338 ALA B C 1
ATOM 5312 O O . ALA B 1 338 ? -7.625 -6.344 -9.469 1 92.81 338 ALA B O 1
ATOM 5313 N N . LEU B 1 339 ? -7.371 -4.172 -8.938 1 89.5 339 LEU B N 1
ATOM 5314 C CA . LEU B 1 339 ? -8.719 -4.027 -8.406 1 89.5 339 LEU B CA 1
ATOM 5315 C C . LEU B 1 339 ? -9.766 -4.297 -9.484 1 89.5 339 LEU B C 1
ATOM 5317 O O . LEU B 1 339 ? -10.758 -4.988 -9.234 1 89.5 339 LEU B O 1
ATOM 5321 N N . CYS B 1 340 ? -9.516 -3.797 -10.672 1 90.81 340 CYS B N 1
ATOM 5322 C CA . CYS B 1 340 ? -10.477 -3.912 -11.758 1 90.81 340 CYS B CA 1
ATOM 5323 C C . CYS B 1 340 ? -10.469 -5.316 -12.352 1 90.81 340 CYS B C 1
ATOM 5325 O O . CYS B 1 340 ? -11.492 -5.797 -12.844 1 90.81 340 CYS B O 1
ATOM 5327 N N . LEU B 1 341 ? -9.367 -5.977 -12.289 1 95.38 341 LEU B N 1
ATOM 5328 C CA . LEU B 1 341 ? -9.234 -7.297 -12.898 1 95.38 341 LEU B CA 1
ATOM 5329 C C . LEU B 1 341 ? -9.938 -8.352 -12.047 1 95.38 341 LEU B C 1
ATOM 5331 O O . LEU B 1 341 ? -10.508 -9.305 -12.586 1 95.38 341 LEU B O 1
ATOM 5335 N N . ALA B 1 342 ? -10 -8.227 -10.773 1 93.81 342 ALA B N 1
ATOM 5336 C CA . ALA B 1 342 ? -10.359 -9.281 -9.836 1 93.81 342 ALA B CA 1
ATOM 5337 C C . ALA B 1 342 ? -11.766 -9.805 -10.109 1 93.81 342 ALA B C 1
ATOM 5339 O O . ALA B 1 342 ? -11.961 -11.016 -10.273 1 93.81 342 ALA B O 1
ATOM 5340 N N . PRO B 1 343 ? -12.82 -8.922 -10.258 1 90.38 343 PRO B N 1
ATOM 5341 C CA . PRO B 1 343 ? -14.156 -9.461 -10.516 1 90.38 343 PRO B CA 1
ATOM 5342 C C . PRO B 1 343 ? -14.242 -10.227 -11.836 1 90.38 343 PRO B C 1
ATOM 5344 O O . PRO B 1 343 ? -14.898 -11.266 -11.906 1 90.38 343 PRO B O 1
ATOM 5347 N N . ARG B 1 344 ? -13.562 -9.703 -12.859 1 94.56 344 ARG B N 1
ATOM 5348 C CA . ARG B 1 344 ? -13.578 -10.375 -14.148 1 94.56 344 ARG B CA 1
ATOM 5349 C C . ARG B 1 344 ? -12.82 -11.695 -14.094 1 94.56 344 ARG B C 1
ATOM 5351 O O . ARG B 1 344 ? -13.258 -12.695 -14.672 1 94.56 344 ARG B O 1
ATOM 5358 N N . ALA B 1 345 ? -11.719 -11.68 -13.445 1 97.81 345 ALA B N 1
ATOM 5359 C CA . ALA B 1 345 ? -10.898 -12.875 -13.289 1 97.81 345 ALA B CA 1
ATOM 5360 C C . ALA B 1 345 ? -11.672 -13.977 -12.57 1 97.81 345 ALA B C 1
ATOM 5362 O O . ALA B 1 345 ? -11.664 -15.133 -13.008 1 97.81 345 ALA B O 1
ATOM 5363 N N . PHE B 1 346 ? -12.359 -13.688 -11.5 1 95.94 346 PHE B N 1
ATOM 5364 C CA . PHE B 1 346 ? -13.055 -14.688 -10.703 1 95.94 346 PHE B CA 1
ATOM 5365 C C . PHE B 1 346 ? -14.281 -15.211 -11.438 1 95.94 346 PHE B C 1
ATOM 5367 O O . PHE B 1 346 ? -14.625 -16.391 -11.32 1 95.94 346 PHE B O 1
ATOM 5374 N N . ARG B 1 347 ? -14.945 -14.336 -12.242 1 95.38 347 ARG B N 1
ATOM 5375 C CA . ARG B 1 347 ? -16.031 -14.812 -13.086 1 95.38 347 ARG B CA 1
ATOM 5376 C C . ARG B 1 347 ? -15.523 -15.781 -14.148 1 95.38 347 ARG B C 1
ATOM 5378 O O . ARG B 1 347 ? -16.188 -16.766 -14.461 1 95.38 347 ARG B O 1
ATOM 5385 N N . PHE B 1 348 ? -14.406 -15.453 -14.703 1 98.06 348 PHE B N 1
ATOM 5386 C CA . PHE B 1 348 ? -13.789 -16.312 -15.695 1 98.06 348 PHE B CA 1
ATOM 5387 C C . PHE B 1 348 ? -13.492 -17.688 -15.102 1 98.06 348 PHE B C 1
ATOM 5389 O O . PHE B 1 348 ? -13.812 -18.719 -15.711 1 98.06 348 PHE B O 1
ATOM 5396 N N . LEU B 1 349 ? -12.875 -17.734 -13.922 1 97.5 349 LEU B N 1
ATOM 5397 C CA . LEU B 1 349 ? -12.578 -19 -13.258 1 97.5 349 LEU B CA 1
ATOM 5398 C C . LEU B 1 349 ? -13.852 -19.766 -12.93 1 97.5 349 LEU B C 1
ATOM 5400 O O . LEU B 1 349 ? -13.938 -20.969 -13.148 1 97.5 349 LEU B O 1
ATOM 5404 N N . ASP B 1 350 ? -14.852 -19.047 -12.43 1 93.69 350 ASP B N 1
ATOM 5405 C CA . ASP B 1 350 ? -16.125 -19.656 -12.094 1 93.69 350 ASP B CA 1
ATOM 5406 C C . ASP B 1 350 ? -16.734 -20.359 -13.312 1 93.69 350 ASP B C 1
ATOM 5408 O O . ASP B 1 350 ? -17.234 -21.484 -13.195 1 93.69 350 ASP B O 1
ATOM 5412 N N . HIS B 1 351 ? -16.703 -19.703 -14.406 1 94.5 351 HIS B N 1
ATOM 5413 C CA . HIS B 1 351 ? -17.25 -20.219 -15.648 1 94.5 351 HIS B CA 1
ATOM 5414 C C . HIS B 1 351 ? -16.594 -21.547 -16.031 1 94.5 351 HIS B C 1
ATOM 5416 O O . HIS B 1 351 ? -17.281 -22.5 -16.391 1 94.5 351 HIS B O 1
ATOM 5422 N N . HIS B 1 352 ? -15.312 -21.719 -15.906 1 95.44 352 HIS B N 1
ATOM 5423 C CA . HIS B 1 352 ? -14.586 -22.891 -16.375 1 95.44 352 HIS B CA 1
ATOM 5424 C C . HIS B 1 352 ? -14.586 -24 -15.312 1 95.44 352 HIS B C 1
ATOM 5426 O O . HIS B 1 352 ? -14.508 -25.172 -15.648 1 95.44 352 HIS B O 1
ATOM 5432 N N . LEU B 1 353 ? -14.648 -23.562 -14.062 1 93.5 353 LEU B N 1
ATOM 5433 C CA . LEU B 1 353 ? -14.695 -24.547 -12.984 1 93.5 353 LEU B CA 1
ATOM 5434 C C . LEU B 1 353 ? -16.047 -25.266 -12.953 1 93.5 353 LEU B C 1
ATOM 5436 O O . LEU B 1 353 ? -16.141 -26.391 -12.484 1 93.5 353 LEU B O 1
ATOM 5440 N N . ALA B 1 354 ? -17.156 -24.578 -13.383 1 83.81 354 ALA B N 1
ATOM 5441 C CA . ALA B 1 354 ? -18.484 -25.156 -13.438 1 83.81 354 ALA B CA 1
ATOM 5442 C C . ALA B 1 354 ? -18.609 -26.141 -14.609 1 83.81 354 ALA B C 1
ATOM 5444 O O . ALA B 1 354 ? -19.516 -26.969 -14.641 1 83.81 354 ALA B O 1
ATOM 5445 N N . ARG B 1 355 ? -17.875 -26.016 -15.711 1 67.38 355 ARG B N 1
ATOM 5446 C CA . ARG B 1 355 ? -17.953 -26.844 -16.906 1 67.38 355 ARG B CA 1
ATOM 5447 C C . ARG B 1 355 ? -16.656 -27.609 -17.125 1 67.38 355 ARG B C 1
ATOM 5449 O O . ARG B 1 355 ? -15.891 -27.328 -18.062 1 67.38 355 ARG B O 1
ATOM 5456 N N . PRO B 1 356 ? -16.172 -28.266 -16.141 1 55.22 356 PRO B N 1
ATOM 5457 C CA . PRO B 1 356 ? -14.82 -28.781 -16.391 1 55.22 356 PRO B CA 1
ATOM 5458 C C . PRO B 1 356 ? -14.711 -29.516 -17.719 1 55.22 356 PRO B C 1
ATOM 5460 O O . PRO B 1 356 ? -15.703 -30.047 -18.234 1 55.22 356 PRO B O 1
ATOM 5463 N N . ALA B 1 357 ? -13.68 -29.172 -18.594 1 48.72 357 ALA B N 1
ATOM 5464 C CA . ALA B 1 357 ? -13.406 -29.719 -19.922 1 48.72 357 ALA B CA 1
ATOM 5465 C C . ALA B 1 357 ? -13.797 -31.188 -20.016 1 48.72 357 ALA B C 1
ATOM 5467 O O . ALA B 1 357 ? -13.641 -31.938 -19.047 1 48.72 357 ALA B O 1
ATOM 5468 N N . ASN B 1 358 ? -14.789 -31.469 -20.844 1 40.12 358 ASN B N 1
ATOM 5469 C CA . ASN B 1 358 ? -14.938 -32.812 -21.359 1 40.12 358 ASN B CA 1
ATOM 5470 C C . ASN B 1 358 ? -13.578 -33.469 -21.594 1 40.12 358 ASN B C 1
ATOM 5472 O O . ASN B 1 358 ? -12.641 -32.844 -22.062 1 40.12 358 ASN B O 1
ATOM 5476 N N . PRO B 1 359 ? -13.195 -34.625 -20.906 1 38.12 359 PRO B N 1
ATOM 5477 C CA . PRO B 1 359 ? -11.992 -35.375 -21.234 1 38.12 359 PRO B CA 1
ATOM 5478 C C . PRO B 1 359 ? -11.648 -35.312 -22.719 1 38.12 359 PRO B C 1
ATOM 5480 O O . PRO B 1 359 ? -12.523 -35.094 -23.562 1 38.12 359 PRO B O 1
ATOM 5483 N N . ILE B 1 360 ? -10.422 -35 -23.188 1 35.5 360 ILE B N 1
ATOM 5484 C CA . ILE B 1 360 ? -9.945 -35.281 -24.531 1 35.5 360 ILE B CA 1
ATOM 5485 C C . ILE B 1 360 ? -10.617 -36.531 -25.062 1 35.5 360 ILE B C 1
ATOM 5487 O O . ILE B 1 360 ? -10.547 -37.594 -24.438 1 35.5 360 ILE B O 1
ATOM 5491 N N . THR B 1 361 ? -11.562 -36.531 -25.906 1 33.34 361 THR B N 1
ATOM 5492 C CA . THR B 1 361 ? -11.828 -37.625 -26.844 1 33.34 361 THR B CA 1
ATOM 5493 C C . THR B 1 361 ? -10.516 -38.188 -27.391 1 33.34 361 THR B C 1
ATOM 5495 O O . THR B 1 361 ? -9.695 -37.469 -27.938 1 33.34 361 THR B O 1
ATOM 5498 N N . GLN B 1 362 ? -9.969 -39.344 -26.875 1 32.09 362 GLN B N 1
ATOM 5499 C CA . GLN B 1 362 ? -9.055 -40.25 -27.562 1 32.09 362 GLN B CA 1
ATOM 5500 C C . GLN B 1 362 ? -9.344 -40.281 -29.062 1 32.09 362 GLN B C 1
ATOM 5502 O O . GLN B 1 362 ? -10.414 -40.719 -29.484 1 32.09 362 GLN B O 1
ATOM 5507 N N . ARG B 1 363 ? -8.938 -39.469 -29.875 1 29.81 363 ARG B N 1
ATOM 5508 C CA . ARG B 1 363 ? -8.828 -39.812 -31.281 1 29.81 363 ARG B CA 1
ATOM 5509 C C . ARG B 1 363 ? -7.996 -41.094 -31.453 1 29.81 363 ARG B C 1
ATOM 5511 O O . ARG B 1 363 ? -6.816 -41.125 -31.109 1 29.81 363 ARG B O 1
ATOM 5518 N N . ILE B 1 364 ? -8.609 -42.344 -31.609 1 24.77 364 ILE B N 1
ATOM 5519 C CA . ILE B 1 364 ? -8.211 -43.531 -32.375 1 24.77 364 ILE B CA 1
ATOM 5520 C C . ILE B 1 364 ? -7.953 -43.156 -33.812 1 24.77 364 ILE B C 1
ATOM 5522 O O . ILE B 1 364 ? -8.891 -42.812 -34.562 1 24.77 364 ILE B O 1
ATOM 5526 N N . ALA B 1 365 ? -6.816 -42.781 -34.188 1 18.31 365 ALA B N 1
ATOM 5527 C CA . ALA B 1 365 ? -6.129 -43.25 -35.375 1 18.31 365 ALA B CA 1
ATOM 5528 C C . ALA B 1 365 ? -5.34 -44.531 -35.125 1 18.31 365 ALA B C 1
ATOM 5530 O O . ALA B 1 365 ? -4.695 -44.656 -34.062 1 18.31 365 ALA B O 1
#

Foldseek 3Di:
DPPQPPQPAFLAWRDWAWAFFAQAAPHTQQFTKIKTKTWWAFLVGDIDIWIWMKTFHPDQPDPQQEEELEQEAAFAWAQCSQQVNCRRRNNRPCSVLVSVLSVVNHIYQYTSFPNRNDPFTHLQLQQSRLLRRSLSSRSNCLVPVVNVHDQQGEYEYEAEESGLSNQLSVLQCCVPRPVSHQYLEYEHELYPQQVVVLCVLQAQHLQLLVVLVNLSSLCRRCVVLVSQVFFDPLLVVSNVVRSNDTPVVSNVVSNPDPTSHPVNTGVDDQCRDVVSVVSSVVSHGQQGEGPYAYEYFYECQERRRHPVSSVVSQVSNVVVVHNYHYHYHYPDYRVVRVVVCSVVRSVVSVVRSVVPPDPPPPPDD/DPDQPPQPAFLAWRDWAWAFFAQAAPHTQQFTKIKTKTWWAFLVGDIDIWIWMKTFHPDQPDPQQAEELEQEAAFAWAQCSQQVNCRRRNNRPCSVLVSVLSVVNHIYQYTSFPNRNDPFTHLQLQQSRLLRRSLSSRSNCLVPVVNVHDQQAEYEYEAEESGLLSQLSVLQCCVPRPVSHQYLEYEHELYPQQVVVLCVLQAQHLALLVVLVNLRSLCRRCVVLVSQVFFDPLLVVSNVVRSNDTPVVSNVVSNPDPTSHPVNTGVDDQCVDVVSVVSSVVSHGQQGEGPYAYEYFYECQERRRHPVSSVVSQVSNVVVVHNYHYHYHYPDYRVVRVVVCSVVRSVVSVVRSVVPDDPPPPPDD

InterPro domains:
  IPR005152 Lipase, secreted [PF03583] (91-353)
  IPR005152 Lipase, secreted [PIRSF029171] (6-355)
  IPR005152 Lipase, secreted [PTHR34853] (8-354)
  IPR029058 Alpha/Beta hydrolase fold [G3DSA:3.40.50.1820] (4-352)
  IPR029058 Alpha/Beta hydrolase fold [SSF53474] (44-353)

pLDDT: mean 91.6, std 13.23, range [18.31, 98.94]